Protein AF-A0A409X5E7-F1 (afdb_monomer_lite)

InterPro domains:
  IPR003107 HAT (Half-A-TPR) repeat [SM00386] (145-177)
  IPR003107 HAT (Half-A-TPR) repeat [SM00386] (206-238)
  IPR003107 HAT (Half-A-TPR) repeat [SM00386] (267-299)
  IPR010491 PRP1 splicing factor, N-terminal [PF06424] (2-53)
  IPR011990 Tetratricopeptide-like helical domain superfamily [G3DSA:1.25.40.10] (125-238)
  IPR011990 Tetratricopeptide-like helical domain superfamily [G3DSA:1.25.40.10] (239-424)
  IPR011990 Tetratricopeptide-like helical domain superfamily [SSF48452] (126-254)
  IPR045075 Pre-mRNA-splicing factor Syf1-like [PTHR11246] (18-423)

S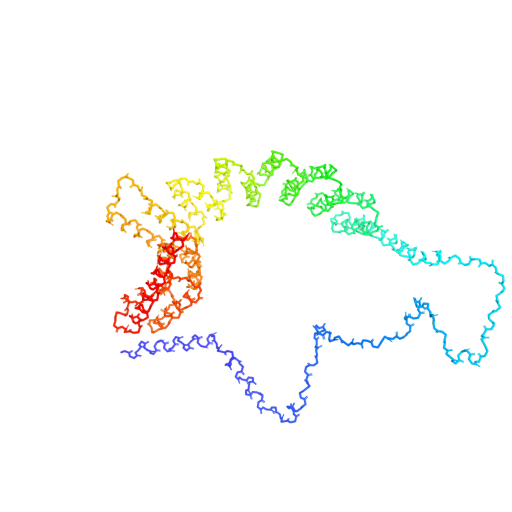econdary structure (DSSP, 8-state):
-HHHHHHHHHHHHHHHHHS--HHHHTHHHHHHGGGS-HHHHHT------SSS-----------GGGTTTS----S--HHHHHS--------S-----HHHHHTHHHHHHHHHHHHHHHHHHHHHHHTTT-HHHHHHHHHHHHHTT-HHHHHHHHHHHHHH-TT-HHHHHHHHHHS-HHHHHHHHHHHHHHHTT-HHHHHHHHHH-SSHHHHHHHHHHHHHH-TT-HHHHHHHHHT---HHHHHHHHHHHHHH-TT-HHHHHHHHHHS-HHHHHHHHHHHHHH-TT-SHHHHHHHHHHHHHHHS-PSS---HHHHHHHHHHHHHHHHHHHHHHHHTT----HHHHHHHHHHHHHTT-HHHHHHHHHHHTTTT--TTTHHHHHHHHHHHHHHTT-HHHHHHHHHHHHHH-TT-HHHHHHHHHHHHHHHHHHHHHHHHHHHHS--

Sequence (442 aa):
MDSRRRARRWVLAKHRAERPKIQQQFADLKHGLSAVTDEEWENILEVGNLTRKKRRREERTVLVGNRGKTEFENVLDPRQQQSGGFETPAESGGLTNFVEIGQAPDKILSLKLDQLSGTATSLSTTNDSHAPGWIAAACLEEHAGRMVAARKIVKMGCKHCPKSEDVWIEAARLHNTEDTKIVLANAVQHVGQSVKIWLAAAALEESLPATKRVLRKALEHIPNSVRLWKETVNLESSTADARILLARAVEVIPLSVELWLALARLENPEKAKKVLNCARKAVPTSHEIWIAAGRLLEQEAESPTCPPASPKQKAKELELVDKTSEGAVRDLRRHQVLLTRKQWLKEAEKCELEGSPRTCEAIVKATVAMDVEEEDRFDTWVDDAEAAEARGRVGVARTVLGYALRVFPGRRALWRKLMIWIQIFHLHLCLHVLSCVYTVGS

Radius of gyration: 36.93 Å; chains: 1; bounding box: 89×82×92 Å

pLDDT: mean 79.77, std 15.18, range [38.06, 95.19]

Organism: Psilocybe cyanescens (NCBI:txid93625)

Structure (mmCIF, N/CA/C/O backbone):
data_AF-A0A409X5E7-F1
#
_entry.id   AF-A0A409X5E7-F1
#
loop_
_atom_site.group_PDB
_atom_site.id
_atom_site.type_symbol
_atom_site.label_atom_id
_atom_site.label_alt_id
_atom_site.label_comp_id
_atom_site.label_asym_id
_atom_site.label_entity_id
_atom_site.label_seq_id
_atom_site.pdbx_PDB_ins_code
_atom_site.Cartn_x
_atom_site.Cartn_y
_atom_site.Cartn_z
_atom_site.occupancy
_atom_site.B_iso_or_equiv
_atom_site.auth_seq_id
_atom_site.auth_comp_id
_atom_site.auth_asym_id
_atom_site.auth_atom_id
_atom_site.pdbx_PDB_model_num
ATOM 1 N N . MET A 1 1 ? -48.886 -11.150 21.370 1.00 52.19 1 MET A N 1
ATOM 2 C CA . MET A 1 1 ? -47.535 -11.573 20.922 1.00 52.19 1 MET A CA 1
ATOM 3 C C . MET A 1 1 ? -47.537 -12.280 19.554 1.00 52.19 1 MET A C 1
ATOM 5 O O . MET A 1 1 ? -46.517 -12.235 18.873 1.00 52.19 1 MET A O 1
ATOM 9 N N . ASP A 1 2 ? -48.667 -12.815 19.068 1.00 61.31 2 ASP A N 1
ATOM 10 C CA . ASP A 1 2 ? -48.725 -13.559 17.792 1.00 61.31 2 ASP A CA 1
ATOM 11 C C . ASP A 1 2 ? -48.613 -12.742 16.500 1.00 61.31 2 ASP A C 1
ATOM 13 O O . ASP A 1 2 ? -48.098 -13.237 15.497 1.00 61.31 2 ASP A O 1
ATOM 17 N N . SER A 1 3 ? -49.060 -11.485 16.476 1.00 61.22 3 SER A N 1
ATOM 18 C CA . SER A 1 3 ? -49.048 -10.688 15.236 1.00 61.22 3 SER A CA 1
ATOM 19 C C . SER A 1 3 ? -47.627 -10.316 14.788 1.00 61.22 3 SER A C 1
ATOM 21 O O . SER A 1 3 ? -47.328 -10.326 13.597 1.00 61.22 3 SER A O 1
ATOM 23 N N . ARG A 1 4 ? -46.704 -10.098 15.739 1.00 66.00 4 ARG A N 1
ATOM 24 C CA . ARG A 1 4 ? -45.284 -9.825 15.447 1.00 66.00 4 ARG A CA 1
ATOM 25 C C . ARG A 1 4 ? -44.522 -11.083 15.005 1.00 66.00 4 ARG A C 1
ATOM 27 O O . ARG A 1 4 ? -43.677 -10.995 14.119 1.00 66.00 4 ARG A O 1
ATOM 34 N N . ARG A 1 5 ? -44.849 -12.262 15.556 1.00 68.00 5 ARG A N 1
ATOM 35 C CA . ARG A 1 5 ? -44.305 -13.558 15.092 1.00 68.00 5 ARG A CA 1
ATOM 36 C C . ARG A 1 5 ? -44.757 -13.889 13.671 1.00 68.00 5 ARG A C 1
ATOM 38 O O . ARG A 1 5 ? -43.947 -14.356 12.874 1.00 68.00 5 ARG A O 1
ATOM 45 N N . ARG A 1 6 ? -46.021 -13.602 13.339 1.00 67.69 6 ARG A N 1
ATOM 46 C CA . ARG A 1 6 ? -46.560 -13.758 11.978 1.00 67.69 6 ARG A CA 1
ATOM 47 C C . ARG A 1 6 ? -45.867 -12.835 10.979 1.00 67.69 6 ARG A C 1
ATOM 49 O O . ARG A 1 6 ? -45.433 -13.318 9.940 1.00 67.69 6 ARG A O 1
ATOM 56 N N . ALA A 1 7 ? -45.655 -11.566 11.333 1.00 71.62 7 ALA A N 1
ATOM 57 C CA . ALA A 1 7 ? -44.911 -10.626 10.493 1.00 71.62 7 ALA A CA 1
ATOM 58 C C . ALA A 1 7 ? -43.468 -11.096 10.222 1.00 71.62 7 ALA A C 1
ATOM 60 O O . ALA A 1 7 ? -43.030 -11.104 9.076 1.00 71.62 7 ALA A O 1
ATOM 61 N N . ARG A 1 8 ? -42.749 -11.580 11.246 1.00 68.12 8 ARG A N 1
ATOM 62 C CA . ARG A 1 8 ? -41.386 -12.128 11.085 1.00 68.12 8 ARG A CA 1
ATOM 63 C C . ARG A 1 8 ? -41.350 -13.389 10.218 1.00 68.12 8 ARG A C 1
ATOM 65 O O . ARG A 1 8 ? -40.482 -13.507 9.359 1.00 68.12 8 ARG A O 1
ATOM 72 N N . ARG A 1 9 ? -42.309 -14.306 10.393 1.00 67.94 9 ARG A N 1
ATOM 73 C CA . ARG A 1 9 ? -42.455 -15.487 9.520 1.00 67.94 9 ARG A CA 1
ATOM 74 C C . ARG A 1 9 ? -42.732 -15.094 8.072 1.00 67.94 9 ARG A C 1
ATOM 76 O O . ARG A 1 9 ? -42.167 -15.709 7.176 1.00 67.94 9 ARG A O 1
ATOM 83 N N . TRP A 1 10 ? -43.557 -14.074 7.852 1.00 65.75 10 TRP A N 1
ATOM 84 C CA . TRP A 1 10 ? -43.889 -13.584 6.516 1.00 65.75 10 TRP A CA 1
ATOM 85 C C . TRP A 1 10 ? -42.680 -12.941 5.822 1.00 65.75 10 TRP A C 1
ATOM 87 O O . TRP A 1 10 ? -42.397 -13.252 4.671 1.00 65.75 10 TRP A O 1
ATOM 97 N N . VAL A 1 11 ? -41.894 -12.140 6.550 1.00 72.38 11 VAL A N 1
ATOM 98 C CA . VAL A 1 11 ? -40.635 -11.561 6.046 1.00 72.38 11 VAL A CA 1
ATOM 99 C C . VAL A 1 11 ? -39.608 -12.651 5.719 1.00 72.38 11 VAL A C 1
ATOM 101 O O . VAL A 1 11 ? -39.011 -12.629 4.645 1.00 72.38 11 VAL A O 1
ATOM 104 N N . LEU A 1 12 ? -39.440 -13.645 6.596 1.00 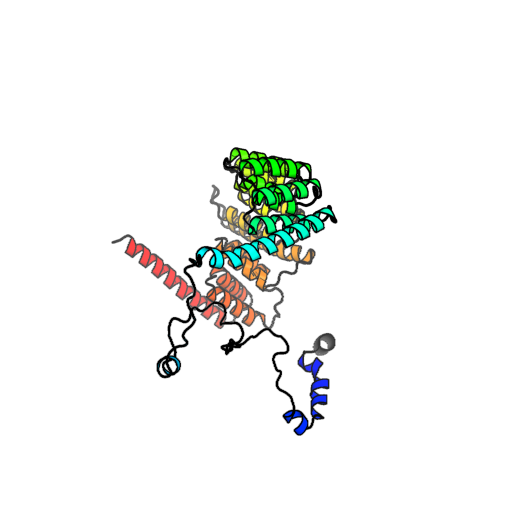69.62 12 LEU A N 1
ATOM 105 C CA . LEU A 1 12 ? -38.538 -14.775 6.352 1.00 69.62 12 LEU A CA 1
ATOM 106 C C . LEU A 1 12 ? -38.994 -15.633 5.160 1.00 69.62 12 LEU A C 1
ATOM 108 O O . LEU A 1 12 ? -38.161 -16.114 4.395 1.00 69.62 12 LEU A O 1
ATOM 112 N N . ALA A 1 13 ? -40.305 -15.818 4.984 1.00 73.75 13 ALA A N 1
ATOM 113 C CA . ALA A 1 13 ? -40.872 -16.510 3.829 1.00 73.75 13 ALA A CA 1
ATOM 114 C C . ALA A 1 13 ? -40.619 -15.736 2.528 1.00 73.75 13 ALA A C 1
ATOM 116 O O . ALA A 1 13 ? -40.216 -16.340 1.538 1.00 73.75 13 ALA A O 1
ATOM 117 N N . LYS A 1 14 ? -40.755 -14.404 2.552 1.00 80.00 14 LYS A N 1
ATOM 118 C CA . LYS A 1 14 ? -40.436 -13.538 1.412 1.00 80.00 14 LYS A CA 1
ATOM 119 C C . LYS A 1 14 ? -38.951 -13.610 1.039 1.00 80.00 14 LYS A C 1
ATOM 121 O O . LYS A 1 14 ? -38.627 -13.823 -0.121 1.00 80.00 14 LYS A O 1
ATOM 126 N N . HIS A 1 15 ? -38.055 -13.566 2.026 1.00 71.56 15 HIS A N 1
ATOM 127 C CA . HIS A 1 15 ? -36.613 -13.707 1.792 1.00 71.56 15 HIS A CA 1
ATOM 128 C C . HIS A 1 15 ? -36.234 -15.098 1.246 1.00 71.56 15 HIS A C 1
ATOM 130 O O . HIS A 1 15 ? -35.328 -15.222 0.425 1.00 71.56 15 HIS A O 1
ATOM 136 N N . ARG A 1 16 ? -36.940 -16.162 1.660 1.00 72.12 16 ARG A N 1
ATOM 137 C CA . ARG A 1 16 ? -36.770 -17.514 1.095 1.00 72.12 16 ARG A CA 1
ATOM 138 C C . ARG A 1 16 ? -37.309 -17.636 -0.334 1.00 72.12 16 ARG A C 1
ATOM 140 O O . ARG A 1 16 ? -36.771 -18.438 -1.085 1.00 72.12 16 ARG A O 1
ATOM 147 N N . ALA A 1 17 ? -38.327 -16.858 -0.704 1.00 73.50 17 ALA A N 1
ATOM 148 C CA . ALA A 1 17 ? -38.829 -16.790 -2.076 1.00 73.50 17 ALA A CA 1
ATOM 149 C C . ALA A 1 17 ? -37.894 -15.980 -2.994 1.00 73.50 17 ALA A C 1
ATOM 151 O O . ALA A 1 17 ? -37.675 -16.366 -4.135 1.00 73.50 17 ALA A O 1
ATOM 152 N N . GLU A 1 18 ? -37.302 -14.894 -2.487 1.00 79.31 18 GLU A N 1
ATOM 153 C CA . GLU A 1 18 ? -36.343 -14.060 -3.228 1.00 79.31 18 GLU A CA 1
ATOM 154 C C . GLU A 1 18 ? -34.972 -14.743 -3.393 1.00 79.31 18 GLU A C 1
ATOM 156 O O . GLU A 1 18 ? -34.284 -14.529 -4.390 1.00 79.31 18 GLU A O 1
ATOM 161 N N . ARG A 1 19 ? -34.561 -15.581 -2.430 1.00 77.94 19 ARG A N 1
ATOM 162 C CA . ARG A 1 19 ? -33.301 -16.345 -2.470 1.00 77.94 19 ARG A CA 1
ATOM 163 C C . ARG A 1 19 ? -33.545 -17.809 -2.079 1.00 77.94 19 ARG A C 1
ATOM 165 O O . ARG A 1 19 ? -33.202 -18.204 -0.958 1.00 77.94 19 ARG A O 1
ATOM 172 N N . PRO A 1 20 ? -34.148 -18.619 -2.968 1.00 80.81 20 PRO A N 1
ATOM 173 C CA . PRO A 1 20 ? -34.390 -20.028 -2.687 1.00 80.81 20 PRO A CA 1
ATOM 174 C C . PRO A 1 20 ? -33.069 -20.767 -2.474 1.00 80.81 20 PRO A C 1
ATOM 176 O O . PRO A 1 20 ? -32.034 -20.424 -3.051 1.00 80.81 20 PRO A O 1
ATOM 179 N N . LYS A 1 21 ? -33.093 -21.804 -1.631 1.00 81.38 21 LYS A N 1
ATOM 180 C CA . LYS A 1 21 ? -31.923 -22.674 -1.454 1.00 81.38 21 LYS A CA 1
ATOM 181 C C . LYS A 1 21 ? -31.610 -23.364 -2.782 1.00 81.38 21 LYS A C 1
ATOM 183 O O . LYS A 1 21 ? -32.527 -23.690 -3.526 1.00 81.38 21 LYS A O 1
ATOM 188 N N . ILE A 1 22 ? -30.341 -23.684 -3.024 1.00 82.81 22 ILE A N 1
ATOM 189 C CA . ILE A 1 22 ? -29.902 -24.406 -4.233 1.00 82.81 22 ILE A CA 1
ATOM 190 C C . ILE A 1 22 ? -30.751 -25.673 -4.451 1.00 82.81 22 ILE A C 1
ATOM 192 O O . ILE A 1 22 ? -31.282 -25.891 -5.529 1.00 82.81 22 ILE A O 1
ATOM 196 N N . GLN A 1 23 ? -31.020 -26.448 -3.397 1.00 83.44 23 GLN A N 1
ATOM 197 C CA . GLN A 1 23 ? -31.889 -27.634 -3.470 1.00 83.44 23 GLN A CA 1
ATOM 198 C C . GLN A 1 23 ? -33.327 -27.341 -3.943 1.00 83.44 23 GLN A C 1
ATOM 200 O O . GLN A 1 23 ? -33.938 -28.198 -4.568 1.00 83.44 23 GLN A O 1
ATOM 205 N N . GLN A 1 24 ? -33.869 -26.154 -3.645 1.00 82.50 24 GLN A N 1
ATOM 206 C CA . GLN A 1 24 ? -35.203 -25.727 -4.084 1.00 82.50 24 GLN A CA 1
ATOM 207 C C . GLN A 1 24 ? -35.192 -25.203 -5.523 1.00 82.50 24 GLN A C 1
ATOM 209 O O . GLN A 1 24 ? -36.163 -25.409 -6.235 1.00 82.50 24 GLN A O 1
ATOM 214 N N . GLN A 1 25 ? -34.090 -24.589 -5.970 1.00 83.75 25 GLN A N 1
ATOM 215 C CA . GLN A 1 25 ? -33.905 -24.172 -7.369 1.00 83.75 25 GLN A CA 1
ATOM 216 C C . GLN A 1 25 ? -33.878 -25.371 -8.329 1.00 83.75 25 GLN A C 1
ATOM 218 O O . GLN A 1 25 ? -34.316 -25.259 -9.467 1.00 83.75 25 GLN A O 1
ATOM 223 N N . PHE A 1 26 ? -33.388 -26.522 -7.857 1.00 86.88 26 PHE A N 1
ATOM 224 C CA . PHE A 1 26 ? -33.312 -27.767 -8.624 1.00 86.88 26 PHE A CA 1
ATOM 225 C C . PHE A 1 26 ? -34.422 -28.775 -8.276 1.00 86.88 26 PHE A C 1
ATOM 227 O O . PHE A 1 26 ? -34.363 -29.914 -8.735 1.00 86.88 26 PHE A O 1
ATOM 234 N N . ALA A 1 27 ? -35.424 -28.401 -7.470 1.00 88.06 27 ALA A N 1
ATOM 235 C CA . ALA A 1 27 ? -36.481 -29.325 -7.044 1.00 88.06 27 ALA A CA 1
ATOM 236 C C . ALA A 1 27 ? -37.325 -29.825 -8.228 1.00 88.06 27 ALA A C 1
ATOM 238 O O . ALA A 1 27 ? -37.588 -31.022 -8.330 1.00 88.06 27 ALA A O 1
ATOM 239 N N . ASP A 1 28 ? -37.661 -28.929 -9.157 1.00 87.25 28 ASP A N 1
ATOM 240 C CA . ASP A 1 28 ? -38.441 -29.261 -10.353 1.00 87.25 28 ASP A CA 1
ATOM 241 C C . ASP A 1 28 ? -37.647 -30.172 -11.297 1.00 87.25 28 ASP A C 1
ATOM 243 O O . ASP A 1 28 ? -38.162 -31.172 -11.791 1.00 87.25 28 ASP A O 1
ATOM 247 N N . LEU A 1 29 ? -36.349 -29.893 -11.469 1.00 89.75 29 LEU A N 1
ATOM 248 C CA . LEU A 1 29 ? -35.432 -30.726 -12.255 1.00 89.75 29 LEU A CA 1
ATOM 249 C C . LEU A 1 29 ? -35.248 -32.115 -11.629 1.00 89.75 29 LEU A C 1
ATOM 251 O O . LEU A 1 29 ? -35.214 -33.116 -12.339 1.00 89.75 29 LEU A O 1
ATOM 255 N N . LYS A 1 30 ? -35.191 -32.193 -10.295 1.00 89.50 30 LYS A N 1
ATOM 256 C CA . LYS A 1 30 ? -35.128 -33.460 -9.557 1.00 89.50 30 LYS A CA 1
ATOM 257 C C . LYS A 1 30 ? -36.410 -34.281 -9.709 1.00 89.50 30 LYS A C 1
ATOM 259 O O . LYS A 1 30 ? -36.325 -35.498 -9.817 1.00 89.50 30 LYS A O 1
ATOM 264 N N . HIS A 1 31 ? -37.578 -33.642 -9.732 1.00 86.56 31 HIS A N 1
ATOM 265 C CA . HIS A 1 31 ? -38.822 -34.334 -10.067 1.00 86.56 31 HIS A CA 1
ATOM 266 C C . HIS A 1 31 ? -38.851 -34.772 -11.538 1.00 86.56 31 HIS A C 1
ATOM 268 O O . HIS A 1 31 ? -39.278 -35.888 -11.815 1.00 86.56 31 HIS A O 1
ATOM 274 N N . GLY A 1 32 ? -38.321 -33.968 -12.464 1.00 85.38 32 GLY A N 1
ATOM 275 C CA . GLY A 1 32 ? -38.174 -34.346 -13.876 1.00 85.38 32 GLY A CA 1
ATOM 276 C C . GLY A 1 32 ? -37.292 -35.582 -14.096 1.00 85.38 32 GLY A C 1
ATOM 277 O O . GLY A 1 32 ? -37.607 -36.417 -14.936 1.00 85.38 32 GLY A O 1
ATOM 278 N N . LEU A 1 33 ? -36.251 -35.761 -13.276 1.00 86.12 33 LEU A N 1
ATOM 279 C CA . LEU A 1 33 ? -35.380 -36.946 -13.285 1.00 86.12 33 LEU A CA 1
ATOM 280 C C . LEU A 1 33 ? -36.092 -38.256 -12.900 1.00 86.12 33 LEU A C 1
ATOM 282 O O . LEU A 1 33 ? -35.542 -39.322 -13.146 1.00 86.12 33 LEU A O 1
ATOM 286 N N . SER A 1 34 ? -37.304 -38.204 -12.329 1.00 88.50 34 SER A N 1
ATOM 287 C CA . SER A 1 34 ? -38.092 -39.414 -12.034 1.00 88.50 34 SER A CA 1
ATOM 288 C C . SER A 1 34 ? -38.719 -40.067 -13.269 1.00 88.50 34 SER A C 1
ATOM 290 O O . SER A 1 34 ? -39.152 -41.211 -13.190 1.00 88.50 34 SER A O 1
ATOM 292 N N . ALA A 1 35 ? -38.768 -39.357 -14.400 1.00 87.81 35 ALA A N 1
ATOM 293 C CA . ALA A 1 35 ? -39.260 -39.892 -15.667 1.00 87.81 35 ALA A CA 1
ATOM 294 C C . ALA A 1 35 ? -38.186 -40.665 -16.457 1.00 87.81 35 ALA A C 1
ATOM 296 O O . ALA A 1 35 ? -38.518 -41.280 -17.465 1.00 87.81 35 ALA A O 1
ATOM 297 N N . VAL A 1 36 ? -36.922 -40.613 -16.020 1.00 88.75 36 VAL A N 1
ATOM 298 C CA . VAL A 1 36 ? -35.799 -41.315 -16.655 1.00 88.75 36 VAL A CA 1
ATOM 299 C C . VAL A 1 36 ? -35.848 -42.783 -16.249 1.00 88.75 36 VAL A C 1
ATOM 301 O O . VAL A 1 36 ? -35.895 -43.096 -15.058 1.00 88.75 36 VAL A O 1
ATOM 304 N N . THR A 1 37 ? -35.861 -43.665 -17.241 1.00 89.88 37 THR A N 1
ATOM 305 C CA . THR A 1 37 ? -35.950 -45.118 -17.043 1.00 89.88 37 THR A CA 1
ATOM 306 C C . THR A 1 37 ? -34.626 -45.701 -16.554 1.00 89.88 37 THR A C 1
ATOM 308 O O . THR A 1 37 ? -33.559 -45.146 -16.811 1.00 89.88 37 THR A O 1
ATOM 311 N N . ASP A 1 38 ? -34.672 -46.844 -15.868 1.00 87.00 38 ASP A N 1
ATOM 312 C CA . ASP A 1 38 ? -33.460 -47.495 -15.349 1.00 87.00 38 ASP A CA 1
ATOM 313 C C . ASP A 1 38 ? -32.475 -47.874 -16.478 1.00 87.00 38 ASP A C 1
ATOM 315 O O . ASP A 1 38 ? -31.265 -47.754 -16.307 1.00 87.00 38 ASP A O 1
ATOM 319 N N . GLU A 1 39 ? -32.970 -48.206 -17.675 1.00 86.81 39 GLU A N 1
ATOM 320 C CA . GLU A 1 39 ? -32.136 -48.464 -18.862 1.00 86.81 39 GLU A CA 1
ATOM 321 C C . GLU A 1 39 ? -31.391 -47.206 -19.350 1.00 86.81 39 GLU A C 1
ATOM 323 O O . GLU A 1 39 ? -30.248 -47.279 -19.806 1.00 86.81 39 GLU A O 1
ATOM 328 N N . GLU A 1 40 ? -32.006 -46.025 -19.247 1.00 85.06 40 GLU A N 1
ATOM 329 C CA . GLU A 1 40 ? -31.351 -44.748 -19.559 1.00 85.06 40 GLU A CA 1
ATOM 330 C C . GLU A 1 40 ? -30.318 -44.370 -18.491 1.00 85.06 40 GLU A C 1
ATOM 332 O O . GLU A 1 40 ? -29.287 -43.783 -18.824 1.00 85.06 40 GLU A O 1
ATOM 337 N N . TRP A 1 41 ? -30.557 -44.745 -17.229 1.00 85.38 41 TRP A N 1
ATOM 338 C CA . TRP A 1 41 ? -29.590 -44.591 -16.140 1.00 85.38 41 TRP A CA 1
ATOM 339 C C . TRP A 1 41 ? -28.347 -45.462 -16.335 1.00 85.38 41 TRP A C 1
ATOM 341 O O . TRP A 1 41 ? -27.236 -45.003 -16.063 1.00 85.38 41 TRP A O 1
ATOM 351 N N . GLU A 1 42 ? -28.508 -46.685 -16.842 1.00 85.25 42 GLU A N 1
ATOM 352 C CA . GLU A 1 42 ? -27.388 -47.595 -17.117 1.00 85.25 42 GLU A CA 1
ATOM 353 C C . GLU A 1 42 ? -26.547 -47.168 -18.329 1.00 85.25 42 GLU A C 1
ATOM 355 O O . GLU A 1 42 ? -25.349 -47.444 -18.385 1.00 85.25 42 GLU A O 1
ATOM 360 N N . ASN A 1 43 ? -27.141 -46.434 -19.273 1.00 84.19 43 ASN A N 1
ATOM 361 C CA . ASN A 1 43 ? -26.472 -45.960 -20.486 1.00 84.19 43 ASN A CA 1
ATOM 362 C C . ASN A 1 43 ? -25.844 -44.561 -20.355 1.00 84.19 43 ASN A C 1
ATOM 364 O O . ASN A 1 43 ? -25.420 -43.969 -21.355 1.00 84.19 43 ASN A O 1
ATOM 368 N N . ILE A 1 44 ? -25.747 -44.015 -19.138 1.00 83.69 44 ILE A N 1
ATOM 369 C CA . ILE A 1 44 ? -25.011 -42.770 -18.905 1.00 83.69 44 ILE A CA 1
ATOM 370 C C . ILE A 1 44 ? -23.524 -43.028 -19.164 1.00 83.69 44 ILE A C 1
ATOM 372 O O . ILE A 1 44 ? -22.825 -43.656 -18.372 1.00 83.69 44 ILE A O 1
ATOM 376 N N . LEU A 1 45 ? -23.027 -42.503 -20.285 1.00 76.94 45 LEU A N 1
ATOM 377 C CA . LEU A 1 45 ? -21.607 -42.537 -20.619 1.00 76.94 45 LEU A CA 1
ATOM 378 C C . LEU A 1 45 ? -20.798 -41.824 -19.526 1.00 76.94 45 LEU A C 1
ATOM 380 O O . LEU A 1 45 ? -21.060 -40.662 -19.201 1.00 76.94 45 LEU A O 1
ATOM 384 N N . GLU A 1 46 ? -19.774 -42.488 -18.989 1.00 75.44 46 GLU A N 1
ATOM 385 C CA . GLU A 1 46 ? -18.825 -41.831 -18.094 1.00 75.44 46 GLU A CA 1
ATOM 386 C C . GLU A 1 46 ? -18.136 -40.663 -18.815 1.00 75.44 46 GLU A C 1
ATOM 388 O O . GLU A 1 46 ? -17.731 -40.761 -19.978 1.00 75.44 46 GLU A O 1
ATOM 393 N N . VAL A 1 47 ? -17.985 -39.532 -18.119 1.00 64.69 47 VAL A N 1
ATOM 394 C CA . VAL A 1 47 ? -17.369 -38.326 -18.684 1.00 64.69 47 VAL A CA 1
ATOM 395 C C . VAL A 1 47 ? -15.884 -38.586 -18.957 1.00 64.69 47 VAL A C 1
ATOM 397 O O . VAL A 1 47 ? -15.024 -38.406 -18.093 1.00 64.69 47 VAL A O 1
ATOM 400 N N . GLY A 1 48 ? -15.558 -38.964 -20.192 1.00 66.00 48 GLY A N 1
ATOM 401 C CA . GLY A 1 48 ? -14.197 -38.879 -20.709 1.00 66.00 48 GLY A CA 1
ATOM 402 C C . GLY A 1 48 ? -13.721 -37.423 -20.680 1.00 66.00 48 GLY A C 1
ATOM 403 O O . GLY A 1 48 ? -14.489 -36.515 -20.982 1.00 66.00 48 GLY A O 1
ATOM 404 N N . ASN A 1 49 ? -12.461 -37.182 -20.294 1.00 56.59 49 ASN A N 1
ATOM 405 C CA . ASN A 1 49 ? -11.857 -35.845 -20.160 1.00 56.59 49 ASN A CA 1
ATOM 406 C C . ASN A 1 49 ? -12.084 -34.949 -21.405 1.00 56.59 49 ASN A C 1
ATOM 408 O O . ASN A 1 49 ? -11.262 -34.920 -22.320 1.00 56.59 49 ASN A O 1
ATOM 412 N N . LEU A 1 50 ? -13.160 -34.155 -21.412 1.00 64.88 50 LEU A N 1
ATOM 413 C CA . LEU A 1 50 ? -13.478 -33.189 -22.477 1.00 64.88 50 LEU A CA 1
ATOM 414 C C . LEU A 1 50 ? -12.574 -31.949 -22.439 1.00 64.88 50 LEU A C 1
ATOM 416 O O . LEU A 1 50 ? -12.449 -31.219 -23.420 1.00 64.88 50 LEU A O 1
ATOM 420 N N . THR A 1 51 ? -11.877 -31.727 -21.326 1.00 58.72 51 THR A N 1
ATOM 421 C CA . THR A 1 51 ? -10.736 -30.816 -21.272 1.00 58.72 51 THR A CA 1
ATOM 422 C C . THR A 1 51 ? -9.460 -31.647 -21.313 1.00 58.72 51 THR A C 1
ATOM 424 O O . THR A 1 51 ? -9.201 -32.467 -20.435 1.00 58.72 51 THR A O 1
ATOM 427 N N . ARG A 1 52 ? -8.617 -31.419 -22.327 1.00 55.12 52 ARG A N 1
ATOM 428 C CA . ARG A 1 52 ? -7.249 -31.966 -22.438 1.00 55.12 52 ARG A CA 1
ATOM 429 C C . ARG A 1 52 ? -6.318 -31.434 -21.325 1.00 55.12 52 ARG A C 1
ATOM 431 O O . ARG A 1 52 ? -5.253 -30.896 -21.609 1.00 55.12 52 ARG A O 1
ATOM 438 N N . LYS A 1 53 ? -6.701 -31.532 -20.050 1.00 58.53 53 LYS A N 1
ATOM 439 C CA . LYS A 1 53 ? -5.929 -31.026 -18.902 1.00 58.53 53 LYS A CA 1
ATOM 440 C C . LYS A 1 53 ? -5.539 -32.080 -17.874 1.00 58.53 53 LYS A C 1
ATOM 442 O O . LYS A 1 53 ? -5.022 -31.741 -16.815 1.00 58.53 53 LYS A O 1
ATOM 447 N N . LYS A 1 54 ? -5.635 -33.361 -18.226 1.00 49.56 54 LYS A N 1
ATOM 448 C CA . LYS A 1 54 ? -4.910 -34.413 -17.510 1.00 49.56 54 LYS A CA 1
ATOM 449 C C . LYS A 1 54 ? -4.347 -35.419 -18.500 1.00 49.56 54 LYS A C 1
ATOM 451 O O . LYS A 1 54 ? -4.895 -36.491 -18.720 1.00 49.56 54 LYS A O 1
ATOM 456 N N . ARG A 1 55 ? -3.227 -35.052 -19.126 1.00 49.09 55 ARG A N 1
ATOM 457 C CA . ARG A 1 55 ? -2.393 -36.023 -19.828 1.00 49.09 55 ARG A CA 1
ATOM 458 C C . ARG A 1 55 ? -1.772 -36.916 -18.754 1.00 49.09 55 ARG A C 1
ATOM 460 O O . ARG A 1 55 ? -0.754 -36.566 -18.163 1.00 49.09 55 ARG A O 1
ATOM 467 N N . ARG A 1 56 ? -2.432 -38.039 -18.453 1.00 49.44 56 ARG A N 1
ATOM 468 C CA . ARG A 1 56 ? -1.790 -39.176 -17.789 1.00 49.44 56 ARG A CA 1
ATOM 469 C C . ARG A 1 56 ? -0.523 -39.461 -18.596 1.00 49.44 56 ARG A C 1
ATOM 471 O O . ARG A 1 56 ? -0.566 -39.479 -19.826 1.00 49.44 56 ARG A O 1
ATOM 478 N N . ARG A 1 57 ? 0.618 -39.550 -17.914 1.00 49.38 57 ARG A N 1
ATOM 479 C CA . ARG A 1 57 ? 1.904 -39.898 -18.520 1.00 49.38 57 ARG A CA 1
ATOM 480 C C . ARG A 1 57 ? 1.806 -41.350 -18.987 1.00 49.38 57 ARG A C 1
ATOM 482 O O . ARG A 1 57 ? 2.186 -42.255 -18.263 1.00 49.38 57 ARG A O 1
ATOM 489 N N . GLU A 1 58 ? 1.211 -41.556 -20.154 1.00 38.06 58 GLU A N 1
ATOM 490 C CA . GLU A 1 58 ? 1.416 -42.765 -20.936 1.00 38.06 58 GLU A CA 1
ATOM 491 C C . GLU A 1 58 ? 2.873 -42.753 -21.375 1.00 38.06 58 GLU A C 1
ATOM 493 O O . GLU A 1 58 ? 3.348 -41.810 -22.024 1.00 38.06 58 GLU A O 1
ATOM 498 N N . GLU A 1 59 ? 3.589 -43.783 -20.949 1.00 43.78 59 GLU A N 1
ATOM 499 C CA . GLU A 1 59 ? 4.832 -44.211 -21.561 1.00 43.78 59 GLU A CA 1
ATOM 500 C C . GLU A 1 59 ? 4.538 -44.419 -23.043 1.00 43.78 59 GLU A C 1
ATOM 502 O O . GLU A 1 59 ? 3.901 -45.384 -23.455 1.00 43.78 59 GLU A O 1
ATOM 507 N N . ARG A 1 60 ? 4.911 -43.427 -23.852 1.00 46.22 60 ARG A N 1
ATOM 508 C CA . ARG A 1 60 ? 4.800 -43.531 -25.298 1.00 46.22 60 ARG A CA 1
ATOM 509 C C . ARG A 1 60 ? 5.710 -44.673 -25.731 1.00 46.22 60 ARG A C 1
ATOM 511 O O . ARG A 1 60 ? 6.929 -44.518 -25.699 1.00 46.22 60 ARG A O 1
ATOM 518 N N . THR A 1 61 ? 5.121 -45.758 -26.221 1.00 47.50 61 THR A N 1
ATOM 519 C CA . THR A 1 61 ? 5.719 -46.519 -27.314 1.00 47.50 61 THR A CA 1
ATOM 520 C C . THR A 1 61 ? 5.985 -45.521 -28.433 1.00 47.50 61 THR A C 1
ATOM 522 O O . THR A 1 61 ? 5.089 -44.962 -29.066 1.00 47.50 61 THR A O 1
ATOM 525 N N . VAL A 1 62 ? 7.259 -45.170 -28.558 1.00 42.75 62 VAL A N 1
ATOM 526 C CA . VAL A 1 62 ? 7.766 -44.277 -29.586 1.00 42.75 62 VAL A CA 1
ATOM 527 C C . VAL A 1 62 ? 7.423 -44.919 -30.924 1.00 42.75 62 VAL A C 1
ATOM 529 O O . VAL A 1 62 ? 7.850 -46.036 -31.194 1.00 42.75 62 VAL A O 1
ATOM 532 N N . LEU A 1 63 ? 6.648 -44.218 -31.755 1.00 42.22 63 LEU A N 1
ATOM 533 C CA . LEU A 1 63 ? 6.608 -44.471 -33.192 1.00 42.22 63 LEU A CA 1
ATOM 534 C C . LEU A 1 63 ? 8.060 -44.486 -33.685 1.00 42.22 63 LEU A C 1
ATOM 536 O O . LEU A 1 63 ? 8.708 -43.444 -33.786 1.00 42.22 63 LEU A O 1
ATOM 540 N N . VAL A 1 64 ? 8.553 -45.697 -33.937 1.00 47.56 64 VAL A N 1
ATOM 541 C CA . VAL A 1 64 ? 9.933 -46.060 -34.295 1.00 47.56 64 VAL A CA 1
ATOM 542 C C . VAL A 1 64 ? 10.427 -45.334 -35.560 1.00 47.56 64 VAL A C 1
ATOM 544 O O . VAL A 1 64 ? 11.624 -45.251 -35.800 1.00 47.56 64 VAL A O 1
ATOM 547 N N . GLY A 1 65 ? 9.535 -44.706 -36.331 1.00 48.16 65 GLY A N 1
ATOM 548 C CA . GLY A 1 65 ? 9.854 -44.123 -37.636 1.00 48.16 65 GLY A CA 1
ATOM 549 C C . GLY A 1 65 ? 10.827 -42.937 -37.652 1.00 48.16 65 GLY A C 1
ATOM 550 O O . GLY A 1 65 ? 11.458 -42.723 -38.679 1.00 48.16 65 GLY A O 1
ATOM 551 N N . ASN A 1 66 ? 10.992 -42.176 -36.562 1.00 46.53 66 ASN A N 1
ATOM 552 C CA . ASN A 1 66 ? 11.841 -40.967 -36.582 1.00 46.53 66 ASN A CA 1
ATOM 553 C C . ASN A 1 66 ? 12.977 -40.943 -35.549 1.00 46.53 66 ASN A C 1
ATOM 555 O O . ASN A 1 66 ? 13.718 -39.963 -35.500 1.00 46.53 66 ASN A O 1
ATOM 559 N N . ARG A 1 67 ? 13.144 -41.998 -34.741 1.00 45.62 67 ARG A N 1
ATOM 560 C CA . ARG A 1 67 ? 14.240 -42.076 -33.759 1.00 45.62 67 ARG A CA 1
ATOM 561 C C . ARG A 1 67 ? 15.546 -42.630 -34.350 1.00 45.62 67 ARG A C 1
ATOM 563 O O . ARG A 1 67 ? 16.609 -42.358 -33.812 1.00 45.62 67 ARG A O 1
ATOM 570 N N . GLY A 1 68 ? 15.491 -43.296 -35.505 1.00 45.47 68 GLY A N 1
ATOM 571 C CA . GLY A 1 68 ? 16.668 -43.881 -36.164 1.00 45.47 68 GLY A CA 1
ATOM 572 C C . GLY A 1 68 ? 17.619 -42.897 -36.863 1.00 45.47 68 GLY A C 1
ATOM 573 O O . GLY A 1 68 ? 18.545 -43.338 -37.526 1.00 45.47 68 GLY A O 1
ATOM 574 N N . LYS A 1 69 ? 17.410 -41.573 -36.778 1.00 54.88 69 LYS A N 1
ATOM 575 C CA . LYS A 1 69 ? 18.282 -40.592 -37.462 1.00 54.88 69 LYS A CA 1
ATOM 576 C C . LYS A 1 69 ? 19.459 -40.087 -36.624 1.00 54.88 69 LYS A C 1
ATOM 578 O O . LYS A 1 69 ? 20.331 -39.425 -37.173 1.00 54.88 69 LYS A O 1
ATOM 583 N N . THR A 1 70 ? 19.487 -40.365 -35.323 1.00 53.84 70 THR A N 1
ATOM 584 C CA . THR A 1 70 ? 20.501 -39.812 -34.400 1.00 53.84 70 THR A CA 1
ATOM 585 C C . THR A 1 70 ? 21.139 -40.842 -33.471 1.00 53.84 70 THR A C 1
ATOM 587 O O . THR A 1 70 ? 21.947 -40.465 -32.630 1.00 53.84 70 THR A O 1
ATOM 590 N N . GLU A 1 71 ? 20.817 -42.128 -33.608 1.00 45.12 71 GLU A N 1
ATOM 591 C CA . GLU A 1 71 ? 21.496 -43.190 -32.861 1.00 45.12 71 GLU A CA 1
ATOM 592 C C . GLU A 1 71 ? 22.525 -43.852 -33.793 1.00 45.12 71 GLU A C 1
ATOM 594 O O . GLU A 1 71 ? 22.167 -44.501 -34.771 1.00 45.12 71 GLU A O 1
ATOM 599 N N . PHE A 1 72 ? 23.817 -43.634 -33.520 1.00 53.47 72 PHE A N 1
ATOM 600 C CA . PHE A 1 72 ? 24.874 -44.518 -34.011 1.00 53.47 72 PHE A CA 1
ATOM 601 C C . PHE A 1 72 ? 24.676 -45.869 -33.312 1.00 53.47 72 PHE A C 1
ATOM 603 O O . PHE A 1 72 ? 24.859 -45.970 -32.096 1.00 53.47 72 PHE A O 1
ATOM 610 N N . GLU A 1 73 ? 24.252 -46.892 -34.053 1.00 45.41 73 GLU A N 1
ATOM 611 C CA . GLU A 1 73 ? 24.134 -48.249 -33.523 1.00 45.41 73 GLU A CA 1
ATOM 612 C C . GLU A 1 73 ? 25.535 -48.830 -33.272 1.00 45.41 73 GLU A C 1
ATOM 614 O O . GLU A 1 73 ? 26.271 -49.145 -34.200 1.00 45.41 73 GLU A O 1
ATOM 619 N N . ASN A 1 74 ? 25.914 -48.970 -31.998 1.00 53.06 74 ASN A N 1
ATOM 620 C CA . ASN A 1 74 ? 27.175 -49.596 -31.572 1.00 53.06 74 ASN A CA 1
ATOM 621 C C . ASN A 1 74 ? 27.028 -51.099 -31.258 1.00 53.06 74 ASN A C 1
ATOM 623 O O . ASN A 1 74 ? 27.919 -51.694 -30.653 1.00 53.06 74 ASN A O 1
ATOM 627 N N . VAL A 1 75 ? 25.908 -51.724 -31.631 1.00 55.28 75 VAL A N 1
ATOM 628 C CA . VAL A 1 75 ? 25.666 -53.157 -31.418 1.00 55.28 75 VAL A CA 1
ATOM 629 C C . VAL A 1 75 ? 25.160 -53.759 -32.720 1.00 55.28 75 VAL A C 1
ATOM 631 O O . VAL A 1 75 ? 24.041 -53.483 -33.138 1.00 55.28 75 VAL A O 1
ATOM 634 N N . LEU A 1 76 ? 26.000 -54.573 -33.357 1.00 51.50 76 LEU A N 1
ATOM 635 C CA . LEU A 1 76 ? 25.620 -55.351 -34.534 1.00 51.50 76 LEU A CA 1
ATOM 636 C C . LEU A 1 76 ? 24.706 -56.510 -34.115 1.00 51.50 76 LEU A C 1
ATOM 638 O O . LEU A 1 76 ? 24.987 -57.211 -33.141 1.00 51.50 76 LEU A O 1
ATOM 642 N N . ASP A 1 77 ? 23.625 -56.716 -34.864 1.00 55.38 77 ASP A N 1
ATOM 643 C CA . ASP A 1 77 ? 22.675 -57.812 -34.666 1.00 55.38 77 ASP A CA 1
ATOM 644 C C . ASP A 1 77 ? 23.377 -59.179 -34.875 1.00 55.38 77 ASP A C 1
ATOM 646 O O . ASP A 1 77 ? 23.976 -59.408 -35.933 1.00 55.38 77 ASP A O 1
ATOM 650 N N . PRO A 1 78 ? 23.305 -60.131 -33.922 1.00 55.41 78 PRO A N 1
ATOM 651 C CA . PRO A 1 78 ? 23.902 -61.463 -34.062 1.00 55.41 78 PRO A CA 1
ATOM 652 C C . PRO A 1 78 ? 23.446 -62.231 -35.315 1.00 55.41 78 PRO A C 1
ATOM 654 O O . PRO A 1 78 ? 24.184 -63.080 -35.820 1.00 55.41 78 PRO A O 1
ATOM 657 N N . ARG A 1 79 ? 22.257 -61.926 -35.864 1.00 54.66 79 ARG A N 1
ATOM 658 C CA . ARG A 1 79 ? 21.774 -62.527 -37.126 1.00 54.66 79 ARG A CA 1
ATOM 659 C C . ARG A 1 79 ? 22.440 -61.924 -38.369 1.00 54.66 79 ARG A C 1
ATOM 661 O O . ARG A 1 79 ? 22.605 -62.637 -39.359 1.00 54.66 79 ARG A O 1
ATOM 668 N N . GLN A 1 80 ? 22.867 -60.661 -38.302 1.00 54.44 80 GLN A N 1
ATOM 669 C CA . GLN A 1 80 ? 23.670 -60.004 -39.344 1.00 54.44 80 GLN A CA 1
ATOM 670 C C . GLN A 1 80 ? 25.139 -60.451 -39.309 1.00 54.44 80 GLN A C 1
ATOM 672 O O . GLN A 1 80 ? 25.802 -60.427 -40.338 1.00 54.44 80 GLN A O 1
ATOM 677 N N . GLN A 1 81 ? 25.647 -60.916 -38.161 1.00 55.72 81 GLN A N 1
ATOM 678 C CA . GLN A 1 81 ? 26.976 -61.539 -38.067 1.00 55.72 81 GLN A CA 1
ATOM 679 C C . GLN A 1 81 ? 27.011 -62.990 -38.572 1.00 55.72 81 GLN A C 1
ATOM 681 O O . GLN A 1 81 ? 28.030 -63.422 -39.105 1.00 55.72 81 GLN A O 1
ATOM 686 N N . GLN A 1 82 ? 25.923 -63.754 -38.415 1.00 53.50 82 GLN A N 1
ATOM 687 C CA . GLN A 1 82 ? 25.859 -65.158 -38.856 1.00 53.50 82 GLN A CA 1
ATOM 688 C C . GLN A 1 82 ? 25.687 -65.329 -40.370 1.00 53.50 82 GLN A C 1
ATOM 690 O O . GLN A 1 82 ? 26.055 -66.369 -40.914 1.00 53.50 82 GLN A O 1
ATOM 695 N N . SER A 1 83 ? 25.157 -64.316 -41.052 1.00 55.56 83 SER A N 1
ATOM 696 C CA . SER A 1 83 ? 25.029 -64.296 -42.509 1.00 55.56 83 SER A CA 1
ATOM 697 C C . SER A 1 83 ? 26.036 -63.276 -43.021 1.00 55.56 83 SER A C 1
ATOM 699 O O . SER A 1 83 ? 25.750 -62.088 -42.945 1.00 55.56 83 SER A O 1
ATOM 701 N N . GLY A 1 84 ? 27.218 -63.754 -43.429 1.00 47.31 84 GLY A N 1
ATOM 702 C CA . GLY A 1 84 ? 28.399 -62.978 -43.834 1.00 47.31 84 GLY A CA 1
ATOM 703 C C . GLY A 1 84 ? 28.125 -61.524 -44.219 1.00 47.31 84 GLY A C 1
ATOM 704 O O . GLY A 1 84 ? 27.346 -61.256 -45.133 1.00 47.31 84 GLY A O 1
ATOM 705 N N . GLY A 1 85 ? 28.773 -60.622 -43.477 1.00 45.31 85 GLY A N 1
ATOM 706 C CA . GLY A 1 85 ? 28.601 -59.178 -43.553 1.00 45.31 85 GLY A CA 1
ATOM 707 C C . GLY A 1 85 ? 28.543 -58.639 -44.978 1.00 45.31 85 GLY A C 1
ATOM 708 O O . GLY A 1 85 ? 29.236 -59.102 -45.880 1.00 45.31 85 GLY A O 1
ATOM 709 N N . PHE A 1 86 ? 27.697 -57.630 -45.154 1.00 39.41 86 PHE A N 1
ATOM 710 C CA . PHE A 1 86 ? 27.587 -56.876 -46.389 1.00 39.41 86 PHE A CA 1
ATOM 711 C C . PHE A 1 86 ? 28.950 -56.237 -46.693 1.00 39.41 86 PHE A C 1
ATOM 713 O O . PHE A 1 86 ? 29.377 -55.316 -45.995 1.00 39.41 86 PHE A O 1
ATOM 720 N N . GLU A 1 87 ? 29.643 -56.735 -47.717 1.00 41.53 87 GLU A N 1
ATOM 721 C CA . GLU A 1 87 ? 30.751 -56.024 -48.344 1.00 41.53 87 GLU A CA 1
ATOM 722 C C . GLU A 1 87 ? 30.185 -54.730 -48.938 1.00 41.53 87 GLU A C 1
ATOM 724 O O . GLU A 1 87 ? 29.703 -54.694 -50.067 1.00 41.53 87 GLU A O 1
ATOM 729 N N . THR A 1 88 ? 30.199 -53.640 -48.171 1.00 51.59 88 THR A N 1
ATOM 730 C CA . THR A 1 88 ? 30.218 -52.310 -48.777 1.00 51.59 88 THR A CA 1
ATOM 731 C C . THR A 1 88 ? 31.565 -52.167 -49.481 1.00 51.59 88 THR A C 1
ATOM 733 O O . THR A 1 88 ? 32.591 -52.241 -48.796 1.00 51.59 88 THR A O 1
ATOM 736 N N . PRO A 1 89 ? 31.605 -51.941 -50.805 1.00 43.16 89 PRO A N 1
ATOM 737 C CA . PRO A 1 89 ? 32.841 -51.609 -51.490 1.00 43.16 89 PRO A CA 1
ATOM 738 C C . PRO A 1 89 ? 33.337 -50.277 -50.928 1.00 43.16 89 PRO A C 1
ATOM 740 O O . PRO A 1 89 ? 32.776 -49.217 -51.202 1.00 43.16 89 PRO A O 1
ATOM 743 N N . ALA A 1 90 ? 34.370 -50.329 -50.091 1.00 42.38 90 ALA A N 1
ATOM 744 C CA . ALA A 1 90 ? 35.137 -49.155 -49.718 1.00 42.38 90 ALA A CA 1
ATOM 745 C C . ALA A 1 90 ? 36.021 -48.780 -50.912 1.00 42.38 90 ALA A C 1
ATOM 747 O O . ALA A 1 90 ? 37.215 -49.073 -50.941 1.00 42.38 90 ALA A O 1
ATOM 748 N N . GLU A 1 91 ? 35.425 -48.155 -51.926 1.00 42.44 91 GLU A N 1
ATOM 749 C CA . GLU A 1 91 ? 36.197 -47.477 -52.955 1.00 42.44 91 GLU A CA 1
ATOM 750 C C . GLU A 1 91 ? 36.602 -46.099 -52.413 1.00 42.44 91 GLU A C 1
ATOM 752 O O . GLU A 1 91 ? 35.803 -45.174 -52.306 1.00 42.44 91 GLU A O 1
ATOM 757 N N . SER A 1 92 ? 37.884 -45.999 -52.057 1.00 45.34 92 SER A N 1
ATOM 758 C CA . SER A 1 92 ? 38.647 -44.755 -51.942 1.00 45.34 92 SER A CA 1
ATOM 759 C C . SER A 1 92 ? 38.304 -43.799 -50.783 1.00 45.34 92 SER A C 1
ATOM 761 O O . SER A 1 92 ? 37.529 -42.860 -50.916 1.00 45.34 92 SER A O 1
ATOM 763 N N . GLY A 1 93 ? 39.029 -43.948 -49.667 1.00 49.91 93 GLY A N 1
ATOM 764 C CA . GLY A 1 93 ? 40.025 -42.951 -49.223 1.00 49.91 93 GLY A CA 1
ATOM 765 C C . GLY A 1 93 ? 39.635 -41.479 -48.997 1.00 49.91 93 GLY A C 1
ATOM 766 O O . GLY A 1 93 ? 40.534 -40.655 -48.849 1.00 49.91 93 GLY A O 1
ATOM 767 N N . GLY A 1 94 ? 38.358 -41.107 -48.961 1.00 54.75 94 GLY A N 1
ATOM 768 C CA . GLY A 1 94 ? 37.922 -39.762 -48.588 1.00 54.75 94 GLY A CA 1
ATOM 769 C C . GLY A 1 94 ? 37.678 -39.680 -47.085 1.00 54.75 94 GLY A C 1
ATOM 770 O O . GLY A 1 94 ? 36.719 -40.264 -46.594 1.00 54.75 94 GLY A O 1
ATOM 771 N N . LEU A 1 95 ? 38.524 -38.959 -46.347 1.00 52.41 95 LEU A N 1
ATOM 772 C CA . LEU A 1 95 ? 38.289 -38.607 -44.943 1.00 52.41 95 LEU A CA 1
ATOM 773 C C . LEU A 1 95 ? 36.925 -37.899 -44.814 1.00 52.41 95 LEU A C 1
ATOM 775 O O . LEU A 1 95 ? 36.824 -36.696 -45.042 1.00 52.41 95 LEU A O 1
ATOM 779 N N . THR A 1 96 ? 35.860 -38.625 -44.467 1.00 58.59 96 THR A N 1
ATOM 780 C CA . THR A 1 96 ? 34.558 -38.026 -44.152 1.00 58.59 96 THR A CA 1
ATOM 781 C C . THR A 1 96 ? 34.702 -37.263 -42.843 1.00 58.59 96 THR A C 1
ATOM 783 O O . THR A 1 96 ? 34.733 -37.850 -41.761 1.00 58.59 96 THR A O 1
ATOM 786 N N . ASN A 1 97 ? 34.854 -35.946 -42.942 1.00 60.25 97 ASN A N 1
ATOM 787 C CA . ASN A 1 97 ? 35.052 -35.060 -41.806 1.00 60.25 97 ASN A CA 1
ATOM 788 C C . ASN A 1 97 ? 33.763 -35.008 -40.961 1.00 60.25 97 ASN A C 1
ATOM 790 O O . ASN A 1 97 ? 32.871 -34.200 -41.209 1.00 60.25 97 ASN A O 1
ATOM 794 N N . PHE A 1 98 ? 33.634 -35.893 -39.965 1.00 61.88 98 PHE A N 1
ATOM 795 C CA . PHE A 1 98 ? 32.463 -35.985 -39.073 1.00 61.88 98 PHE A CA 1
ATOM 796 C C . PHE A 1 98 ? 32.139 -34.661 -38.359 1.00 61.88 98 PHE A C 1
ATOM 798 O O . PHE A 1 98 ? 30.992 -34.423 -37.980 1.00 61.88 98 PHE A O 1
ATOM 805 N N . VAL A 1 99 ? 33.127 -33.768 -38.242 1.00 66.94 99 VAL A N 1
ATOM 806 C CA . VAL A 1 99 ? 32.965 -32.402 -37.732 1.00 66.94 99 VAL A CA 1
ATOM 807 C C . VAL A 1 99 ? 32.059 -31.563 -38.643 1.00 66.94 99 VAL A C 1
ATOM 809 O O . VAL A 1 99 ? 31.209 -30.828 -38.151 1.00 66.94 99 VAL A O 1
ATOM 812 N N . GLU A 1 100 ? 32.168 -31.700 -39.966 1.00 66.75 100 GLU A N 1
ATOM 813 C CA . GLU A 1 100 ? 31.365 -30.923 -40.923 1.00 66.75 100 GLU A CA 1
ATOM 814 C C . GLU A 1 100 ? 29.906 -31.391 -40.982 1.00 66.75 100 GLU A C 1
ATOM 816 O O . GLU A 1 100 ? 28.998 -30.568 -41.126 1.00 66.75 100 GLU A O 1
ATOM 821 N N . ILE A 1 101 ? 29.675 -32.697 -40.811 1.00 68.06 101 ILE A N 1
ATOM 822 C CA . ILE A 1 101 ? 28.333 -33.293 -40.742 1.00 68.06 101 ILE A CA 1
ATOM 823 C C . ILE A 1 101 ? 27.661 -32.949 -39.402 1.00 68.06 101 ILE A C 1
ATOM 825 O O . ILE A 1 101 ? 26.475 -32.620 -39.382 1.00 68.06 101 ILE A O 1
ATOM 829 N N . GLY A 1 102 ? 28.415 -32.927 -38.296 1.00 67.31 102 GLY A N 1
ATOM 830 C CA . GLY A 1 102 ? 27.925 -32.484 -36.984 1.00 67.31 102 GLY A CA 1
ATOM 831 C C . GLY A 1 102 ? 27.524 -31.003 -36.935 1.00 67.31 102 GLY A C 1
ATOM 832 O O . GLY A 1 102 ? 26.623 -30.641 -36.187 1.00 67.31 102 GLY A O 1
ATOM 833 N N . GLN A 1 103 ? 28.123 -30.162 -37.786 1.00 74.69 103 GLN A N 1
ATOM 834 C CA . GLN A 1 103 ? 27.797 -28.734 -37.925 1.00 74.69 103 GLN A CA 1
ATOM 835 C C . GLN A 1 103 ? 26.621 -28.448 -38.881 1.00 74.69 103 GLN A C 1
ATOM 837 O O . GLN A 1 103 ? 26.148 -27.313 -38.961 1.00 74.69 103 GLN A O 1
ATOM 842 N N . ALA A 1 104 ? 26.140 -29.437 -39.641 1.00 71.88 104 ALA A N 1
ATOM 843 C CA . ALA A 1 104 ? 25.006 -29.276 -40.554 1.00 71.88 104 ALA A CA 1
ATOM 844 C C . ALA A 1 104 ? 23.684 -28.851 -39.870 1.00 71.88 104 ALA A C 1
ATOM 846 O O . ALA A 1 104 ? 23.034 -27.939 -40.390 1.00 71.88 104 ALA A O 1
ATOM 847 N N . PRO A 1 105 ? 23.258 -29.431 -38.725 1.00 76.00 105 PRO A N 1
ATOM 848 C CA . PRO A 1 105 ? 22.066 -28.957 -38.017 1.00 76.00 105 PRO A CA 1
ATOM 849 C C . PRO A 1 105 ? 22.208 -27.504 -37.552 1.00 76.00 105 PRO A C 1
ATOM 851 O O . PRO A 1 105 ? 21.260 -26.736 -37.710 1.00 76.00 105 PRO A O 1
ATOM 854 N N . ASP A 1 106 ? 23.390 -27.098 -37.086 1.00 76.06 106 ASP A N 1
ATOM 855 C CA . ASP A 1 106 ? 23.653 -25.724 -36.645 1.00 76.06 106 ASP A CA 1
ATOM 856 C C . ASP A 1 106 ? 23.559 -24.726 -37.805 1.00 76.06 106 ASP A C 1
ATOM 858 O O . ASP A 1 106 ? 22.949 -23.669 -37.660 1.00 76.06 106 ASP A O 1
ATOM 862 N N . LYS A 1 107 ? 24.059 -25.095 -38.993 1.00 80.19 107 LYS A N 1
ATOM 863 C CA . LYS A 1 107 ? 23.918 -24.294 -40.224 1.00 80.19 107 LYS A CA 1
ATOM 864 C C . LYS A 1 107 ? 22.460 -24.178 -40.682 1.00 80.19 107 LYS A C 1
ATOM 866 O O . LYS A 1 107 ? 22.030 -23.132 -41.157 1.00 80.19 107 LYS A O 1
ATOM 871 N N . ILE A 1 108 ? 21.663 -25.239 -40.547 1.00 82.75 108 ILE A N 1
ATOM 872 C CA . ILE A 1 108 ? 20.233 -25.196 -40.897 1.00 82.75 108 ILE A CA 1
ATOM 873 C C . ILE A 1 108 ? 19.461 -24.327 -39.898 1.00 82.75 108 ILE A C 1
ATOM 875 O O . ILE A 1 108 ? 18.568 -23.574 -40.292 1.00 82.75 108 ILE A O 1
ATOM 879 N N . LEU A 1 109 ? 19.792 -24.424 -38.610 1.00 80.75 109 LEU A N 1
ATOM 880 C CA . LEU A 1 109 ? 19.204 -23.589 -37.568 1.00 80.75 109 LEU A CA 1
ATOM 881 C C . LEU A 1 109 ? 19.580 -22.120 -37.761 1.00 80.75 109 LEU A C 1
ATOM 883 O O . LEU A 1 109 ? 18.691 -21.275 -37.685 1.00 80.75 109 LEU A O 1
ATOM 887 N N . SER A 1 110 ? 20.836 -21.817 -38.100 1.00 80.06 110 SER A N 1
ATOM 888 C CA . SER A 1 110 ? 21.267 -20.450 -38.399 1.00 80.06 110 SER A CA 1
ATOM 889 C C . SER A 1 110 ? 20.548 -19.884 -39.626 1.00 80.06 110 SER A C 1
ATOM 891 O O . SER A 1 110 ? 20.042 -18.771 -39.569 1.00 80.06 110 SER A O 1
ATOM 893 N N . LEU A 1 111 ? 20.389 -20.668 -40.700 1.00 83.56 111 LEU A N 1
ATOM 894 C CA . LEU A 1 111 ? 19.643 -20.245 -41.892 1.00 83.56 111 LEU A CA 1
ATOM 895 C C . LEU A 1 111 ? 18.160 -19.987 -41.597 1.00 83.56 111 LEU A C 1
ATOM 897 O O . LEU A 1 111 ? 17.598 -18.998 -42.066 1.00 83.56 111 LEU A O 1
ATOM 901 N N . LYS A 1 112 ? 17.511 -20.847 -40.801 1.00 83.25 112 LYS A N 1
ATOM 902 C CA . LYS A 1 112 ? 16.125 -20.616 -40.357 1.00 83.25 112 LYS A CA 1
ATOM 903 C C . LYS A 1 112 ? 16.018 -19.373 -39.484 1.00 83.25 112 LYS A C 1
ATOM 905 O O . LYS A 1 112 ? 15.052 -18.628 -39.604 1.00 83.25 112 LYS A O 1
ATOM 910 N N . LEU A 1 113 ? 16.998 -19.141 -38.621 1.00 82.62 113 LEU A N 1
ATOM 911 C CA . LEU A 1 113 ? 17.036 -17.975 -37.752 1.00 82.62 113 LEU A CA 1
ATOM 912 C C . LEU A 1 113 ? 17.250 -16.681 -38.540 1.00 82.62 113 LEU A C 1
ATOM 914 O O . LEU A 1 113 ? 16.627 -15.677 -38.219 1.00 82.62 113 LEU A O 1
ATOM 918 N N . ASP A 1 114 ? 18.049 -16.716 -39.604 1.00 83.44 114 ASP A N 1
ATOM 919 C CA . ASP A 1 114 ? 18.230 -15.587 -40.521 1.00 83.44 114 ASP A CA 1
ATOM 920 C C . ASP A 1 114 ? 16.962 -15.318 -41.347 1.00 83.44 114 ASP A C 1
ATOM 922 O O . ASP A 1 114 ? 16.574 -14.162 -41.525 1.00 83.44 114 ASP A O 1
ATOM 926 N N . GLN A 1 115 ? 16.244 -16.365 -41.774 1.00 85.06 115 GLN A N 1
ATOM 927 C CA . GLN A 1 115 ? 14.921 -16.214 -42.394 1.00 85.06 115 GLN A CA 1
ATOM 928 C C . GLN A 1 115 ? 13.917 -15.573 -41.426 1.00 85.06 115 GLN A C 1
ATOM 930 O O . GLN A 1 115 ? 13.236 -14.611 -41.783 1.00 85.06 115 GLN A O 1
ATOM 935 N N . LEU A 1 116 ? 13.851 -16.062 -40.183 1.00 81.88 116 LEU A N 1
ATOM 936 C CA . LEU A 1 116 ? 12.974 -15.507 -39.151 1.00 81.88 116 LEU A CA 1
ATOM 937 C C . LEU A 1 116 ? 13.353 -14.060 -38.808 1.00 81.88 116 LEU A C 1
ATOM 939 O O . LEU A 1 116 ? 12.471 -13.210 -38.721 1.00 81.88 116 LEU A O 1
ATOM 943 N N . SER A 1 117 ? 14.646 -13.759 -38.699 1.00 81.56 117 SER A N 1
ATOM 944 C CA . SER A 1 117 ? 15.179 -12.410 -38.480 1.00 81.56 117 SER A CA 1
ATOM 945 C C . SER A 1 117 ? 14.755 -11.430 -39.577 1.00 81.56 117 SER A C 1
ATOM 947 O O . SER A 1 117 ? 14.234 -10.347 -39.286 1.00 81.56 117 SER A O 1
ATOM 949 N N . GLY A 1 118 ? 14.892 -11.833 -40.845 1.00 79.31 118 GLY A N 1
ATOM 950 C CA . GLY A 1 118 ? 14.459 -11.038 -41.993 1.00 79.31 118 GLY A CA 1
ATOM 951 C C . GLY A 1 118 ? 12.958 -10.750 -41.963 1.00 79.31 118 GLY A C 1
ATOM 952 O O . GLY A 1 118 ? 12.545 -9.602 -42.136 1.00 79.31 118 GLY A O 1
ATOM 953 N N . THR A 1 119 ? 12.138 -11.763 -41.655 1.00 80.75 119 THR A N 1
ATOM 954 C CA . THR A 1 119 ? 10.684 -11.573 -41.523 1.00 80.75 119 THR A CA 1
ATOM 955 C C . THR A 1 119 ? 10.327 -10.658 -40.353 1.00 80.75 119 THR A C 1
ATOM 957 O O . THR A 1 119 ? 9.584 -9.701 -40.553 1.00 80.75 119 THR A O 1
ATOM 960 N N . ALA A 1 120 ? 10.901 -10.862 -39.164 1.00 76.81 120 ALA A N 1
ATOM 961 C CA . ALA A 1 120 ? 10.621 -10.053 -37.979 1.00 76.81 120 ALA A CA 1
ATOM 962 C C . ALA A 1 120 ? 10.995 -8.578 -38.188 1.00 76.81 120 ALA A C 1
ATOM 964 O O . ALA A 1 120 ? 10.206 -7.695 -37.862 1.00 76.81 120 ALA A O 1
ATOM 965 N N . THR A 1 121 ? 12.146 -8.318 -38.813 1.00 75.50 121 THR A N 1
ATOM 966 C CA . THR A 1 121 ? 12.588 -6.956 -39.140 1.00 75.50 121 THR A CA 1
ATOM 967 C C . THR A 1 121 ? 11.667 -6.301 -40.173 1.00 75.50 121 THR A C 1
ATOM 969 O O . THR A 1 121 ? 11.302 -5.139 -40.026 1.00 75.50 121 THR A O 1
ATOM 972 N N . SER A 1 122 ? 11.234 -7.039 -41.201 1.00 79.25 122 SER A N 1
ATOM 973 C CA . SER A 1 122 ? 10.289 -6.515 -42.201 1.00 79.25 122 SER A CA 1
ATOM 974 C C . SER A 1 122 ? 8.895 -6.235 -41.618 1.00 79.25 122 SER A C 1
ATOM 976 O O . SER A 1 122 ? 8.224 -5.279 -42.003 1.00 79.25 122 SER A O 1
ATOM 978 N N . LEU A 1 123 ? 8.458 -7.035 -40.644 1.00 78.12 123 LEU A N 1
ATOM 979 C CA . LEU A 1 123 ? 7.196 -6.828 -39.935 1.00 78.12 123 LEU A CA 1
ATOM 980 C C . LEU A 1 123 ? 7.273 -5.606 -39.016 1.00 78.12 123 LEU A C 1
ATOM 982 O O . LEU A 1 123 ? 6.314 -4.841 -38.929 1.00 78.12 123 LEU A O 1
ATOM 986 N N . SER A 1 124 ? 8.418 -5.383 -38.364 1.00 78.25 124 SER A N 1
ATOM 987 C CA . SER A 1 124 ? 8.612 -4.193 -37.537 1.00 78.25 124 SER A CA 1
ATOM 988 C C . SER A 1 124 ? 8.710 -2.909 -38.364 1.00 78.25 124 SER A C 1
ATOM 990 O O . SER A 1 124 ? 8.196 -1.893 -37.915 1.00 78.25 124 SER A O 1
ATOM 992 N N . THR A 1 125 ? 9.292 -2.945 -39.572 1.00 76.12 125 THR A N 1
ATOM 993 C CA . THR A 1 125 ? 9.361 -1.763 -40.459 1.00 76.12 125 THR A CA 1
ATOM 994 C C . THR A 1 125 ? 8.069 -1.473 -41.226 1.00 76.12 125 THR A C 1
ATOM 996 O O . THR A 1 125 ? 7.830 -0.355 -41.668 1.00 76.12 125 THR A O 1
ATOM 999 N N . THR A 1 126 ? 7.221 -2.479 -41.443 1.00 80.31 126 THR A N 1
ATOM 1000 C CA . THR A 1 126 ? 5.895 -2.264 -42.051 1.00 80.31 126 THR A CA 1
ATOM 1001 C C . THR A 1 126 ? 4.892 -1.731 -41.034 1.00 80.31 126 THR A C 1
ATOM 1003 O O . THR A 1 126 ? 3.976 -0.996 -41.399 1.00 80.31 126 THR A O 1
ATOM 1006 N N . ASN A 1 127 ? 5.085 -2.052 -39.753 1.00 81.00 127 ASN A N 1
ATOM 1007 C CA . ASN A 1 127 ? 4.300 -1.525 -38.648 1.00 81.00 127 ASN A CA 1
ATOM 1008 C C . ASN A 1 127 ? 5.187 -0.776 -37.644 1.00 81.00 127 ASN A C 1
ATOM 1010 O O . ASN A 1 127 ? 5.321 -1.170 -36.484 1.00 81.00 127 ASN A O 1
ATOM 1014 N N . ASP A 1 128 ? 5.748 0.346 -38.100 1.00 79.88 128 ASP A N 1
ATOM 1015 C CA . ASP A 1 128 ? 6.683 1.183 -37.337 1.00 79.88 128 ASP A CA 1
ATOM 1016 C C . ASP A 1 128 ? 6.155 1.609 -35.959 1.00 79.88 128 ASP A C 1
ATOM 1018 O O . ASP A 1 128 ? 6.934 1.785 -35.024 1.00 79.88 128 ASP A O 1
ATOM 1022 N N . SER A 1 129 ? 4.834 1.748 -35.813 1.00 82.31 129 SER A N 1
ATOM 1023 C CA . SER A 1 129 ? 4.177 2.170 -34.568 1.00 82.31 129 SER A CA 1
ATOM 1024 C C . SER A 1 129 ? 3.974 1.051 -33.537 1.00 82.31 129 SER A C 1
ATOM 1026 O O . SER A 1 129 ? 3.517 1.308 -32.419 1.00 82.31 129 SER A O 1
ATOM 1028 N N . HIS A 1 130 ? 4.284 -0.198 -33.891 1.00 87.62 130 HIS A N 1
ATOM 1029 C CA . HIS A 1 130 ? 4.008 -1.355 -33.052 1.00 87.62 130 HIS A CA 1
ATOM 1030 C C . HIS A 1 130 ? 5.207 -1.746 -32.186 1.00 87.62 130 HIS A C 1
ATOM 1032 O O . HIS A 1 130 ? 6.070 -2.534 -32.573 1.00 87.62 130 HIS A O 1
ATOM 1038 N N . ALA A 1 131 ? 5.211 -1.233 -30.957 1.00 87.62 131 ALA A N 1
ATOM 1039 C CA . ALA A 1 131 ? 6.238 -1.491 -29.951 1.00 87.62 131 ALA A CA 1
ATOM 1040 C C . ALA A 1 131 ? 6.562 -2.986 -29.709 1.00 87.62 131 ALA A C 1
ATOM 1042 O O . ALA A 1 131 ? 7.747 -3.331 -29.733 1.00 87.62 131 ALA A O 1
ATOM 1043 N N . PRO A 1 132 ? 5.582 -3.903 -29.543 1.00 90.31 132 PRO A N 1
ATOM 1044 C CA . PRO A 1 132 ? 5.883 -5.323 -29.341 1.00 90.31 132 PRO A CA 1
ATOM 1045 C C . PRO A 1 132 ? 6.609 -5.981 -30.520 1.00 90.31 132 PRO A C 1
ATOM 1047 O O . PRO A 1 132 ? 7.374 -6.918 -30.311 1.00 90.31 132 PRO A O 1
ATOM 1050 N N . GLY A 1 133 ? 6.415 -5.484 -31.747 1.00 89.88 133 GLY A N 1
ATOM 1051 C CA . GLY A 1 133 ? 7.092 -6.004 -32.938 1.00 89.88 133 GLY A CA 1
ATOM 1052 C C . GLY A 1 133 ? 8.595 -5.740 -32.898 1.00 89.88 133 GLY A C 1
ATOM 1053 O O . GLY A 1 133 ? 9.392 -6.647 -33.125 1.00 89.88 133 GLY A O 1
ATOM 1054 N N . TRP A 1 134 ? 8.983 -4.522 -32.513 1.00 90.81 134 TRP A N 1
ATOM 1055 C CA . TRP A 1 134 ? 10.386 -4.153 -32.311 1.00 90.81 134 TRP A CA 1
ATOM 1056 C C . TRP A 1 134 ? 11.040 -4.934 -31.166 1.00 90.81 134 TRP A C 1
ATOM 1058 O O . TRP A 1 134 ? 12.193 -5.347 -31.290 1.00 90.81 134 TRP A O 1
ATOM 1068 N N . ILE A 1 135 ? 10.301 -5.173 -30.077 1.00 91.31 135 ILE A N 1
ATOM 1069 C CA . ILE A 1 135 ? 10.772 -5.985 -28.946 1.00 91.31 135 ILE A CA 1
ATOM 1070 C C . ILE A 1 135 ? 10.994 -7.432 -29.389 1.00 91.31 135 ILE A C 1
ATOM 1072 O O . ILE A 1 135 ? 12.072 -7.976 -29.175 1.00 91.31 135 ILE A O 1
ATOM 1076 N N . ALA A 1 136 ? 10.018 -8.042 -30.065 1.00 90.50 136 ALA A N 1
ATOM 1077 C CA . ALA A 1 136 ? 10.123 -9.418 -30.540 1.00 90.50 136 ALA A CA 1
ATOM 1078 C C . ALA A 1 136 ? 11.293 -9.604 -31.520 1.00 90.50 136 ALA A C 1
ATOM 1080 O O . ALA A 1 136 ? 12.031 -10.582 -31.408 1.00 90.50 136 ALA A O 1
ATOM 1081 N N . ALA A 1 137 ? 11.505 -8.649 -32.433 1.00 89.50 137 ALA A N 1
ATOM 1082 C CA . ALA A 1 137 ? 12.641 -8.665 -33.350 1.00 89.50 137 ALA A CA 1
ATOM 1083 C C . ALA A 1 137 ? 13.985 -8.562 -32.603 1.00 89.50 137 ALA A C 1
ATOM 1085 O O . ALA A 1 137 ? 14.907 -9.324 -32.888 1.00 89.50 137 ALA A O 1
ATOM 1086 N N . ALA A 1 138 ? 14.095 -7.678 -31.606 1.00 91.44 138 ALA A N 1
ATOM 1087 C CA . ALA A 1 138 ? 15.303 -7.557 -30.791 1.00 91.44 138 ALA A CA 1
ATOM 1088 C C . ALA A 1 138 ? 15.568 -8.814 -29.940 1.00 91.44 138 ALA A C 1
ATOM 1090 O O . ALA A 1 138 ? 16.703 -9.288 -29.885 1.00 91.44 138 ALA A O 1
ATOM 1091 N N . CYS A 1 139 ? 14.532 -9.394 -29.328 1.00 89.88 139 CYS A N 1
ATOM 1092 C CA . CYS A 1 139 ? 14.640 -10.641 -28.572 1.00 89.88 139 CYS A CA 1
ATOM 1093 C C . CYS A 1 139 ? 15.049 -11.816 -29.468 1.00 89.88 139 CYS A C 1
ATOM 1095 O O . CYS A 1 139 ? 15.840 -12.652 -29.041 1.00 89.88 139 CYS A O 1
ATOM 1097 N N . LEU A 1 140 ? 14.552 -11.897 -30.705 1.00 90.06 140 LEU A N 1
ATOM 1098 C CA . LEU A 1 140 ? 14.950 -12.947 -31.647 1.00 90.06 140 LEU A CA 1
ATOM 1099 C C . LEU A 1 140 ? 16.456 -12.884 -31.953 1.00 90.06 140 LEU A C 1
ATOM 1101 O O . LEU A 1 140 ? 17.132 -13.911 -31.942 1.00 90.06 140 LEU A O 1
ATOM 1105 N N . GLU A 1 141 ? 16.988 -11.679 -32.157 1.00 88.69 141 GLU A N 1
ATOM 1106 C CA . GLU A 1 141 ? 18.422 -11.451 -32.370 1.00 88.69 141 GLU A CA 1
ATOM 1107 C C . GLU A 1 141 ? 19.275 -11.733 -31.127 1.00 88.69 141 GLU A C 1
ATOM 1109 O O . GLU A 1 141 ? 20.400 -12.220 -31.241 1.00 88.69 141 GLU A O 1
ATOM 1114 N N . GLU A 1 142 ? 18.746 -11.463 -29.933 1.00 90.94 142 GLU A N 1
ATOM 1115 C CA . GLU A 1 142 ? 19.388 -11.833 -28.670 1.00 90.94 142 GLU A CA 1
ATOM 1116 C C . GLU A 1 142 ? 19.502 -13.357 -28.530 1.00 90.94 142 GLU A C 1
ATOM 1118 O O . GLU A 1 142 ? 20.589 -13.864 -28.254 1.00 90.94 142 GLU A O 1
ATOM 1123 N N . HIS A 1 143 ? 18.420 -14.101 -28.793 1.00 88.62 143 HIS A N 1
ATOM 1124 C CA . HIS A 1 143 ? 18.436 -15.570 -28.761 1.00 88.62 143 HIS A CA 1
ATOM 1125 C C . HIS A 1 143 ? 19.355 -16.163 -29.840 1.00 88.62 143 HIS A C 1
ATOM 1127 O O . HIS A 1 143 ? 19.883 -17.259 -29.665 1.00 88.62 143 HIS A O 1
ATOM 1133 N N . ALA A 1 144 ? 19.585 -15.427 -30.930 1.00 86.12 144 ALA A N 1
ATOM 1134 C CA . ALA A 1 144 ? 20.569 -15.758 -31.957 1.00 86.12 144 ALA A CA 1
ATOM 1135 C C . ALA A 1 144 ? 22.028 -15.498 -31.545 1.00 86.12 144 ALA A C 1
ATOM 1137 O O . ALA A 1 144 ? 22.940 -15.789 -32.317 1.00 86.12 144 ALA A O 1
ATOM 1138 N N . GLY A 1 145 ? 22.270 -14.895 -30.376 1.00 87.19 145 GLY A N 1
ATOM 1139 C CA . GLY A 1 145 ? 23.596 -14.458 -29.932 1.00 87.19 145 GLY A CA 1
ATOM 1140 C C . GLY A 1 145 ? 24.107 -13.194 -30.636 1.00 87.19 145 GLY A C 1
ATOM 1141 O O . GLY A 1 145 ? 25.221 -12.738 -30.368 1.00 87.19 145 GLY A O 1
ATOM 1142 N N . ARG A 1 146 ? 23.308 -12.569 -31.512 1.00 89.62 146 ARG A N 1
ATOM 1143 C CA . ARG A 1 146 ? 23.679 -11.369 -32.279 1.00 89.62 146 ARG A CA 1
ATOM 1144 C C . ARG A 1 146 ? 23.331 -10.097 -31.509 1.00 89.62 146 ARG A C 1
ATOM 1146 O O . ARG A 1 146 ? 22.556 -9.250 -31.952 1.00 89.62 146 ARG A O 1
ATOM 1153 N N . MET A 1 147 ? 23.986 -9.910 -30.365 1.00 89.94 147 MET A N 1
ATOM 1154 C CA . MET A 1 147 ? 23.716 -8.797 -29.443 1.00 89.94 147 MET A CA 1
ATOM 1155 C C . MET A 1 147 ? 23.858 -7.403 -30.080 1.00 89.94 147 MET A C 1
ATOM 1157 O O . MET A 1 147 ? 23.119 -6.481 -29.739 1.00 89.94 147 MET A O 1
ATOM 1161 N N . VAL A 1 148 ? 24.792 -7.223 -31.022 1.00 90.81 148 VAL A N 1
ATOM 1162 C CA . VAL A 1 148 ? 24.977 -5.939 -31.728 1.00 90.81 148 VAL A CA 1
ATOM 1163 C C . VAL A 1 148 ? 23.783 -5.629 -32.638 1.00 90.81 148 VAL A C 1
ATOM 1165 O O . VAL A 1 148 ? 23.327 -4.485 -32.681 1.00 90.81 148 VAL A O 1
ATOM 1168 N N . ALA A 1 149 ? 23.252 -6.643 -33.330 1.00 89.50 149 ALA A N 1
ATOM 1169 C CA . ALA A 1 149 ? 22.063 -6.504 -34.165 1.00 89.50 149 ALA A CA 1
ATOM 1170 C C . ALA A 1 149 ? 20.827 -6.221 -33.300 1.00 89.50 149 ALA A C 1
ATOM 1172 O O . ALA A 1 149 ? 20.120 -5.249 -33.566 1.00 89.50 149 ALA A O 1
ATOM 1173 N N . ALA A 1 150 ? 20.648 -6.966 -32.202 1.00 90.69 150 ALA A N 1
ATOM 1174 C CA . ALA A 1 150 ? 19.577 -6.744 -31.229 1.00 90.69 150 ALA A CA 1
ATOM 1175 C C . ALA A 1 150 ? 19.559 -5.296 -30.700 1.00 90.69 150 ALA A C 1
ATOM 1177 O O . ALA A 1 150 ? 18.528 -4.622 -30.748 1.00 90.69 150 ALA A O 1
ATOM 1178 N N . ARG A 1 151 ? 20.723 -4.765 -30.288 1.00 91.81 151 ARG A N 1
ATOM 1179 C CA . ARG A 1 151 ? 20.861 -3.368 -29.833 1.00 91.81 151 ARG A CA 1
ATOM 1180 C C . ARG A 1 151 ? 20.541 -2.344 -30.923 1.00 91.81 151 ARG A C 1
ATOM 1182 O O . ARG A 1 151 ? 19.945 -1.304 -30.644 1.00 91.81 151 ARG A O 1
ATOM 1189 N N . LYS A 1 152 ? 20.906 -2.619 -32.178 1.00 91.50 152 LYS A N 1
ATOM 1190 C CA . LYS A 1 152 ? 20.579 -1.735 -33.306 1.00 91.50 152 LYS A CA 1
ATOM 1191 C C . LYS A 1 152 ? 19.073 -1.716 -33.580 1.00 91.50 152 LYS A C 1
ATOM 1193 O O . LYS A 1 152 ? 18.520 -0.632 -33.759 1.00 91.50 152 LYS A O 1
ATOM 1198 N N . ILE A 1 153 ? 18.420 -2.880 -33.572 1.00 91.38 153 ILE A N 1
ATOM 1199 C CA . ILE A 1 153 ? 16.971 -3.011 -33.789 1.00 91.38 153 ILE A CA 1
ATOM 1200 C C . ILE A 1 153 ? 16.199 -2.304 -32.679 1.00 91.38 153 ILE A C 1
ATOM 1202 O O . ILE A 1 153 ? 15.347 -1.471 -32.977 1.00 91.38 153 ILE A O 1
ATOM 1206 N N . VAL A 1 154 ? 16.533 -2.548 -31.408 1.00 90.88 154 VAL A N 1
ATOM 1207 C CA . VAL A 1 154 ? 15.817 -1.905 -30.296 1.00 90.88 154 VAL A CA 1
ATOM 1208 C C . VAL A 1 154 ? 16.013 -0.382 -30.300 1.00 90.88 154 VAL A C 1
ATOM 1210 O O . VAL A 1 154 ? 15.067 0.358 -30.051 1.00 90.88 154 VAL A O 1
ATOM 1213 N N . LYS A 1 155 ? 17.196 0.116 -30.697 1.00 91.06 155 LYS A N 1
ATOM 1214 C CA . LYS A 1 155 ? 17.454 1.558 -30.862 1.00 91.06 155 LYS A CA 1
ATOM 1215 C C . LYS A 1 155 ? 16.632 2.179 -31.994 1.00 91.06 155 LYS A C 1
ATOM 1217 O O . LYS A 1 155 ? 16.232 3.337 -31.878 1.00 91.06 155 LYS A O 1
ATOM 1222 N N . MET A 1 156 ? 16.382 1.443 -33.078 1.00 89.25 156 MET A N 1
ATOM 1223 C CA . MET A 1 156 ? 15.424 1.864 -34.107 1.00 89.25 156 MET A CA 1
ATOM 1224 C C . MET A 1 156 ? 14.004 1.864 -33.535 1.00 89.25 156 MET A C 1
ATOM 1226 O O . MET A 1 156 ? 13.316 2.876 -33.642 1.00 89.25 156 MET A O 1
ATOM 1230 N N . GLY A 1 157 ? 13.620 0.811 -32.810 1.00 89.94 157 GLY A N 1
ATOM 1231 C CA . GLY A 1 157 ? 12.345 0.732 -32.096 1.00 89.94 157 GLY A CA 1
ATOM 1232 C C . GLY A 1 157 ? 12.085 1.936 -31.187 1.00 89.94 157 GLY A C 1
ATOM 1233 O O . GLY A 1 157 ? 11.009 2.519 -31.249 1.00 89.94 157 GLY A O 1
ATOM 1234 N N . CYS A 1 158 ? 13.078 2.394 -30.420 1.00 90.31 158 CYS A N 1
ATOM 1235 C CA . CYS A 1 158 ? 12.979 3.602 -29.591 1.00 90.31 158 CYS A CA 1
ATOM 1236 C C . CYS A 1 158 ? 12.663 4.879 -30.394 1.00 90.31 158 CYS A C 1
ATOM 1238 O O . CYS A 1 158 ? 11.946 5.751 -29.907 1.00 90.31 158 CYS A O 1
ATOM 1240 N N . LYS A 1 159 ? 13.190 5.005 -31.621 1.00 90.25 159 LYS A N 1
ATOM 1241 C CA . LYS A 1 159 ? 12.945 6.168 -32.494 1.00 90.25 159 LYS A CA 1
ATOM 1242 C C . LYS A 1 159 ? 11.555 6.139 -33.119 1.00 90.25 159 LYS A C 1
ATOM 1244 O O . LYS A 1 159 ? 10.916 7.182 -33.205 1.00 90.25 159 LYS A O 1
ATOM 1249 N N . HIS A 1 160 ? 11.105 4.964 -33.557 1.00 89.50 160 HIS A N 1
ATOM 1250 C CA . HIS A 1 160 ? 9.795 4.800 -34.192 1.00 89.50 160 HIS A CA 1
ATOM 1251 C C . HIS A 1 160 ? 8.654 4.767 -33.159 1.00 89.50 160 HIS A C 1
ATOM 1253 O O . HIS A 1 160 ? 7.570 5.291 -33.411 1.00 89.50 160 HIS A O 1
ATOM 1259 N N . CYS A 1 161 ? 8.910 4.233 -31.960 1.00 88.44 161 CYS A N 1
ATOM 1260 C CA . CYS A 1 161 ? 7.948 4.100 -30.863 1.00 88.44 161 CYS A CA 1
ATOM 1261 C C . CYS A 1 161 ? 8.380 4.864 -29.590 1.00 88.44 161 CYS A C 1
ATOM 1263 O O . CYS A 1 161 ? 8.502 4.257 -28.522 1.00 88.44 161 CYS A O 1
ATOM 1265 N N . PRO A 1 162 ? 8.549 6.201 -29.628 1.00 88.69 162 PRO A N 1
ATOM 1266 C CA . PRO A 1 162 ? 9.073 6.952 -28.486 1.00 88.69 162 PRO A CA 1
ATOM 1267 C C . PRO A 1 162 ? 8.114 6.990 -27.291 1.00 88.69 162 PRO A C 1
ATOM 1269 O O . PRO A 1 162 ? 8.564 7.161 -26.167 1.00 88.69 162 PRO A O 1
ATOM 1272 N N . LYS A 1 163 ? 6.802 6.817 -27.509 1.00 88.25 163 LYS A N 1
ATOM 1273 C CA . LYS A 1 163 ? 5.767 6.867 -26.458 1.00 88.25 163 LYS A CA 1
ATOM 1274 C C . LYS A 1 163 ? 5.661 5.583 -25.627 1.00 88.25 163 LYS A C 1
ATOM 1276 O O . LYS A 1 163 ? 5.011 5.595 -24.587 1.00 88.25 163 LYS A O 1
ATOM 1281 N N . SER A 1 164 ? 6.229 4.475 -26.102 1.00 90.19 164 SER A N 1
ATOM 1282 C CA . SER A 1 164 ? 6.051 3.165 -25.475 1.00 90.19 164 SER A CA 1
ATOM 1283 C C . SER A 1 164 ? 7.115 2.920 -24.415 1.00 90.19 164 SER A C 1
ATOM 1285 O O . SER A 1 164 ? 8.290 2.806 -24.747 1.00 90.19 164 SER A O 1
ATOM 1287 N N . GLU A 1 165 ? 6.713 2.768 -23.154 1.00 91.44 165 GLU A N 1
ATOM 1288 C CA . GLU A 1 165 ? 7.643 2.497 -22.049 1.00 91.44 165 GLU A CA 1
ATOM 1289 C C . GLU A 1 165 ? 8.388 1.160 -22.194 1.00 91.44 165 GLU A C 1
ATOM 1291 O O . GLU A 1 165 ? 9.580 1.092 -21.901 1.00 91.44 165 GLU A O 1
ATOM 1296 N N . ASP A 1 166 ? 7.724 0.120 -22.704 1.00 90.94 166 ASP A N 1
ATOM 1297 C CA . ASP A 1 166 ? 8.289 -1.234 -22.745 1.00 90.94 166 ASP A CA 1
ATOM 1298 C C . ASP A 1 166 ? 9.496 -1.344 -23.691 1.00 90.94 166 ASP A C 1
ATOM 1300 O O . ASP A 1 166 ? 10.457 -2.047 -23.392 1.00 90.94 166 ASP A O 1
ATOM 1304 N N . VAL A 1 167 ? 9.507 -0.584 -24.794 1.00 92.69 167 VAL A N 1
ATOM 1305 C CA . VAL A 1 167 ? 10.635 -0.565 -25.746 1.00 92.69 167 VAL A CA 1
ATOM 1306 C C . VAL A 1 167 ? 11.874 0.043 -25.095 1.00 92.69 167 VAL A C 1
ATOM 1308 O O . VAL A 1 167 ? 12.982 -0.450 -25.289 1.00 92.69 167 VAL A O 1
ATOM 1311 N N . TRP A 1 168 ? 11.694 1.092 -24.290 1.00 93.25 168 TRP A N 1
ATOM 1312 C CA . TRP A 1 168 ? 12.788 1.729 -23.559 1.00 93.25 168 TRP A CA 1
ATOM 1313 C C . TRP A 1 168 ? 13.347 0.834 -22.451 1.00 93.25 168 TRP A C 1
ATOM 1315 O O . TRP A 1 168 ? 14.557 0.823 -22.234 1.00 93.25 168 TRP A O 1
ATOM 1325 N N . ILE A 1 169 ? 12.492 0.062 -21.776 1.00 92.69 169 ILE A N 1
ATOM 1326 C CA . ILE A 1 169 ? 12.913 -0.894 -20.742 1.00 92.69 169 ILE A CA 1
ATOM 1327 C C . ILE A 1 169 ? 13.682 -2.063 -21.369 1.00 92.69 169 ILE A C 1
ATOM 1329 O O . ILE A 1 169 ? 14.750 -2.426 -20.879 1.00 92.69 169 ILE A O 1
ATOM 1333 N N . GLU A 1 170 ? 13.198 -2.611 -22.483 1.00 90.31 170 GLU A N 1
ATOM 1334 C CA . GLU A 1 170 ? 13.923 -3.657 -23.213 1.00 90.31 170 GLU A CA 1
ATOM 1335 C C . GLU A 1 170 ? 15.244 -3.137 -23.788 1.00 90.31 170 GLU A C 1
ATOM 1337 O O . GLU A 1 170 ? 16.269 -3.816 -23.717 1.00 90.31 170 GLU A O 1
ATOM 1342 N N . ALA A 1 171 ? 15.276 -1.891 -24.272 1.00 91.38 171 ALA A N 1
ATOM 1343 C CA . ALA A 1 171 ? 16.525 -1.255 -24.671 1.00 91.38 171 ALA A CA 1
ATOM 1344 C C . ALA A 1 171 ? 17.505 -1.160 -23.492 1.00 91.38 171 ALA A C 1
ATOM 1346 O O . ALA A 1 171 ? 18.678 -1.484 -23.661 1.00 91.38 171 ALA A O 1
ATOM 1347 N N . ALA A 1 172 ? 17.035 -0.777 -22.303 1.00 91.25 172 ALA A N 1
ATOM 1348 C CA . ALA A 1 172 ? 17.860 -0.708 -21.100 1.00 91.25 172 ALA A CA 1
ATOM 1349 C C . ALA A 1 172 ? 18.417 -2.076 -20.666 1.00 91.25 172 ALA A C 1
ATOM 1351 O O . ALA A 1 172 ? 19.534 -2.143 -20.155 1.00 91.25 172 ALA A O 1
ATOM 1352 N N . ARG A 1 173 ? 17.674 -3.164 -20.906 1.00 92.31 173 ARG A N 1
ATOM 1353 C CA . ARG A 1 173 ? 18.095 -4.540 -20.603 1.00 92.31 173 ARG A CA 1
ATOM 1354 C C . ARG A 1 173 ? 19.192 -5.056 -21.542 1.00 92.31 173 ARG A C 1
ATOM 1356 O O . ARG A 1 173 ? 20.056 -5.810 -21.111 1.00 92.31 173 ARG A O 1
ATOM 1363 N N . LEU A 1 174 ? 19.147 -4.673 -22.821 1.00 88.88 174 LEU A N 1
ATOM 1364 C CA . LEU A 1 174 ? 20.060 -5.170 -23.864 1.00 88.88 174 LEU A CA 1
ATOM 1365 C C . LEU A 1 174 ? 21.406 -4.424 -23.944 1.00 88.88 174 LEU A C 1
ATOM 1367 O O . LEU A 1 174 ? 22.341 -4.902 -24.601 1.00 88.88 174 LEU A O 1
ATOM 1371 N N . HIS A 1 175 ? 21.492 -3.231 -23.355 1.00 87.88 175 HIS A N 1
ATOM 1372 C CA . HIS A 1 175 ? 22.682 -2.380 -23.380 1.00 87.88 175 HIS A CA 1
ATOM 1373 C C . HIS A 1 175 ? 23.550 -2.554 -22.124 1.00 87.88 175 HIS A C 1
ATOM 1375 O O . HIS A 1 175 ? 23.115 -3.084 -21.104 1.00 87.88 175 HIS A O 1
ATOM 1381 N N . ASN A 1 176 ? 24.808 -2.116 -22.223 1.00 88.56 176 ASN A N 1
ATOM 1382 C CA . ASN A 1 176 ? 25.730 -2.059 -21.087 1.00 88.56 176 ASN A CA 1
ATOM 1383 C C . ASN A 1 176 ? 25.313 -0.947 -20.116 1.00 88.56 176 ASN A C 1
ATOM 1385 O O . ASN A 1 176 ? 24.633 -0.008 -20.516 1.00 88.56 176 ASN A O 1
ATOM 1389 N N . THR A 1 177 ? 25.800 -0.984 -18.875 1.00 85.62 177 THR A N 1
ATOM 1390 C CA . THR A 1 177 ? 25.446 -0.012 -17.823 1.00 85.62 177 THR A CA 1
ATOM 1391 C C . THR A 1 177 ? 25.603 1.453 -18.250 1.00 85.62 177 THR A C 1
ATOM 1393 O O . THR A 1 177 ? 24.688 2.247 -18.042 1.00 85.62 177 THR A O 1
ATOM 1396 N N . GLU A 1 178 ? 26.710 1.819 -18.900 1.00 86.50 178 GLU A N 1
ATOM 1397 C CA . GLU A 1 178 ? 26.944 3.199 -19.360 1.00 86.50 178 GLU A CA 1
ATOM 1398 C C . GLU A 1 178 ? 26.010 3.620 -20.505 1.00 86.50 178 GLU A C 1
ATOM 1400 O O . GLU A 1 178 ? 25.417 4.699 -20.468 1.00 86.50 178 GLU A O 1
ATOM 1405 N N . ASP A 1 179 ? 25.802 2.745 -21.490 1.00 87.38 179 ASP A N 1
ATOM 1406 C CA . ASP A 1 179 ? 24.880 3.007 -22.599 1.00 87.38 179 ASP A CA 1
ATOM 1407 C C . ASP A 1 179 ? 23.427 3.079 -22.108 1.00 87.38 179 ASP A C 1
ATOM 1409 O O . ASP A 1 179 ? 22.638 3.898 -22.586 1.00 87.38 179 ASP A O 1
ATOM 1413 N N . THR A 1 180 ? 23.072 2.264 -21.114 1.00 89.12 180 THR A N 1
ATOM 1414 C CA . THR A 1 180 ? 21.740 2.239 -20.514 1.00 89.12 180 THR A CA 1
ATOM 1415 C C . THR A 1 180 ? 21.402 3.565 -19.834 1.00 89.12 180 THR A C 1
ATOM 1417 O O . THR A 1 180 ? 20.269 4.027 -19.972 1.00 89.12 180 THR A O 1
ATOM 1420 N N . LYS A 1 181 ? 22.366 4.250 -19.198 1.00 90.31 181 LYS A N 1
ATOM 1421 C CA . LYS A 1 181 ? 22.152 5.608 -18.657 1.00 90.31 181 LYS A CA 1
ATOM 1422 C C . LYS A 1 181 ? 21.737 6.589 -19.757 1.00 90.31 181 LYS A C 1
ATOM 1424 O O . LYS A 1 181 ? 20.803 7.367 -19.569 1.00 90.31 181 LYS A O 1
ATOM 1429 N N . ILE A 1 182 ? 22.377 6.520 -20.927 1.00 91.19 182 ILE A N 1
ATOM 1430 C CA . ILE A 1 182 ? 22.059 7.375 -22.084 1.00 91.19 182 ILE A CA 1
ATOM 1431 C C . ILE A 1 182 ? 20.674 7.030 -22.645 1.00 91.19 182 ILE A C 1
ATOM 1433 O O . ILE A 1 182 ? 19.876 7.922 -22.940 1.00 91.19 182 ILE A O 1
ATOM 1437 N N . VAL A 1 183 ? 20.366 5.737 -22.779 1.00 91.38 183 VAL A N 1
ATOM 1438 C CA . VAL A 1 183 ? 19.059 5.259 -23.255 1.00 91.38 183 VAL A CA 1
ATOM 1439 C C . VAL A 1 183 ? 17.941 5.717 -22.321 1.00 91.38 183 VAL A C 1
ATOM 1441 O O . VAL A 1 183 ? 16.946 6.256 -22.798 1.00 91.38 183 VAL A O 1
ATOM 1444 N N . LEU A 1 184 ? 18.113 5.572 -21.005 1.00 90.88 184 LEU A N 1
ATOM 1445 C CA . LEU A 1 184 ? 17.129 6.000 -20.010 1.00 90.88 184 LEU A CA 1
ATOM 1446 C C . LEU A 1 184 ? 16.998 7.527 -19.945 1.00 90.88 184 LEU A C 1
ATOM 1448 O O . LEU A 1 184 ? 15.883 8.030 -19.827 1.00 90.88 184 LEU A O 1
ATOM 1452 N N . ALA A 1 185 ? 18.092 8.278 -20.099 1.00 90.19 185 ALA A N 1
ATOM 1453 C CA . ALA A 1 185 ? 18.039 9.737 -20.189 1.00 90.19 185 ALA A CA 1
ATOM 1454 C C . ALA A 1 185 ? 17.214 10.210 -21.400 1.00 90.19 185 ALA A C 1
ATOM 1456 O O . ALA A 1 185 ? 16.402 11.127 -21.271 1.00 90.19 185 ALA A O 1
ATOM 1457 N N . ASN A 1 186 ? 17.361 9.550 -22.553 1.00 91.44 186 ASN A N 1
ATOM 1458 C CA . ASN A 1 186 ? 16.521 9.806 -23.727 1.00 91.44 186 ASN A CA 1
ATOM 1459 C C . ASN A 1 186 ? 15.068 9.367 -23.488 1.00 91.44 186 ASN A C 1
ATOM 1461 O O . ASN A 1 186 ? 14.134 10.081 -23.852 1.00 91.44 186 ASN A O 1
ATOM 1465 N N . ALA A 1 187 ? 14.867 8.224 -22.831 1.00 92.31 187 ALA A N 1
ATOM 1466 C CA . ALA A 1 187 ? 13.543 7.708 -22.508 1.00 92.31 187 ALA A CA 1
ATOM 1467 C C . ALA A 1 187 ? 12.746 8.683 -21.630 1.00 92.31 187 ALA A C 1
ATOM 1469 O O . ALA A 1 187 ? 11.565 8.898 -21.881 1.00 92.31 187 ALA A O 1
ATOM 1470 N N . VAL A 1 188 ? 13.387 9.332 -20.652 1.00 91.31 188 VAL A N 1
ATOM 1471 C CA . VAL A 1 188 ? 12.751 10.333 -19.777 1.00 91.31 188 VAL A CA 1
ATOM 1472 C C . VAL A 1 188 ? 12.244 11.553 -20.557 1.00 91.31 188 VAL A C 1
ATOM 1474 O O . VAL A 1 188 ? 11.206 12.110 -20.202 1.00 91.31 188 VAL A O 1
ATOM 1477 N N . GLN A 1 189 ? 12.912 11.958 -21.641 1.00 90.75 189 GLN A N 1
ATOM 1478 C CA . GLN A 1 189 ? 12.452 13.084 -22.466 1.00 90.75 189 GLN A CA 1
ATOM 1479 C C . GLN A 1 189 ? 11.145 12.764 -23.205 1.00 90.75 189 GLN A C 1
ATOM 1481 O O . GLN A 1 189 ? 10.304 13.644 -23.382 1.00 90.75 189 GLN A O 1
ATOM 1486 N N . HIS A 1 190 ? 10.954 11.507 -23.614 1.00 89.88 190 HIS A N 1
ATOM 1487 C CA . HIS A 1 190 ? 9.766 11.073 -24.354 1.00 89.88 190 HIS A CA 1
ATOM 1488 C C . HIS A 1 190 ? 8.652 10.522 -23.452 1.00 89.88 190 HIS A C 1
ATOM 1490 O O . HIS A 1 190 ? 7.473 10.774 -23.698 1.00 89.88 190 HIS A O 1
ATOM 1496 N N . VAL A 1 191 ? 9.018 9.784 -22.403 1.00 89.62 191 VAL A N 1
ATOM 1497 C CA . VAL A 1 191 ? 8.124 9.053 -21.491 1.00 89.62 191 VAL A CA 1
ATOM 1498 C C . VAL A 1 191 ? 8.450 9.396 -20.032 1.00 89.62 191 VAL A C 1
ATOM 1500 O O . VAL A 1 191 ? 8.512 8.538 -19.152 1.00 89.62 191 VAL A O 1
ATOM 1503 N N . GLY A 1 192 ? 8.620 10.687 -19.741 1.00 86.94 192 GLY A N 1
ATOM 1504 C CA . GLY A 1 192 ? 8.917 11.176 -18.388 1.00 86.94 192 GLY A CA 1
ATOM 1505 C C . GLY A 1 192 ? 7.819 10.905 -17.352 1.00 86.94 192 GLY A C 1
ATOM 1506 O O . GLY A 1 192 ? 8.069 11.041 -16.159 1.00 86.94 192 GLY A O 1
ATOM 1507 N N . GLN A 1 193 ? 6.623 10.493 -17.790 1.00 90.19 193 GLN A N 1
ATOM 1508 C CA . GLN A 1 193 ? 5.498 10.106 -16.930 1.00 90.19 193 GLN A CA 1
ATOM 1509 C C . GLN A 1 193 ? 5.507 8.621 -16.512 1.00 90.19 193 GLN A C 1
ATOM 1511 O O . GLN A 1 193 ? 4.666 8.209 -15.712 1.00 90.19 193 GLN A O 1
ATOM 1516 N N . SER A 1 194 ? 6.441 7.798 -17.010 1.00 92.88 194 SER A N 1
ATOM 1517 C CA . SER A 1 194 ? 6.515 6.382 -16.620 1.00 92.88 194 SER A CA 1
ATOM 1518 C C . SER A 1 194 ? 7.341 6.174 -15.354 1.00 92.88 194 SER A C 1
ATOM 1520 O O . SER A 1 194 ? 8.551 6.394 -15.319 1.00 92.88 194 SER A O 1
ATOM 1522 N N . VAL A 1 195 ? 6.694 5.640 -14.318 1.00 93.38 195 VAL A N 1
ATOM 1523 C CA . VAL A 1 195 ? 7.337 5.266 -13.048 1.00 93.38 195 VAL A CA 1
ATOM 1524 C C . VAL A 1 195 ? 8.375 4.154 -13.240 1.00 93.38 195 VAL A C 1
ATOM 1526 O O . VAL A 1 195 ? 9.392 4.147 -12.551 1.00 93.38 195 VAL A O 1
ATOM 1529 N N . LYS A 1 196 ? 8.147 3.218 -14.172 1.00 91.94 196 LYS A N 1
ATOM 1530 C CA . LYS A 1 196 ? 9.048 2.077 -14.401 1.00 91.94 196 LYS A CA 1
ATOM 1531 C C . LYS A 1 196 ? 10.422 2.536 -14.890 1.00 91.94 196 LYS A C 1
ATOM 1533 O O . LYS A 1 196 ? 11.429 2.033 -14.407 1.00 91.94 196 LYS A O 1
ATOM 1538 N N . ILE A 1 197 ? 10.453 3.516 -15.796 1.00 93.25 197 ILE A N 1
ATOM 1539 C CA . ILE A 1 197 ? 11.692 4.076 -16.358 1.00 93.25 197 ILE A CA 1
ATOM 1540 C C . ILE A 1 197 ? 12.507 4.764 -15.261 1.00 93.25 197 ILE A C 1
ATOM 1542 O O . ILE A 1 197 ? 13.704 4.522 -15.141 1.00 93.25 197 ILE A O 1
ATOM 1546 N N . TRP A 1 198 ? 11.856 5.564 -14.413 1.00 94.44 198 TRP A N 1
ATOM 1547 C CA . TRP A 1 198 ? 12.524 6.230 -13.293 1.00 94.44 198 TRP A CA 1
ATOM 1548 C C . TRP A 1 198 ? 13.078 5.255 -12.255 1.00 94.44 198 TRP A C 1
ATOM 1550 O O . TRP A 1 198 ? 14.180 5.467 -11.756 1.00 94.44 198 TRP A O 1
ATOM 1560 N N . LEU A 1 199 ? 12.351 4.176 -11.947 1.00 92.69 199 LEU A N 1
ATOM 1561 C CA . LEU A 1 199 ? 12.841 3.132 -11.043 1.00 92.69 199 LEU A CA 1
ATOM 1562 C C . LEU A 1 199 ? 14.006 2.346 -11.656 1.00 92.69 199 LEU A C 1
ATOM 1564 O O . LEU A 1 199 ? 14.977 2.069 -10.959 1.00 92.69 199 LEU A O 1
ATOM 1568 N N . ALA A 1 200 ? 13.946 2.036 -12.955 1.00 90.62 200 ALA A N 1
ATOM 1569 C CA . ALA A 1 200 ? 15.054 1.403 -13.668 1.00 90.62 200 ALA A CA 1
ATOM 1570 C C . ALA A 1 200 ? 16.305 2.300 -13.684 1.00 90.62 200 ALA A C 1
ATOM 1572 O O . ALA A 1 200 ? 17.410 1.814 -13.462 1.00 90.62 200 ALA A O 1
ATOM 1573 N N . ALA A 1 201 ? 16.129 3.613 -13.871 1.00 91.69 201 ALA A N 1
ATOM 1574 C CA . ALA A 1 201 ? 17.217 4.584 -13.783 1.00 91.69 201 ALA A CA 1
ATOM 1575 C C . ALA A 1 201 ? 17.801 4.664 -12.368 1.00 91.69 201 ALA A C 1
ATOM 1577 O O . ALA A 1 201 ? 19.015 4.646 -12.211 1.00 91.69 201 ALA A O 1
ATOM 1578 N N . ALA A 1 202 ? 16.955 4.693 -11.336 1.00 91.88 202 ALA A N 1
ATOM 1579 C CA . ALA A 1 202 ? 17.399 4.717 -9.945 1.00 91.88 202 ALA A CA 1
ATOM 1580 C C . ALA A 1 202 ? 18.191 3.455 -9.553 1.00 91.88 202 ALA A C 1
ATOM 1582 O O . ALA A 1 202 ? 19.185 3.566 -8.840 1.00 91.88 202 ALA A O 1
ATOM 1583 N N . ALA A 1 203 ? 17.787 2.278 -10.041 1.00 90.56 203 ALA A N 1
ATOM 1584 C CA . ALA A 1 203 ? 18.454 1.005 -9.757 1.00 90.56 203 ALA A CA 1
ATOM 1585 C C . ALA A 1 203 ? 19.829 0.855 -10.433 1.00 90.56 203 ALA A C 1
ATOM 1587 O O . ALA A 1 203 ? 20.641 0.049 -9.990 1.00 90.56 203 ALA A O 1
ATOM 1588 N N . LEU A 1 204 ? 20.083 1.611 -11.505 1.00 89.81 204 LEU A N 1
ATOM 1589 C CA . LEU A 1 204 ? 21.357 1.601 -12.227 1.00 89.81 204 LEU A CA 1
ATOM 1590 C C . LEU A 1 204 ? 22.429 2.476 -11.560 1.00 89.81 204 LEU A C 1
ATOM 1592 O O . LEU A 1 204 ? 23.617 2.324 -11.839 1.00 89.81 204 LEU A O 1
ATOM 1596 N N . GLU A 1 205 ? 22.021 3.416 -10.709 1.00 89.38 205 GLU A N 1
ATOM 1597 C CA . GLU A 1 205 ? 22.943 4.306 -10.012 1.00 89.38 205 GLU A CA 1
ATOM 1598 C C . GLU A 1 205 ? 23.648 3.574 -8.865 1.00 89.38 205 GLU A C 1
ATOM 1600 O O . GLU A 1 205 ? 23.015 3.064 -7.945 1.00 89.38 205 GLU A O 1
ATOM 1605 N N . GLU A 1 206 ? 24.980 3.582 -8.883 1.00 86.50 206 GLU A N 1
ATOM 1606 C CA . GLU A 1 206 ? 25.802 2.928 -7.854 1.00 86.50 206 GLU A CA 1
ATOM 1607 C C . GLU A 1 206 ? 25.890 3.750 -6.559 1.00 86.50 206 GLU A C 1
ATOM 1609 O O . GLU A 1 206 ? 26.149 3.218 -5.480 1.00 86.50 206 GLU A O 1
ATOM 1614 N N . SER A 1 207 ? 25.685 5.069 -6.651 1.00 90.94 207 SER A N 1
ATOM 1615 C CA . SER A 1 207 ? 25.854 5.982 -5.520 1.00 90.94 207 SER A CA 1
ATOM 1616 C C . SER A 1 207 ? 24.515 6.472 -4.969 1.00 90.94 207 SER A C 1
ATOM 1618 O O . SER A 1 207 ? 23.701 7.046 -5.695 1.00 90.94 207 SER A O 1
ATOM 1620 N N . LEU A 1 208 ? 24.328 6.355 -3.648 1.00 87.88 208 LEU A N 1
ATOM 1621 C CA . LEU A 1 208 ? 23.120 6.831 -2.957 1.00 87.88 208 LEU A CA 1
ATOM 1622 C C . LEU A 1 208 ? 22.780 8.306 -3.264 1.00 87.88 208 LEU A C 1
ATOM 1624 O O . LEU A 1 208 ? 21.605 8.611 -3.487 1.00 87.88 208 LEU A O 1
ATOM 1628 N N . PRO A 1 209 ? 23.748 9.250 -3.331 1.00 91.06 209 PRO A N 1
ATOM 1629 C CA . PRO A 1 209 ? 23.446 10.628 -3.711 1.00 91.06 209 PRO A CA 1
ATOM 1630 C C . PRO A 1 209 ? 22.944 10.764 -5.155 1.00 91.06 209 PRO A C 1
ATOM 1632 O O . PRO A 1 209 ? 22.098 11.619 -5.423 1.00 91.06 209 PRO A O 1
ATOM 1635 N N . ALA A 1 210 ? 23.431 9.946 -6.097 1.00 91.00 210 ALA A N 1
ATOM 1636 C CA . ALA A 1 210 ? 22.932 9.957 -7.471 1.00 91.00 210 ALA A CA 1
ATOM 1637 C C . ALA A 1 210 ? 21.513 9.391 -7.550 1.00 91.00 210 ALA A C 1
ATOM 1639 O O . ALA A 1 210 ? 20.642 10.070 -8.095 1.00 91.00 210 ALA A O 1
ATOM 1640 N N . THR A 1 211 ? 21.245 8.255 -6.900 1.00 91.56 211 THR A N 1
ATOM 1641 C CA . THR A 1 211 ? 19.901 7.666 -6.808 1.00 91.56 211 THR A CA 1
ATOM 1642 C C . THR A 1 211 ? 18.894 8.666 -6.233 1.00 91.56 211 THR A C 1
ATOM 1644 O O . THR A 1 211 ? 17.830 8.886 -6.814 1.00 91.56 211 THR A O 1
ATOM 1647 N N . LYS A 1 212 ? 19.254 9.376 -5.150 1.00 91.56 212 LYS A N 1
ATOM 1648 C CA . LYS A 1 212 ? 18.418 10.442 -4.566 1.00 91.56 212 LYS A CA 1
ATOM 1649 C C . LYS A 1 212 ? 18.143 11.579 -5.554 1.00 91.56 212 LYS A C 1
ATOM 1651 O O . LYS A 1 212 ? 17.017 12.068 -5.617 1.00 91.56 212 LYS A O 1
ATOM 1656 N N . ARG A 1 213 ? 19.138 12.014 -6.338 1.00 91.94 213 ARG A N 1
ATOM 1657 C CA . ARG A 1 213 ? 18.948 13.062 -7.361 1.00 91.94 213 ARG A CA 1
ATOM 1658 C C . ARG A 1 213 ? 18.009 12.606 -8.476 1.00 91.94 213 ARG A C 1
ATOM 1660 O O . ARG A 1 213 ? 17.137 13.379 -8.864 1.00 91.94 213 ARG A O 1
ATOM 1667 N N . VAL A 1 214 ? 18.167 11.376 -8.968 1.00 92.56 214 VAL A N 1
ATOM 1668 C CA . VAL A 1 214 ? 17.296 10.799 -10.007 1.00 92.56 214 VAL A CA 1
ATOM 1669 C C . VAL A 1 214 ? 15.858 10.718 -9.509 1.00 92.56 214 VAL A C 1
ATOM 1671 O O . VAL A 1 214 ? 14.949 11.187 -10.185 1.00 92.56 214 VAL A O 1
ATOM 1674 N N . LEU A 1 215 ? 15.646 10.210 -8.296 1.00 92.81 215 LEU A N 1
ATOM 1675 C CA . LEU A 1 215 ? 14.309 10.080 -7.729 1.00 92.81 215 LEU A CA 1
ATOM 1676 C C . LEU A 1 215 ? 13.650 11.428 -7.401 1.00 92.81 215 LEU A C 1
ATOM 1678 O O . LEU A 1 215 ? 12.447 11.574 -7.593 1.00 92.81 215 LEU A O 1
ATOM 1682 N N . ARG A 1 216 ? 14.410 12.441 -6.963 1.00 91.56 216 ARG A N 1
ATOM 1683 C CA . ARG A 1 216 ? 13.870 13.801 -6.780 1.00 91.56 216 ARG A CA 1
ATOM 1684 C C . ARG A 1 216 ? 13.419 14.410 -8.109 1.00 91.56 216 ARG A C 1
ATOM 1686 O O . ARG A 1 216 ? 12.310 14.926 -8.172 1.00 91.56 216 ARG A O 1
ATOM 1693 N N . LYS A 1 217 ? 14.205 14.250 -9.183 1.00 92.06 217 LYS A N 1
ATOM 1694 C CA . LYS A 1 217 ? 13.769 14.615 -10.543 1.00 92.06 217 LYS A CA 1
ATOM 1695 C C . LYS A 1 217 ? 12.528 13.826 -10.966 1.00 92.06 217 LYS A C 1
ATOM 1697 O O . LYS A 1 217 ? 11.598 14.398 -11.521 1.00 92.06 217 LYS A O 1
ATOM 1702 N N . ALA A 1 218 ? 12.462 12.533 -10.648 1.00 94.12 218 ALA A N 1
ATOM 1703 C CA . ALA A 1 218 ? 11.287 11.716 -10.938 1.00 94.12 218 ALA A CA 1
ATOM 1704 C C . ALA A 1 218 ? 10.014 12.271 -10.278 1.00 94.12 218 ALA A C 1
ATOM 1706 O O . ALA A 1 218 ? 8.960 12.281 -10.907 1.00 94.12 218 ALA A O 1
ATOM 1707 N N . LEU A 1 219 ? 10.110 12.768 -9.040 1.00 92.62 219 LEU A N 1
ATOM 1708 C CA . LEU A 1 219 ? 8.987 13.385 -8.325 1.00 92.62 219 LEU A CA 1
ATOM 1709 C C . LEU A 1 219 ? 8.569 14.747 -8.899 1.00 92.62 219 LEU A C 1
ATOM 1711 O O . LEU A 1 219 ? 7.392 15.089 -8.815 1.00 92.62 219 LEU A O 1
ATOM 1715 N N . GLU A 1 220 ? 9.490 15.507 -9.501 1.00 91.69 220 GLU A N 1
ATOM 1716 C CA . GLU A 1 220 ? 9.151 16.737 -10.237 1.00 91.69 220 GLU A CA 1
ATOM 1717 C C . GLU A 1 220 ? 8.280 16.425 -11.462 1.00 91.69 220 GLU A C 1
ATOM 1719 O O . GLU A 1 220 ? 7.329 17.151 -11.750 1.00 91.69 220 GLU A O 1
ATOM 1724 N N . HIS A 1 221 ? 8.564 15.317 -12.154 1.00 91.25 221 HIS A N 1
ATOM 1725 C CA . HIS A 1 221 ? 7.776 14.870 -13.303 1.00 91.25 221 HIS A CA 1
ATOM 1726 C C . HIS A 1 221 ? 6.483 14.140 -12.905 1.00 91.25 221 HIS A C 1
ATOM 1728 O O . HIS A 1 221 ? 5.449 14.345 -13.542 1.00 91.25 221 HIS A O 1
ATOM 1734 N N . ILE A 1 222 ? 6.536 13.280 -11.881 1.00 92.56 222 ILE A N 1
ATOM 1735 C CA . ILE A 1 222 ? 5.436 12.403 -11.452 1.00 92.56 222 ILE A CA 1
ATOM 1736 C C . ILE A 1 222 ? 5.206 12.551 -9.941 1.00 92.56 222 ILE A C 1
ATOM 1738 O O . ILE A 1 222 ? 5.582 11.680 -9.147 1.00 92.56 222 ILE A O 1
ATOM 1742 N N . PRO A 1 223 ? 4.516 13.617 -9.517 1.00 91.12 223 PRO A N 1
ATOM 1743 C CA . PRO A 1 223 ? 4.237 13.840 -8.104 1.00 91.12 223 PRO A CA 1
ATOM 1744 C C . PRO A 1 223 ? 3.198 12.844 -7.550 1.00 91.12 223 PRO A C 1
ATOM 1746 O O . PRO A 1 223 ? 3.206 12.538 -6.363 1.00 91.12 223 PRO A O 1
ATOM 1749 N N . ASN A 1 224 ? 2.342 12.258 -8.394 1.00 90.44 224 ASN A N 1
ATOM 1750 C CA . ASN A 1 224 ? 1.200 11.441 -7.952 1.00 90.44 224 ASN A CA 1
ATOM 1751 C C . ASN A 1 224 ? 1.528 9.955 -7.693 1.00 90.44 224 ASN A C 1
ATOM 1753 O O . ASN A 1 224 ? 0.636 9.169 -7.371 1.00 90.44 224 ASN A O 1
ATOM 1757 N N . SER A 1 225 ? 2.786 9.531 -7.846 1.00 93.00 225 SER A N 1
ATOM 1758 C CA . SER A 1 225 ? 3.167 8.120 -7.707 1.00 93.00 225 SER A CA 1
ATOM 1759 C C . SER A 1 225 ? 3.584 7.766 -6.282 1.00 93.00 225 SER A C 1
ATOM 1761 O O . SER A 1 225 ? 4.697 8.066 -5.854 1.00 93.00 225 SER A O 1
ATOM 1763 N N . VAL A 1 226 ? 2.734 7.017 -5.571 1.00 92.62 226 VAL A N 1
ATOM 1764 C CA . VAL A 1 226 ? 3.048 6.492 -4.225 1.00 92.62 226 VAL A CA 1
ATOM 1765 C C . VAL A 1 226 ? 4.321 5.640 -4.229 1.00 92.62 226 VAL A C 1
ATOM 1767 O O . VAL A 1 226 ? 5.084 5.661 -3.268 1.00 92.62 226 VAL A O 1
ATOM 1770 N N . ARG A 1 227 ? 4.569 4.894 -5.313 1.00 93.00 227 ARG A N 1
ATOM 1771 C CA . ARG A 1 227 ? 5.748 4.028 -5.441 1.00 93.00 227 ARG A CA 1
ATOM 1772 C C . ARG A 1 227 ? 7.052 4.825 -5.418 1.00 93.00 227 ARG A C 1
ATOM 1774 O O . ARG A 1 227 ? 7.969 4.429 -4.710 1.00 93.00 227 ARG A O 1
ATOM 1781 N N . LEU A 1 228 ? 7.111 5.943 -6.148 1.00 93.88 228 LEU A N 1
ATOM 1782 C CA . LEU A 1 228 ? 8.295 6.807 -6.165 1.00 93.88 228 LEU A CA 1
ATOM 1783 C C . LEU A 1 228 ? 8.524 7.439 -4.795 1.00 93.88 228 LEU A C 1
ATOM 1785 O O . LEU A 1 228 ? 9.638 7.384 -4.287 1.00 93.88 228 LEU A O 1
ATOM 1789 N N . TRP A 1 229 ? 7.466 7.951 -4.159 1.00 94.19 229 TRP A N 1
ATOM 1790 C CA . TRP A 1 229 ? 7.566 8.503 -2.808 1.00 94.19 229 TRP A CA 1
ATOM 1791 C C . TRP A 1 229 ? 8.098 7.484 -1.798 1.00 94.19 229 TRP A C 1
ATOM 1793 O O . TRP A 1 229 ? 9.016 7.807 -1.049 1.00 94.19 229 TRP A O 1
ATOM 1803 N N . LYS A 1 230 ? 7.595 6.244 -1.806 1.00 92.19 230 LYS A N 1
ATOM 1804 C CA . LYS A 1 230 ? 8.097 5.177 -0.922 1.00 92.19 230 LYS A CA 1
ATOM 1805 C C . LYS A 1 230 ? 9.593 4.936 -1.113 1.00 92.19 230 LYS A C 1
ATOM 1807 O O . LYS A 1 230 ? 10.331 4.939 -0.134 1.00 92.19 230 LYS A O 1
ATOM 1812 N N . GLU A 1 231 ? 10.038 4.794 -2.358 1.00 91.62 231 GLU A N 1
ATOM 1813 C CA . GLU A 1 231 ? 11.456 4.578 -2.658 1.00 91.62 231 GLU A CA 1
ATOM 1814 C C . GLU A 1 231 ? 12.314 5.768 -2.204 1.00 91.62 231 GLU A C 1
ATOM 1816 O O . GLU A 1 231 ? 13.345 5.592 -1.561 1.00 91.62 231 GLU A O 1
ATOM 1821 N N . THR A 1 232 ? 11.849 7.000 -2.448 1.00 92.38 232 THR A N 1
ATOM 1822 C CA . THR A 1 232 ? 12.574 8.214 -2.035 1.00 92.38 232 THR A CA 1
ATOM 1823 C C . THR A 1 232 ? 12.733 8.322 -0.523 1.00 92.38 232 THR A C 1
ATOM 1825 O O . THR A 1 232 ? 13.781 8.752 -0.050 1.00 92.38 232 THR A O 1
ATOM 1828 N N . VAL A 1 233 ? 11.705 7.922 0.231 1.00 92.00 233 VAL A N 1
ATOM 1829 C CA . VAL A 1 233 ? 11.694 7.986 1.694 1.00 92.00 233 VAL A CA 1
ATOM 1830 C C . VAL A 1 233 ? 12.572 6.884 2.281 1.00 92.00 233 VAL A C 1
ATOM 1832 O O . VAL A 1 233 ? 13.317 7.151 3.216 1.00 92.00 233 VAL A O 1
ATOM 1835 N N . ASN A 1 234 ? 12.545 5.678 1.706 1.00 91.19 234 ASN A N 1
ATOM 1836 C CA . ASN A 1 234 ? 13.360 4.548 2.161 1.00 91.19 234 ASN A CA 1
ATOM 1837 C C . ASN A 1 234 ? 14.867 4.794 2.010 1.00 91.19 234 ASN A C 1
ATOM 1839 O O . ASN A 1 234 ? 15.656 4.279 2.799 1.00 91.19 234 ASN A O 1
ATOM 1843 N N . LEU A 1 235 ? 15.273 5.577 1.008 1.00 90.19 235 LEU A N 1
ATOM 1844 C CA . LEU A 1 235 ? 16.677 5.935 0.796 1.00 90.19 235 LEU A CA 1
ATOM 1845 C C . LEU A 1 235 ? 17.156 7.068 1.708 1.00 90.19 235 LEU A C 1
ATOM 1847 O O . LEU A 1 235 ? 18.356 7.364 1.743 1.00 90.19 235 LEU A O 1
ATOM 1851 N N . GLU A 1 236 ? 16.250 7.756 2.404 1.00 88.12 236 GLU A N 1
ATOM 1852 C CA . GLU A 1 236 ? 16.627 8.881 3.242 1.00 88.12 236 GLU A CA 1
ATOM 1853 C C . GLU A 1 236 ? 17.231 8.405 4.566 1.00 88.12 236 GLU A C 1
ATOM 1855 O O . GLU A 1 236 ? 16.681 7.558 5.263 1.00 88.12 236 GLU A O 1
ATOM 1860 N N . SER A 1 237 ? 18.405 8.942 4.904 1.00 85.44 237 SER A N 1
ATOM 1861 C CA . SER A 1 237 ? 19.177 8.481 6.067 1.00 85.44 237 SER A CA 1
ATOM 1862 C C . SER A 1 237 ? 18.765 9.219 7.339 1.00 85.44 237 SER A C 1
ATOM 1864 O O . SER A 1 237 ? 18.878 8.692 8.442 1.00 85.44 237 SER A O 1
ATOM 1866 N N . SER A 1 238 ? 18.289 10.455 7.179 1.00 91.25 238 SER A N 1
ATOM 1867 C CA . SER A 1 238 ? 17.836 11.313 8.267 1.00 91.25 238 SER A CA 1
ATOM 1868 C C . SER A 1 238 ? 16.332 11.164 8.478 1.00 91.25 238 SER A C 1
ATOM 1870 O O . SER A 1 238 ? 15.535 11.358 7.558 1.00 91.25 238 SER A O 1
ATOM 1872 N N . THR A 1 239 ? 15.925 10.905 9.723 1.00 87.88 239 THR A N 1
ATOM 1873 C CA . THR A 1 239 ? 14.506 10.868 10.116 1.00 87.88 239 THR A CA 1
ATOM 1874 C C . THR A 1 239 ? 13.820 12.221 9.913 1.00 87.88 239 THR A C 1
ATOM 1876 O O . THR A 1 239 ? 12.626 12.279 9.614 1.00 87.88 239 THR A O 1
ATOM 1879 N N . ALA A 1 240 ? 14.570 13.324 10.025 1.00 90.31 240 ALA A N 1
ATOM 1880 C CA . ALA A 1 240 ? 14.050 14.668 9.813 1.00 90.31 240 ALA A CA 1
ATOM 1881 C C . ALA A 1 240 ? 13.714 14.932 8.338 1.00 90.31 240 ALA A C 1
ATOM 1883 O O . ALA A 1 240 ? 12.652 15.490 8.057 1.00 90.31 240 ALA A O 1
ATOM 1884 N N . ASP A 1 241 ? 14.574 14.495 7.418 1.00 90.12 241 ASP A N 1
ATOM 1885 C CA . ASP A 1 241 ? 14.377 14.680 5.976 1.00 90.12 241 ASP A CA 1
ATOM 1886 C C . ASP A 1 241 ? 13.273 13.757 5.454 1.00 90.12 241 ASP A C 1
ATOM 1888 O O . ASP A 1 241 ? 12.393 14.204 4.716 1.00 90.12 241 ASP A O 1
ATOM 1892 N N . ALA A 1 242 ? 13.239 12.504 5.927 1.00 91.62 242 ALA A N 1
ATOM 1893 C CA . ALA A 1 242 ? 12.161 11.560 5.635 1.00 91.62 242 ALA A CA 1
ATOM 1894 C C . ALA A 1 242 ? 10.788 12.124 6.038 1.00 91.62 242 ALA A C 1
ATOM 1896 O O . ALA A 1 242 ? 9.823 12.033 5.278 1.00 91.62 242 ALA A O 1
ATOM 1897 N N . ARG A 1 243 ? 10.702 12.782 7.202 1.00 92.25 243 ARG A N 1
ATOM 1898 C CA . ARG A 1 243 ? 9.481 13.457 7.664 1.00 92.25 243 ARG A CA 1
ATOM 1899 C C . ARG A 1 243 ? 9.078 14.620 6.754 1.00 92.25 243 ARG A C 1
ATOM 1901 O O . ARG A 1 243 ? 7.896 14.765 6.459 1.00 92.25 243 ARG A O 1
ATOM 1908 N N . ILE A 1 244 ? 10.026 15.450 6.312 1.00 92.00 244 ILE A N 1
ATOM 1909 C CA . ILE A 1 244 ? 9.740 16.574 5.400 1.00 92.00 244 ILE A CA 1
ATOM 1910 C C . ILE A 1 244 ? 9.236 16.051 4.047 1.00 92.00 244 ILE A C 1
ATOM 1912 O O . ILE A 1 244 ? 8.245 16.559 3.521 1.00 92.00 244 ILE A O 1
ATOM 1916 N N . LEU A 1 245 ? 9.873 15.006 3.510 1.00 92.12 245 LEU A N 1
ATOM 1917 C CA . LEU A 1 245 ? 9.455 14.365 2.263 1.00 92.12 245 LEU A CA 1
ATOM 1918 C C . LEU A 1 245 ? 8.067 13.738 2.385 1.00 92.12 245 LEU A C 1
ATOM 1920 O O . LEU A 1 245 ? 7.229 13.960 1.516 1.00 92.12 245 LEU A O 1
ATOM 1924 N N . LEU A 1 246 ? 7.787 13.015 3.472 1.00 93.00 246 LEU A N 1
ATOM 1925 C CA . LEU A 1 246 ? 6.461 12.448 3.710 1.00 93.00 246 LEU A CA 1
ATOM 1926 C C . LEU A 1 246 ? 5.395 13.535 3.864 1.00 93.00 246 LEU A C 1
ATOM 1928 O O . LEU A 1 246 ? 4.298 13.360 3.342 1.00 93.00 246 LEU A O 1
ATOM 1932 N N . ALA A 1 247 ? 5.699 14.656 4.531 1.00 92.75 247 ALA A N 1
ATOM 1933 C CA . ALA A 1 247 ? 4.768 15.780 4.662 1.00 92.75 247 ALA A CA 1
ATOM 1934 C C . ALA A 1 247 ? 4.377 16.341 3.292 1.00 92.75 247 ALA A C 1
ATOM 1936 O O . ALA A 1 247 ? 3.195 16.525 3.009 1.00 92.75 247 ALA A O 1
ATOM 1937 N N . ARG A 1 248 ? 5.354 16.499 2.394 1.00 93.06 248 ARG A N 1
ATOM 1938 C CA . ARG A 1 248 ? 5.082 16.862 1.002 1.00 93.06 248 ARG A CA 1
ATOM 1939 C C . ARG A 1 248 ? 4.293 15.772 0.268 1.00 93.06 248 ARG A C 1
ATOM 1941 O O . ARG A 1 248 ? 3.384 16.085 -0.495 1.00 93.06 248 ARG A O 1
ATOM 1948 N N . ALA A 1 249 ? 4.611 14.500 0.505 1.00 94.31 249 ALA A N 1
ATOM 1949 C CA . ALA A 1 249 ? 3.960 13.371 -0.151 1.00 94.31 249 ALA A CA 1
ATOM 1950 C C . ALA A 1 249 ? 2.463 13.281 0.181 1.00 94.31 249 ALA A C 1
ATOM 1952 O O . ALA A 1 249 ? 1.660 13.022 -0.712 1.00 94.31 249 ALA A O 1
ATOM 1953 N N . VAL A 1 250 ? 2.073 13.514 1.439 1.00 93.75 250 VAL A N 1
ATOM 1954 C CA . VAL A 1 250 ? 0.663 13.456 1.863 1.00 93.75 250 VAL A CA 1
ATOM 1955 C C . VAL A 1 250 ? -0.160 14.656 1.382 1.00 93.75 250 VAL A C 1
ATOM 1957 O O . VAL A 1 250 ? -1.363 14.517 1.175 1.00 93.75 250 VAL A O 1
ATOM 1960 N N . GLU A 1 251 ? 0.472 15.813 1.154 1.00 92.38 251 GLU A N 1
ATOM 1961 C CA . GLU A 1 251 ? -0.175 16.970 0.515 1.00 92.38 251 GLU A CA 1
ATOM 1962 C C . GLU A 1 251 ? -0.500 16.688 -0.954 1.00 92.38 251 GLU A C 1
ATOM 1964 O O . GLU A 1 251 ? -1.575 17.036 -1.440 1.00 92.38 251 GLU A O 1
ATOM 1969 N N . VAL A 1 252 ? 0.429 16.038 -1.657 1.00 93.12 252 VAL A N 1
ATOM 1970 C CA . VAL A 1 252 ? 0.289 15.702 -3.077 1.00 93.12 252 VAL A CA 1
ATOM 1971 C C . VAL A 1 252 ? -0.633 14.496 -3.281 1.00 93.12 252 VAL 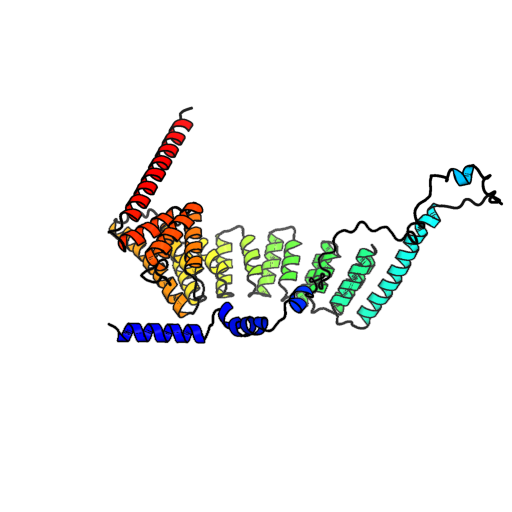A C 1
ATOM 1973 O O . VAL A 1 252 ? -1.449 14.489 -4.201 1.00 93.12 252 VAL A O 1
ATOM 1976 N N . ILE A 1 253 ? -0.526 13.474 -2.424 1.00 92.62 253 ILE A N 1
ATOM 1977 C CA . ILE A 1 253 ? -1.292 12.224 -2.511 1.00 92.62 253 ILE A CA 1
ATOM 1978 C C . ILE A 1 253 ? -2.093 12.008 -1.218 1.00 92.62 253 ILE A C 1
ATOM 1980 O O . ILE A 1 253 ? -1.765 11.132 -0.408 1.00 92.62 253 ILE A O 1
ATOM 1984 N N . PRO A 1 254 ? -3.201 12.744 -1.029 1.00 92.69 254 PRO A N 1
ATOM 1985 C CA . PRO A 1 254 ? -3.989 12.666 0.198 1.00 92.69 254 PRO A CA 1
ATOM 1986 C C . PRO A 1 254 ? -4.732 11.332 0.356 1.00 92.69 254 PRO A C 1
ATOM 1988 O O . PRO A 1 254 ? -5.120 10.982 1.466 1.00 92.69 254 PRO A O 1
ATOM 1991 N N . LEU A 1 255 ? -4.921 10.567 -0.725 1.00 92.38 255 LEU A N 1
ATOM 1992 C CA . LEU A 1 255 ? -5.668 9.302 -0.713 1.00 92.38 255 LEU A CA 1
ATOM 1993 C C . LEU A 1 255 ? -4.850 8.093 -0.226 1.00 92.38 255 LEU A C 1
ATOM 1995 O O . LEU A 1 255 ? -5.411 7.024 0.012 1.00 92.38 255 LEU A O 1
ATOM 1999 N N . SER A 1 256 ? -3.528 8.230 -0.095 1.00 93.62 256 SER A N 1
ATOM 2000 C CA . SER A 1 256 ? -2.646 7.112 0.249 1.00 93.62 256 SER A CA 1
ATOM 2001 C C . SER A 1 256 ? -2.541 6.922 1.760 1.00 93.62 256 SER A C 1
ATOM 2003 O O . SER A 1 256 ? -1.837 7.663 2.443 1.00 93.62 256 SER A O 1
ATOM 2005 N N . VAL A 1 257 ? -3.206 5.889 2.282 1.00 93.62 257 VAL A N 1
ATOM 2006 C CA . VAL A 1 257 ? -3.200 5.547 3.717 1.00 93.62 257 VAL A CA 1
ATOM 2007 C C . VAL A 1 257 ? -1.785 5.271 4.227 1.00 93.62 257 VAL A C 1
ATOM 2009 O O . VAL A 1 257 ? -1.393 5.770 5.277 1.00 93.62 257 VAL A O 1
ATOM 2012 N N . GLU A 1 258 ? -0.984 4.529 3.464 1.00 92.62 258 GLU A N 1
ATOM 2013 C CA . GLU A 1 258 ? 0.353 4.114 3.894 1.00 92.62 258 GLU A CA 1
ATOM 2014 C C . GLU A 1 258 ? 1.299 5.295 4.153 1.00 92.62 258 GLU A C 1
ATOM 2016 O O . GLU A 1 258 ? 2.078 5.256 5.104 1.00 92.62 258 GLU A O 1
ATOM 2021 N N . LEU A 1 259 ? 1.213 6.358 3.342 1.00 93.75 259 LEU A N 1
ATOM 2022 C CA . LEU A 1 259 ? 2.037 7.559 3.521 1.00 93.75 259 LEU A CA 1
ATOM 2023 C C . LEU A 1 259 ? 1.639 8.315 4.794 1.00 93.75 259 LEU A C 1
ATOM 2025 O O . LEU A 1 259 ? 2.512 8.733 5.553 1.00 93.75 259 LEU A O 1
ATOM 2029 N N . TRP A 1 260 ? 0.336 8.424 5.070 1.00 95.19 260 TRP A N 1
ATOM 2030 C CA . TRP A 1 260 ? -0.166 9.016 6.311 1.00 95.19 260 TRP A CA 1
ATOM 2031 C C . TRP A 1 260 ? 0.289 8.239 7.548 1.00 95.19 260 TRP A C 1
ATOM 2033 O O . TRP A 1 260 ? 0.720 8.842 8.531 1.00 95.19 260 TRP A O 1
ATOM 2043 N N . LEU A 1 261 ? 0.224 6.905 7.498 1.00 93.44 261 LEU A N 1
ATOM 2044 C CA . LEU A 1 261 ? 0.664 6.044 8.595 1.00 93.44 261 LEU A CA 1
ATOM 2045 C C . LEU A 1 261 ? 2.180 6.119 8.814 1.00 93.44 261 LEU A C 1
ATOM 2047 O O . LEU A 1 261 ? 2.626 6.172 9.959 1.00 93.44 261 LEU A O 1
ATOM 2051 N N . ALA A 1 262 ? 2.973 6.150 7.739 1.00 92.88 262 ALA A N 1
ATOM 2052 C CA . ALA A 1 262 ? 4.421 6.329 7.825 1.00 92.88 262 ALA A CA 1
ATOM 2053 C C . ALA A 1 262 ? 4.782 7.689 8.440 1.00 92.88 262 ALA A C 1
ATOM 2055 O O . ALA A 1 262 ? 5.638 7.757 9.320 1.00 92.88 262 ALA A O 1
ATOM 2056 N N . LEU A 1 263 ? 4.082 8.755 8.039 1.00 93.50 263 LEU A N 1
ATOM 2057 C CA . LEU A 1 263 ? 4.296 10.092 8.583 1.00 93.50 263 LEU A CA 1
ATOM 2058 C C . LEU A 1 263 ? 3.968 10.150 10.077 1.00 93.50 263 LEU A C 1
ATOM 2060 O O . LEU A 1 263 ? 4.778 10.633 10.863 1.00 93.50 263 LEU A O 1
ATOM 2064 N N . ALA A 1 264 ? 2.822 9.597 10.482 1.00 93.44 264 ALA A N 1
ATOM 2065 C CA . ALA A 1 264 ? 2.407 9.571 11.882 1.00 93.44 264 ALA A CA 1
ATOM 2066 C C . ALA A 1 264 ? 3.399 8.820 12.790 1.00 93.44 264 ALA A C 1
ATOM 2068 O O . ALA A 1 264 ? 3.550 9.192 13.948 1.00 93.44 264 ALA A O 1
ATOM 2069 N N . ARG A 1 265 ? 4.096 7.796 12.274 1.00 90.38 265 ARG A N 1
ATOM 2070 C CA . ARG A 1 265 ? 5.123 7.046 13.022 1.00 90.38 265 ARG A CA 1
ATOM 2071 C C . ARG A 1 265 ? 6.429 7.817 13.221 1.00 90.38 265 ARG A C 1
ATOM 2073 O O . ARG A 1 265 ? 7.132 7.548 14.188 1.00 90.38 265 ARG A O 1
ATOM 2080 N N . LEU A 1 266 ? 6.778 8.722 12.305 1.00 89.69 266 LEU A N 1
ATOM 2081 C CA . LEU A 1 266 ? 8.011 9.517 12.387 1.00 89.69 266 LEU A CA 1
ATOM 2082 C C . LEU A 1 266 ? 7.826 10.846 13.129 1.00 89.69 266 LEU A C 1
ATOM 2084 O O . LEU A 1 266 ? 8.811 11.498 13.478 1.00 89.69 266 LEU A O 1
ATOM 2088 N N . GLU A 1 267 ? 6.586 11.292 13.324 1.00 88.25 267 GLU A N 1
ATOM 2089 C CA . GLU A 1 267 ? 6.287 12.543 14.010 1.00 88.25 267 GLU A CA 1
ATOM 2090 C C . GLU A 1 267 ? 6.161 12.405 15.530 1.00 88.25 267 GLU A C 1
ATOM 2092 O O . GLU A 1 267 ? 5.880 11.347 16.081 1.00 88.25 267 GLU A O 1
ATOM 2097 N N . ASN A 1 268 ? 6.307 13.542 16.214 1.00 89.88 268 ASN A N 1
ATOM 2098 C CA . ASN A 1 268 ? 6.005 13.665 17.637 1.00 89.88 268 ASN A CA 1
ATOM 2099 C C . ASN A 1 268 ? 4.512 13.389 17.901 1.00 89.88 268 ASN A C 1
ATOM 2101 O O . ASN A 1 268 ? 3.681 13.788 17.079 1.00 89.88 268 ASN A O 1
ATOM 2105 N N . PRO A 1 269 ? 4.143 12.848 19.076 1.00 84.75 269 PRO A N 1
ATOM 2106 C CA . PRO A 1 269 ? 2.772 12.420 19.378 1.00 84.75 269 PRO A CA 1
ATOM 2107 C C . PRO A 1 269 ? 1.713 13.518 19.161 1.00 84.75 269 PRO A C 1
ATOM 2109 O O . PRO A 1 269 ? 0.670 13.289 18.546 1.00 84.75 269 PRO A O 1
ATOM 2112 N N . GLU A 1 270 ? 2.006 14.764 19.544 1.00 87.38 270 GLU A N 1
ATOM 2113 C CA . GLU A 1 270 ? 1.085 15.892 19.346 1.00 87.38 270 GLU A CA 1
ATOM 2114 C C . GLU A 1 270 ? 0.842 16.248 17.871 1.00 87.38 270 GLU A C 1
ATOM 2116 O O . GLU A 1 270 ? -0.272 16.624 17.489 1.00 87.38 270 GLU A O 1
ATOM 2121 N N . LYS A 1 271 ? 1.882 16.164 17.033 1.00 89.50 271 LYS A N 1
ATOM 2122 C CA . LYS A 1 271 ? 1.774 16.448 15.595 1.00 89.50 271 LYS A CA 1
ATOM 2123 C C . LYS A 1 271 ? 1.161 15.257 14.860 1.00 89.50 271 LYS A C 1
ATOM 2125 O O . LYS A 1 271 ? 0.231 15.458 14.079 1.00 89.50 271 LYS A O 1
ATOM 2130 N N . ALA A 1 272 ? 1.530 14.038 15.249 1.00 91.38 272 ALA A N 1
ATOM 2131 C CA . ALA A 1 272 ? 0.952 12.798 14.750 1.00 91.38 272 ALA A CA 1
ATOM 2132 C C . ALA A 1 272 ? -0.577 12.766 14.928 1.00 91.38 272 ALA A C 1
ATOM 2134 O O . ALA A 1 272 ? -1.297 12.412 13.996 1.00 91.38 272 ALA A O 1
ATOM 2135 N N . LYS A 1 273 ? -1.117 13.251 16.058 1.00 90.38 273 LYS A N 1
ATOM 2136 C CA . LYS A 1 273 ? -2.572 13.441 16.232 1.00 90.38 273 LYS A CA 1
ATOM 2137 C C . LYS A 1 273 ? -3.193 14.355 15.176 1.00 90.38 273 LYS A C 1
ATOM 2139 O O . LYS A 1 273 ? -4.267 14.057 14.651 1.00 90.38 273 LYS A O 1
ATOM 2144 N N . LYS A 1 274 ? -2.554 15.490 14.874 1.00 92.19 274 LYS A N 1
ATOM 2145 C CA . LYS A 1 274 ? -3.041 16.439 13.856 1.00 92.19 274 LYS A CA 1
ATOM 2146 C C . LYS A 1 274 ? -3.012 15.797 12.473 1.00 92.19 274 LYS A C 1
ATOM 2148 O O . LYS A 1 274 ? -4.005 15.874 11.758 1.00 92.19 274 LYS A O 1
ATOM 2153 N N . VAL A 1 275 ? -1.925 15.104 12.150 1.00 94.00 275 VAL A N 1
ATOM 2154 C CA . VAL A 1 275 ? -1.749 14.358 10.901 1.00 94.00 275 VAL A CA 1
ATOM 2155 C C . VAL A 1 275 ? -2.817 13.289 10.740 1.00 94.00 275 VAL A C 1
ATOM 2157 O O . VAL A 1 275 ? -3.483 13.267 9.714 1.00 94.00 275 VAL A O 1
ATOM 2160 N N . LEU A 1 276 ? -3.047 12.449 11.750 1.00 92.81 276 LEU A N 1
ATOM 2161 C CA . LEU A 1 276 ? -4.066 11.400 11.690 1.00 92.81 276 LEU A CA 1
ATOM 2162 C C . LEU A 1 276 ? -5.478 11.985 11.567 1.00 92.81 276 LEU A C 1
ATOM 2164 O O . LEU A 1 276 ? -6.313 11.436 10.853 1.00 92.81 276 LEU A O 1
ATOM 2168 N N . ASN A 1 277 ? -5.752 13.135 12.188 1.00 92.19 277 ASN A N 1
ATOM 2169 C CA . ASN A 1 277 ? -7.020 13.842 11.997 1.00 92.19 277 ASN A CA 1
ATOM 2170 C C . ASN A 1 277 ? -7.173 14.413 10.577 1.00 92.19 277 ASN A C 1
ATOM 2172 O O . ASN A 1 277 ? -8.274 14.370 10.027 1.00 92.19 277 ASN A O 1
ATOM 2176 N N . CYS A 1 278 ? -6.098 14.917 9.964 1.00 92.81 278 CYS A N 1
ATOM 2177 C CA . CYS A 1 278 ? -6.094 15.300 8.550 1.00 92.81 278 CYS A CA 1
ATOM 2178 C C . CYS A 1 278 ? -6.294 14.076 7.645 1.00 92.81 278 CYS A C 1
ATOM 2180 O O . CYS A 1 278 ? -7.145 14.104 6.757 1.00 92.81 278 CYS A O 1
ATOM 2182 N N . ALA A 1 279 ? -5.601 12.976 7.936 1.00 94.19 279 ALA A N 1
ATOM 2183 C CA . ALA A 1 279 ? -5.693 11.718 7.209 1.00 94.19 279 ALA A CA 1
ATOM 2184 C C . ALA A 1 279 ? -7.116 11.136 7.256 1.00 94.19 279 ALA A C 1
ATOM 2186 O O . ALA A 1 279 ? -7.638 10.704 6.235 1.00 94.19 279 ALA A O 1
ATOM 2187 N N . ARG A 1 280 ? -7.801 11.213 8.406 1.00 92.19 280 ARG A N 1
ATOM 2188 C CA . ARG A 1 280 ? -9.213 10.808 8.549 1.00 92.19 280 ARG A CA 1
ATOM 2189 C C . ARG A 1 280 ? -10.165 11.617 7.672 1.00 92.19 280 ARG A C 1
ATOM 2191 O O . ARG A 1 280 ? -11.143 11.065 7.178 1.00 92.19 280 ARG A O 1
ATOM 2198 N N . LYS A 1 281 ? -9.907 12.918 7.499 1.00 91.25 281 LYS A N 1
ATOM 2199 C CA . LYS A 1 281 ? -10.709 13.779 6.614 1.00 91.25 281 LYS A CA 1
ATOM 2200 C C . LYS A 1 281 ? -10.438 13.473 5.142 1.00 91.25 281 LYS A C 1
ATOM 2202 O O . LYS A 1 281 ? -11.367 13.509 4.346 1.00 91.25 281 LYS A O 1
ATOM 2207 N N . ALA A 1 282 ? -9.186 13.174 4.799 1.00 91.75 282 ALA A N 1
ATOM 2208 C CA . ALA A 1 282 ? -8.776 12.839 3.440 1.00 91.75 282 ALA A CA 1
ATOM 2209 C C . ALA A 1 282 ? -9.240 11.436 3.004 1.00 91.75 282 ALA A C 1
ATOM 2211 O O . ALA A 1 282 ? -9.693 11.265 1.875 1.00 91.75 282 ALA A O 1
ATOM 2212 N N . VAL A 1 283 ? -9.159 10.442 3.898 1.00 90.69 283 VAL A N 1
ATOM 2213 C CA . VAL A 1 283 ? -9.497 9.034 3.627 1.00 90.69 283 VAL A CA 1
ATOM 2214 C C . VAL A 1 283 ? -10.454 8.483 4.692 1.00 90.69 283 VAL A C 1
ATOM 2216 O O . VAL A 1 283 ? -10.058 7.690 5.555 1.00 90.69 283 VAL A O 1
ATOM 2219 N N . PRO A 1 284 ? -11.744 8.853 4.630 1.00 89.31 284 PRO A N 1
ATOM 2220 C CA . PRO A 1 284 ? -12.729 8.428 5.624 1.00 89.31 284 PRO A CA 1
ATOM 2221 C C . PRO A 1 284 ? -13.124 6.945 5.519 1.00 89.31 284 PRO A C 1
ATOM 2223 O O . PRO A 1 284 ? -13.737 6.397 6.432 1.00 89.31 284 PRO A O 1
ATOM 2226 N N . THR A 1 285 ? -12.774 6.284 4.414 1.00 89.56 285 THR A N 1
ATOM 2227 C CA . THR A 1 285 ? -13.080 4.873 4.130 1.00 89.56 285 THR A CA 1
ATOM 2228 C C . THR A 1 285 ? -12.089 3.891 4.760 1.00 89.56 285 THR A C 1
ATOM 2230 O O . THR A 1 285 ? -12.323 2.683 4.740 1.00 89.56 285 THR A O 1
ATOM 2233 N N . SER A 1 286 ? -10.974 4.379 5.309 1.00 88.75 286 SER A N 1
ATOM 2234 C CA . SER A 1 286 ? -9.897 3.528 5.818 1.00 88.75 286 SER A CA 1
ATOM 2235 C C . SER A 1 286 ? -10.029 3.267 7.321 1.00 88.75 286 SER A C 1
ATOM 2237 O O . SER A 1 286 ? -10.139 4.188 8.127 1.00 88.75 286 SER A O 1
ATOM 2239 N N . HIS A 1 287 ? -10.005 1.992 7.713 1.00 90.56 287 HIS A N 1
ATOM 2240 C CA . HIS A 1 287 ? -10.033 1.570 9.118 1.00 90.56 287 HIS A CA 1
ATOM 2241 C C . HIS A 1 287 ? -8.640 1.616 9.768 1.00 90.56 287 HIS A C 1
ATOM 2243 O O . HIS A 1 287 ? -8.526 1.845 10.969 1.00 90.56 287 HIS A O 1
ATOM 2249 N N . GLU A 1 288 ? -7.574 1.478 8.975 1.00 91.75 288 GLU A N 1
ATOM 2250 C CA . GLU A 1 288 ? -6.188 1.480 9.458 1.00 91.75 288 GLU A CA 1
ATOM 2251 C C . GLU A 1 288 ? -5.796 2.801 10.139 1.00 91.75 288 GLU A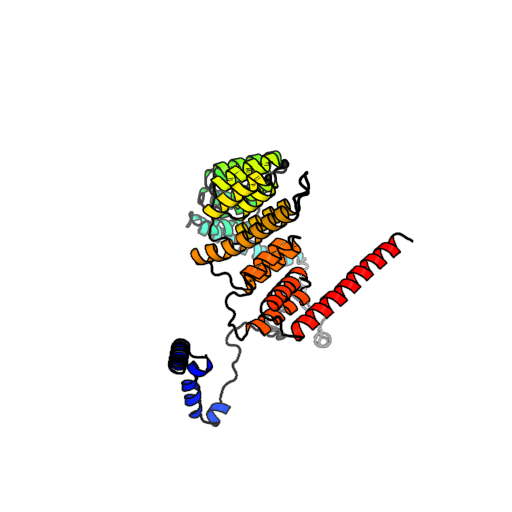 C 1
ATOM 2253 O O . GLU A 1 288 ? -5.111 2.784 11.159 1.00 91.75 288 GLU A O 1
ATOM 2258 N N . ILE A 1 289 ? -6.278 3.946 9.635 1.00 93.38 289 ILE A N 1
ATOM 2259 C CA . ILE A 1 289 ? -6.014 5.266 10.238 1.00 93.38 289 ILE A CA 1
ATOM 2260 C C . ILE A 1 289 ? -6.623 5.352 11.641 1.00 93.38 289 ILE A C 1
ATOM 2262 O O . ILE A 1 289 ? -6.017 5.909 12.556 1.00 93.38 289 ILE A O 1
ATOM 2266 N N . TRP A 1 290 ? -7.810 4.777 11.833 1.00 92.31 290 TRP A N 1
ATOM 2267 C CA . TRP A 1 290 ? -8.467 4.740 13.138 1.00 92.31 290 TRP A CA 1
ATOM 2268 C C . TRP A 1 290 ? -7.736 3.847 14.130 1.00 92.31 290 TRP A C 1
ATOM 2270 O O . TRP A 1 290 ? -7.567 4.232 15.286 1.00 92.31 290 TRP A O 1
ATOM 2280 N N . ILE A 1 291 ? -7.273 2.686 13.671 1.00 92.44 291 ILE A N 1
ATOM 2281 C CA . ILE A 1 291 ? -6.470 1.776 14.486 1.00 92.44 291 ILE A CA 1
ATOM 2282 C C . ILE A 1 291 ? -5.162 2.461 14.890 1.00 92.44 291 ILE A C 1
ATOM 2284 O O . ILE A 1 291 ? -4.808 2.454 16.065 1.00 92.44 291 ILE A O 1
ATOM 2288 N N . ALA A 1 292 ? -4.477 3.118 13.951 1.00 91.75 292 ALA A N 1
ATOM 2289 C CA . ALA A 1 292 ? -3.256 3.863 14.237 1.00 91.75 292 ALA A CA 1
ATOM 2290 C C . ALA A 1 292 ? -3.484 5.015 15.229 1.00 91.75 292 ALA A C 1
ATOM 2292 O O . ALA A 1 292 ? -2.666 5.217 16.123 1.00 91.75 292 ALA A O 1
ATOM 2293 N N . ALA A 1 293 ? -4.613 5.725 15.127 1.00 90.81 293 ALA A N 1
ATOM 2294 C CA . ALA A 1 293 ? -4.999 6.739 16.106 1.00 90.81 293 ALA A CA 1
ATOM 2295 C C . ALA A 1 293 ? -5.251 6.140 17.497 1.00 90.81 293 ALA A C 1
ATOM 2297 O O . ALA A 1 293 ? -4.798 6.708 18.487 1.00 90.81 293 ALA A O 1
ATOM 2298 N N . GLY A 1 294 ? -5.918 4.983 17.579 1.00 90.12 294 GLY A N 1
ATOM 2299 C CA . GLY A 1 294 ? -6.103 4.250 18.835 1.00 90.12 294 GLY A CA 1
ATOM 2300 C C . GLY A 1 294 ? -4.772 3.851 19.477 1.00 90.12 294 GLY A C 1
ATOM 2301 O O . GLY A 1 294 ? -4.560 4.125 20.656 1.00 90.12 294 GLY A O 1
ATOM 2302 N N . ARG A 1 295 ? -3.842 3.312 18.680 1.00 90.06 295 ARG A N 1
ATOM 2303 C CA . ARG A 1 295 ? -2.506 2.915 19.151 1.00 90.06 295 ARG A CA 1
ATOM 2304 C C . ARG A 1 295 ? -1.675 4.100 19.632 1.00 90.06 295 ARG A C 1
ATOM 2306 O O . ARG A 1 295 ? -1.015 3.993 20.657 1.00 90.06 295 ARG A O 1
ATOM 2313 N N . LEU A 1 296 ? -1.728 5.234 18.929 1.00 88.94 296 LEU A N 1
ATOM 2314 C CA . LEU A 1 296 ? -1.032 6.451 19.355 1.00 88.94 296 LEU A CA 1
ATOM 2315 C C . LEU A 1 296 ? -1.547 6.935 20.721 1.00 88.94 296 LEU A C 1
ATOM 2317 O O . LEU A 1 296 ? -0.753 7.279 21.590 1.00 88.94 296 LEU A O 1
ATOM 2321 N N . LEU A 1 297 ? -2.868 6.917 20.926 1.00 86.75 297 LEU A N 1
ATOM 2322 C CA . LEU A 1 297 ? -3.481 7.287 22.206 1.00 86.75 297 LEU A CA 1
ATOM 2323 C C . LEU A 1 297 ? -3.115 6.312 23.333 1.00 86.75 297 LEU A C 1
ATOM 2325 O O . LEU A 1 297 ? -2.896 6.740 24.462 1.00 86.75 297 LEU A O 1
ATOM 2329 N N . GLU A 1 298 ? -3.036 5.014 23.039 1.00 87.12 298 GLU A N 1
ATOM 2330 C CA . GLU A 1 298 ? -2.573 4.007 23.998 1.00 87.12 298 GLU A CA 1
ATOM 2331 C C . GLU A 1 298 ? -1.113 4.242 24.407 1.00 87.12 298 GLU A C 1
ATOM 2333 O O . GLU A 1 298 ? -0.806 4.222 25.595 1.00 87.12 298 GLU A O 1
ATOM 2338 N N . GLN A 1 299 ? -0.230 4.527 23.447 1.00 86.44 299 GLN A N 1
ATOM 2339 C CA . GLN A 1 299 ? 1.178 4.827 23.721 1.00 86.44 299 GLN A CA 1
ATOM 2340 C C . GLN A 1 299 ? 1.348 6.078 24.585 1.00 86.44 299 GLN A C 1
ATOM 2342 O O . GLN A 1 299 ? 2.188 6.097 25.479 1.00 86.44 299 GLN A O 1
ATOM 2347 N N . GLU A 1 300 ? 0.546 7.116 24.354 1.00 83.31 300 GLU A N 1
ATOM 2348 C CA . GLU A 1 300 ? 0.555 8.314 25.193 1.00 83.31 300 GLU A CA 1
ATOM 2349 C C . GLU A 1 300 ? 0.036 8.044 26.609 1.00 83.31 300 GLU A C 1
ATOM 2351 O O . GLU A 1 300 ? 0.628 8.540 27.565 1.00 83.31 300 GLU A O 1
ATOM 2356 N N . ALA A 1 301 ? -1.026 7.245 26.750 1.00 80.00 301 ALA A N 1
ATOM 2357 C CA . ALA A 1 301 ? -1.590 6.883 28.052 1.00 80.00 301 ALA A CA 1
ATOM 2358 C C . ALA A 1 301 ? -0.635 6.002 28.881 1.00 80.00 301 ALA A C 1
ATOM 2360 O O . ALA A 1 301 ? -0.601 6.092 30.112 1.00 80.00 301 ALA A O 1
ATOM 2361 N N . GLU A 1 302 ? 0.142 5.147 28.209 1.00 76.00 302 GLU A N 1
ATOM 2362 C CA . GLU A 1 302 ? 1.179 4.324 28.837 1.00 76.00 302 GLU A CA 1
ATOM 2363 C C . GLU A 1 302 ? 2.457 5.127 29.115 1.00 76.00 302 GLU A C 1
ATOM 2365 O O . GLU A 1 302 ? 3.189 4.815 30.056 1.00 76.00 302 GLU A O 1
ATOM 2370 N N . SER A 1 303 ? 2.721 6.184 28.333 1.00 69.94 303 SER A N 1
ATOM 2371 C CA . SER A 1 303 ? 3.916 7.002 28.510 1.00 69.94 303 SER A CA 1
ATOM 2372 C C . SER A 1 303 ? 3.962 7.579 29.935 1.00 69.94 303 SER A C 1
ATOM 2374 O O . SER A 1 303 ? 3.007 8.222 30.390 1.00 69.94 303 SER A O 1
ATOM 2376 N N . PRO A 1 304 ? 5.058 7.354 30.684 1.00 61.12 304 PRO A N 1
ATOM 2377 C CA . PRO A 1 304 ? 5.212 7.891 32.025 1.00 61.12 304 PRO A CA 1
ATOM 2378 C C . PRO A 1 304 ? 5.514 9.385 31.914 1.00 61.12 304 PRO A C 1
ATOM 2380 O O . PRO A 1 304 ? 6.662 9.820 31.965 1.00 61.12 304 PRO A O 1
ATOM 2383 N N . THR A 1 305 ? 4.480 10.195 31.721 1.00 57.28 305 THR A N 1
ATOM 2384 C CA . THR A 1 305 ? 4.604 11.641 31.878 1.00 57.28 305 THR A CA 1
ATOM 2385 C C . THR A 1 305 ? 4.841 11.953 33.359 1.00 57.28 305 THR A C 1
ATOM 2387 O O . THR A 1 305 ? 4.187 11.407 34.249 1.00 57.28 305 THR A O 1
ATOM 2390 N N . CYS A 1 306 ? 5.826 12.806 33.643 1.00 38.84 306 CYS A N 1
ATOM 2391 C CA . CYS A 1 306 ? 5.977 13.449 34.947 1.00 38.84 306 CYS A CA 1
ATOM 2392 C C . CYS A 1 306 ? 5.036 14.662 34.960 1.00 38.84 306 CYS A C 1
ATOM 2394 O O . CYS A 1 306 ? 5.221 15.535 34.109 1.00 38.84 306 CYS A O 1
ATOM 2396 N N . PRO A 1 307 ? 4.048 14.778 35.868 1.00 53.19 307 PRO A N 1
ATOM 2397 C CA . PRO A 1 307 ? 3.792 14.003 37.086 1.00 53.19 307 PRO A CA 1
ATOM 2398 C C . PRO A 1 307 ? 2.895 12.774 36.848 1.00 53.19 307 PRO A C 1
ATOM 2400 O O . PRO A 1 307 ? 2.148 12.757 35.872 1.00 53.19 307 PRO A O 1
ATOM 2403 N N . PRO A 1 308 ? 2.911 11.769 37.753 1.00 49.41 308 PRO A N 1
ATOM 2404 C CA . PRO A 1 308 ? 2.120 10.552 37.603 1.00 49.41 308 PRO A CA 1
ATOM 2405 C C . PRO A 1 308 ? 0.651 10.909 37.385 1.00 49.41 308 PRO A C 1
ATOM 2407 O O . PRO A 1 308 ? -0.013 11.425 38.288 1.00 49.41 308 PRO A O 1
ATOM 2410 N N . ALA A 1 309 ? 0.155 10.639 36.175 1.00 58.41 309 ALA A N 1
ATOM 2411 C CA . ALA A 1 309 ? -1.247 10.818 35.850 1.00 58.41 309 ALA A CA 1
ATOM 2412 C C . ALA A 1 309 ? -2.076 10.091 36.911 1.00 58.41 309 ALA A C 1
ATOM 2414 O O . ALA A 1 309 ? -1.898 8.892 37.159 1.00 58.41 309 ALA A O 1
ATOM 2415 N N . SER A 1 310 ? -2.961 10.836 37.573 1.00 63.47 310 SER A N 1
ATOM 2416 C CA . SER A 1 310 ? -3.868 10.269 38.563 1.00 63.47 310 SER A CA 1
ATOM 2417 C C . SER A 1 310 ? -4.605 9.069 37.944 1.00 63.47 310 SER A C 1
ATOM 2419 O O . SER A 1 310 ? -4.909 9.094 36.747 1.00 63.47 310 SER A O 1
ATOM 2421 N N . PRO A 1 311 ? -4.960 8.025 38.717 1.00 68.50 311 PRO A N 1
ATOM 2422 C CA . PRO A 1 311 ? -5.670 6.856 38.182 1.00 68.50 311 PRO A CA 1
ATOM 2423 C C . PRO A 1 311 ? -6.929 7.228 37.379 1.00 68.50 311 PRO A C 1
ATOM 2425 O O . PRO A 1 311 ? -7.290 6.558 36.415 1.00 68.50 311 PRO A O 1
ATOM 2428 N N . LYS A 1 312 ? -7.566 8.352 37.739 1.00 74.38 312 LYS A N 1
ATOM 2429 C CA . LYS A 1 312 ? -8.710 8.936 37.030 1.00 74.38 312 LYS A CA 1
ATOM 2430 C C . LYS A 1 312 ? -8.348 9.512 35.655 1.00 74.38 312 LYS A C 1
ATOM 2432 O O . LYS A 1 312 ? -9.138 9.368 34.729 1.00 74.38 312 LYS A O 1
ATOM 2437 N N . GLN A 1 313 ? -7.189 10.158 35.509 1.00 73.25 313 GLN A N 1
ATOM 2438 C CA . GLN A 1 313 ? -6.707 10.680 34.221 1.00 73.25 313 GLN A CA 1
ATOM 2439 C C . GLN A 1 313 ? -6.367 9.537 33.263 1.00 73.25 313 GLN A C 1
ATOM 2441 O O . GLN A 1 313 ? -6.885 9.528 32.151 1.00 73.25 313 GLN A O 1
ATOM 2446 N N . LYS A 1 314 ? -5.648 8.511 33.738 1.00 72.38 314 LYS A N 1
ATOM 2447 C CA . LYS A 1 314 ? -5.364 7.307 32.940 1.00 72.38 314 LYS A CA 1
ATOM 2448 C C . LYS A 1 314 ? -6.643 6.600 32.486 1.00 72.38 314 LYS A C 1
ATOM 2450 O O . LYS A 1 314 ? -6.782 6.244 31.322 1.00 72.38 314 LYS A O 1
ATOM 2455 N N . ALA A 1 315 ? -7.627 6.446 33.377 1.00 78.44 315 ALA A N 1
ATOM 2456 C CA . ALA A 1 315 ? -8.919 5.862 33.011 1.00 78.44 315 ALA A CA 1
ATOM 2457 C C . ALA A 1 315 ? -9.651 6.681 31.930 1.00 78.44 315 ALA A C 1
ATOM 2459 O O . ALA A 1 315 ? -10.240 6.103 31.019 1.00 78.44 315 ALA A O 1
ATOM 2460 N N . LYS A 1 316 ? -9.578 8.016 32.000 1.00 80.56 316 LYS A N 1
ATOM 2461 C CA . LYS A 1 316 ? -10.187 8.924 31.019 1.00 80.56 316 LYS A CA 1
ATOM 2462 C C . LYS A 1 316 ? -9.489 8.870 29.654 1.00 80.56 316 LYS A C 1
ATOM 2464 O O . LYS A 1 316 ? -10.156 8.962 28.626 1.00 80.56 316 LYS A O 1
ATOM 2469 N N . GLU A 1 317 ? -8.170 8.709 29.631 1.00 76.56 317 GLU A N 1
ATOM 2470 C CA . GLU A 1 317 ? -7.389 8.526 28.399 1.00 76.56 317 GLU A CA 1
ATOM 2471 C C . GLU A 1 317 ? -7.688 7.172 27.745 1.00 76.56 317 GLU A C 1
ATOM 2473 O O . GLU A 1 317 ? -7.930 7.103 26.542 1.00 76.56 317 GLU A O 1
ATOM 2478 N N . LEU A 1 318 ? -7.805 6.105 28.539 1.00 79.31 318 LEU A N 1
ATOM 2479 C CA . LEU A 1 318 ? -8.222 4.789 28.046 1.00 79.31 318 LEU A CA 1
ATOM 2480 C C . LEU A 1 318 ? -9.666 4.789 27.518 1.00 79.31 318 LEU A C 1
ATOM 2482 O O . LEU A 1 318 ? -9.965 4.116 26.532 1.00 79.31 318 LEU A O 1
ATOM 2486 N N . GLU A 1 319 ? -10.561 5.572 28.124 1.00 84.62 319 GLU A N 1
ATOM 2487 C CA . GLU A 1 319 ? -11.923 5.774 27.614 1.00 84.62 319 GLU A CA 1
ATOM 2488 C C . GLU A 1 319 ? -11.920 6.478 26.244 1.00 84.62 319 GLU A C 1
ATOM 2490 O O . GLU A 1 319 ? -12.798 6.240 25.413 1.00 84.62 319 GLU A O 1
ATOM 2495 N N . LEU A 1 320 ? -10.924 7.327 25.965 1.00 85.88 320 LEU A N 1
ATOM 2496 C CA . LEU A 1 320 ? -10.778 7.968 24.658 1.00 85.88 320 LEU A CA 1
ATOM 2497 C C . LEU A 1 320 ? -10.420 6.951 23.562 1.00 85.88 320 LEU A C 1
ATOM 2499 O O . LEU A 1 320 ? -10.893 7.097 22.432 1.00 85.88 320 LEU A O 1
ATOM 2503 N N . VAL A 1 321 ? -9.653 5.903 23.884 1.00 86.69 321 VAL A N 1
ATOM 2504 C CA . VAL A 1 321 ? -9.347 4.792 22.959 1.00 86.69 321 VAL A CA 1
ATOM 2505 C C . VAL A 1 321 ? -10.615 3.998 22.622 1.00 86.69 321 VAL A C 1
ATOM 2507 O O . VAL A 1 321 ? -10.887 3.738 21.444 1.00 86.69 321 VAL A O 1
ATOM 2510 N N . ASP A 1 322 ? -11.437 3.693 23.633 1.00 88.19 322 ASP A N 1
ATOM 2511 C CA . ASP A 1 322 ? -12.747 3.047 23.454 1.00 88.19 322 ASP A CA 1
ATOM 2512 C C . ASP A 1 322 ? -13.657 3.922 22.551 1.00 88.19 322 ASP A C 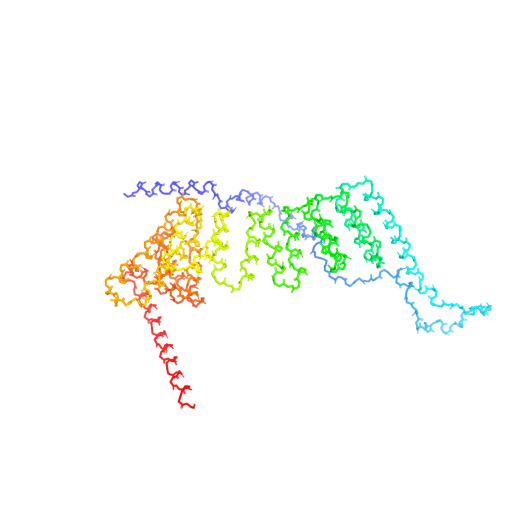1
ATOM 2514 O O . ASP A 1 322 ? -14.158 3.454 21.524 1.00 88.19 322 ASP A O 1
ATOM 2518 N N . LYS A 1 323 ? -13.768 5.232 22.830 1.00 90.06 323 LYS A N 1
ATOM 2519 C CA . LYS A 1 323 ? -14.538 6.193 22.005 1.00 90.06 323 LYS A CA 1
ATOM 2520 C C . LYS A 1 323 ? -14.028 6.316 20.570 1.00 90.06 323 LYS A C 1
ATOM 2522 O O . LYS A 1 323 ? -14.825 6.493 19.647 1.00 90.06 323 LYS A O 1
ATOM 2527 N N . THR A 1 324 ? -12.714 6.247 20.370 1.00 89.62 324 THR A N 1
ATOM 2528 C CA . THR A 1 324 ? -12.094 6.318 19.038 1.00 89.62 324 THR A CA 1
ATOM 2529 C C . THR A 1 324 ? -12.461 5.088 18.213 1.00 89.62 324 THR A C 1
ATOM 2531 O O . THR A 1 324 ? -12.838 5.228 17.051 1.00 89.62 324 THR A O 1
ATOM 2534 N N . SER A 1 325 ? -12.451 3.903 18.827 1.00 89.56 325 SER A N 1
ATOM 2535 C CA . SER A 1 325 ? -12.823 2.641 18.173 1.00 89.56 325 SER A CA 1
ATOM 2536 C C . SER A 1 325 ? -14.317 2.586 17.827 1.00 89.56 325 SER A C 1
ATOM 2538 O O . SER A 1 325 ? -14.687 2.212 16.715 1.00 89.56 325 SER A O 1
ATOM 2540 N N . GLU A 1 326 ? -15.195 3.052 18.721 1.00 89.19 326 GLU A N 1
ATOM 2541 C CA . GLU A 1 326 ? -16.628 3.204 18.420 1.00 89.19 326 GLU A CA 1
ATOM 2542 C C . GLU A 1 326 ? -16.889 4.236 17.311 1.00 89.19 326 GLU A C 1
ATOM 2544 O O . GLU A 1 326 ? -17.746 4.041 16.444 1.00 89.19 326 GLU A O 1
ATOM 2549 N N . GLY A 1 327 ? -16.147 5.348 17.334 1.00 88.81 327 GLY A N 1
ATOM 2550 C CA . GLY A 1 327 ? -16.156 6.364 16.285 1.00 88.81 327 GLY A CA 1
ATOM 2551 C C . GLY A 1 327 ? -15.774 5.788 14.925 1.00 88.81 327 GLY A C 1
ATOM 2552 O O . GLY A 1 327 ? -16.468 6.059 13.947 1.00 88.81 327 GLY A O 1
ATOM 2553 N N . ALA A 1 328 ? -14.748 4.935 14.891 1.00 89.38 328 ALA A N 1
ATOM 2554 C CA . ALA A 1 328 ? -14.285 4.255 13.688 1.00 89.38 328 ALA A CA 1
ATOM 2555 C C . ALA A 1 328 ? -15.390 3.411 13.049 1.00 89.38 328 ALA A C 1
ATOM 2557 O O . ALA A 1 328 ? -15.721 3.605 11.881 1.00 89.38 328 ALA A O 1
ATOM 2558 N N . VAL A 1 329 ? -16.020 2.523 13.826 1.00 88.88 329 VAL A N 1
ATOM 2559 C CA . VAL A 1 329 ? -17.108 1.659 13.335 1.00 88.88 329 VAL A CA 1
ATOM 2560 C C . VAL A 1 329 ? -18.289 2.497 12.831 1.00 88.88 329 VAL A C 1
ATOM 2562 O O . VAL A 1 329 ? -18.868 2.200 11.783 1.00 88.88 329 VAL A O 1
ATOM 2565 N N . ARG A 1 330 ? -18.635 3.576 13.545 1.00 88.69 330 ARG A N 1
ATOM 2566 C CA . ARG A 1 330 ? -19.737 4.472 13.169 1.00 88.69 330 ARG A CA 1
ATOM 2567 C C . ARG A 1 330 ? -19.458 5.219 11.864 1.00 88.69 330 ARG A C 1
ATOM 2569 O O . ARG A 1 330 ? -20.331 5.258 10.998 1.00 88.69 330 ARG A O 1
ATOM 2576 N N . ASP A 1 331 ? -18.273 5.806 11.717 1.00 88.75 331 ASP A N 1
ATOM 2577 C CA . ASP A 1 331 ? -17.912 6.586 10.529 1.00 88.75 331 ASP A CA 1
ATOM 2578 C C . ASP A 1 331 ? -17.680 5.696 9.303 1.00 88.75 331 ASP A C 1
ATOM 2580 O O . ASP A 1 331 ? -18.122 6.055 8.211 1.00 88.75 331 ASP A O 1
ATOM 2584 N N . LEU A 1 332 ? -17.096 4.506 9.460 1.00 88.44 332 LEU A N 1
ATOM 2585 C CA . LEU A 1 332 ? -16.952 3.550 8.354 1.00 88.44 332 LEU A CA 1
ATOM 2586 C C . LEU A 1 332 ? -18.315 3.065 7.848 1.00 88.44 332 LEU A C 1
ATOM 2588 O O . LEU A 1 332 ? -18.539 2.992 6.639 1.00 88.44 332 LEU A O 1
ATOM 2592 N N . ARG A 1 333 ? -19.271 2.840 8.760 1.00 87.44 333 ARG A N 1
ATOM 2593 C CA . ARG A 1 333 ? -20.653 2.499 8.399 1.00 87.44 333 ARG A CA 1
ATOM 2594 C C . ARG A 1 333 ? -21.356 3.638 7.655 1.00 87.44 333 ARG A C 1
ATOM 2596 O O . ARG A 1 333 ? -22.121 3.363 6.735 1.00 87.44 333 ARG A O 1
ATOM 2603 N N . ARG A 1 334 ? -21.084 4.903 8.006 1.00 88.69 334 ARG A N 1
ATOM 2604 C CA . ARG A 1 334 ? -21.605 6.078 7.275 1.00 88.69 334 ARG A CA 1
ATOM 2605 C C . ARG A 1 334 ? -21.075 6.148 5.844 1.00 88.69 334 ARG A C 1
ATOM 2607 O O . ARG A 1 334 ? -21.847 6.438 4.939 1.00 88.69 334 ARG A O 1
ATOM 2614 N N . HIS A 1 335 ? -19.800 5.826 5.638 1.00 86.12 335 HIS A N 1
ATOM 2615 C CA . HIS A 1 335 ? -19.172 5.784 4.312 1.00 86.12 335 HIS A CA 1
ATOM 2616 C C . HIS A 1 335 ? -19.419 4.461 3.561 1.00 86.12 335 HIS A C 1
ATOM 2618 O O . HIS A 1 335 ? -18.762 4.195 2.561 1.00 86.12 335 HIS A O 1
ATOM 2624 N N . GLN A 1 336 ? -20.365 3.636 4.033 1.00 78.38 336 GLN A N 1
ATOM 2625 C CA . GLN A 1 336 ? -20.762 2.349 3.446 1.00 78.38 336 GLN A CA 1
ATOM 2626 C C . GLN A 1 336 ? -19.647 1.291 3.350 1.00 78.38 336 GLN A C 1
ATOM 2628 O O . GLN A 1 336 ? -19.803 0.284 2.659 1.00 78.38 336 GLN A O 1
ATOM 2633 N N . VAL A 1 337 ? -18.551 1.448 4.097 1.00 79.44 337 VAL A N 1
ATOM 2634 C CA . VAL A 1 337 ? -17.510 0.420 4.199 1.00 79.44 337 VAL A CA 1
ATOM 2635 C C . VAL A 1 337 ? -17.896 -0.547 5.318 1.00 79.44 337 VAL A C 1
ATOM 2637 O O . VAL A 1 337 ? -17.614 -0.328 6.496 1.00 79.44 337 VAL A O 1
ATOM 2640 N N . LEU A 1 338 ? -18.595 -1.621 4.951 1.00 74.12 338 LEU A N 1
ATOM 2641 C CA . LEU A 1 338 ? -19.033 -2.658 5.886 1.00 74.12 338 LEU A CA 1
ATOM 2642 C C . LEU A 1 338 ? -17.922 -3.696 6.087 1.00 74.12 338 LEU A C 1
ATOM 2644 O O . LEU A 1 338 ? -17.888 -4.725 5.413 1.00 74.12 338 LEU A O 1
ATOM 2648 N N . LEU A 1 339 ? -17.010 -3.432 7.026 1.00 81.38 339 LEU A N 1
ATOM 2649 C CA . LEU A 1 339 ? -16.106 -4.473 7.518 1.00 81.38 339 LEU A CA 1
ATOM 2650 C C . LEU A 1 339 ? -16.912 -5.524 8.283 1.00 81.38 339 LEU A C 1
ATOM 2652 O O . LEU A 1 339 ? -17.698 -5.202 9.175 1.00 81.38 339 LEU A O 1
ATOM 2656 N N . THR A 1 340 ? -16.677 -6.789 7.952 1.00 86.75 340 THR A N 1
ATOM 2657 C CA . THR A 1 340 ? -17.279 -7.917 8.672 1.00 86.75 340 THR A CA 1
ATOM 2658 C C . THR A 1 340 ? -16.694 -8.037 10.080 1.00 86.75 340 THR A C 1
ATOM 2660 O O . THR A 1 340 ? -15.521 -7.729 10.305 1.00 86.75 340 THR A O 1
ATOM 2663 N N . ARG A 1 341 ? -17.469 -8.588 11.024 1.00 86.94 341 ARG A N 1
ATOM 2664 C CA . ARG A 1 341 ? -17.001 -8.909 12.388 1.00 86.94 341 ARG A CA 1
ATOM 2665 C C . ARG A 1 341 ? -15.666 -9.668 12.393 1.00 86.94 341 ARG A C 1
ATOM 2667 O O . ARG A 1 341 ? -14.759 -9.340 13.148 1.00 86.94 341 ARG A O 1
ATOM 2674 N N . LYS A 1 342 ? -15.516 -10.650 11.498 1.00 87.69 342 LYS A N 1
ATOM 2675 C CA . LYS A 1 342 ? -14.288 -11.453 11.373 1.00 87.69 342 LYS A CA 1
ATOM 2676 C C . LYS A 1 342 ? -13.077 -10.630 10.922 1.00 87.69 342 LYS A C 1
ATOM 2678 O O . LYS A 1 342 ? -11.970 -10.920 11.359 1.00 87.69 342 LYS A O 1
ATOM 2683 N N . GLN A 1 343 ? -13.260 -9.630 10.057 1.00 90.62 343 GLN A N 1
ATOM 2684 C CA . GLN A 1 343 ? -12.171 -8.732 9.650 1.00 90.62 343 GLN A CA 1
ATOM 2685 C C . GLN A 1 343 ? -11.730 -7.843 10.815 1.00 90.62 343 GLN A C 1
ATOM 2687 O O . GLN A 1 343 ? -10.536 -7.737 11.065 1.00 90.62 343 GLN A O 1
ATOM 2692 N N . TRP A 1 344 ? -12.675 -7.297 11.584 1.00 91.62 344 TRP A N 1
ATOM 2693 C CA . TRP A 1 344 ? -12.352 -6.523 12.786 1.00 91.62 344 TRP A CA 1
ATOM 2694 C C . TRP A 1 344 ? -11.601 -7.332 13.843 1.00 91.62 344 TRP A C 1
ATOM 2696 O O . TRP A 1 344 ? -10.628 -6.838 14.406 1.00 91.62 344 TRP A O 1
ATOM 2706 N N . LEU A 1 345 ? -12.006 -8.584 14.081 1.00 90.06 345 LEU A N 1
ATOM 2707 C CA . LEU A 1 345 ? -11.285 -9.464 15.001 1.00 90.06 345 LEU A CA 1
ATOM 2708 C C . LEU A 1 345 ? -9.865 -9.769 14.510 1.00 90.06 345 LEU A C 1
ATOM 2710 O O . LEU A 1 345 ? -8.942 -9.744 15.313 1.00 90.06 345 LEU A O 1
ATOM 2714 N N . LYS A 1 346 ? -9.658 -9.976 13.203 1.00 91.62 346 LYS A N 1
ATOM 2715 C CA . LYS A 1 346 ? -8.306 -10.140 12.639 1.00 91.62 346 LYS A CA 1
ATOM 2716 C C . LYS A 1 346 ? -7.433 -8.899 12.833 1.00 91.62 346 LYS A C 1
ATOM 2718 O O . LYS A 1 346 ? -6.259 -9.031 13.164 1.00 91.62 346 LYS A O 1
ATOM 2723 N N . GLU A 1 347 ? -7.992 -7.703 12.662 1.00 91.25 347 GLU A N 1
ATOM 2724 C CA . GLU A 1 347 ? -7.257 -6.463 12.940 1.00 91.25 347 GLU A CA 1
ATOM 2725 C C . GLU A 1 347 ? -6.949 -6.300 14.437 1.00 91.25 347 GLU A C 1
ATOM 2727 O O . GLU A 1 347 ? -5.862 -5.851 14.796 1.00 91.25 347 GLU A O 1
ATOM 2732 N N . ALA A 1 348 ? -7.844 -6.737 15.330 1.00 91.06 348 ALA A N 1
ATOM 2733 C CA . ALA A 1 348 ? -7.571 -6.778 16.767 1.00 91.06 348 ALA A CA 1
ATOM 2734 C C . ALA A 1 348 ? -6.434 -7.762 17.110 1.00 91.06 348 ALA A C 1
ATOM 2736 O O . ALA A 1 348 ? -5.508 -7.396 17.834 1.00 91.06 348 ALA A O 1
ATOM 2737 N N . GLU A 1 349 ? -6.436 -8.965 16.522 1.00 90.56 349 GLU A N 1
ATOM 2738 C CA . GLU A 1 349 ? -5.343 -9.942 16.656 1.00 90.56 349 GLU A CA 1
ATOM 2739 C C . GLU A 1 349 ? -3.999 -9.371 16.163 1.00 90.56 349 GLU A C 1
ATOM 2741 O O . GLU A 1 349 ? -2.946 -9.669 16.732 1.00 90.56 349 GLU A O 1
ATOM 2746 N N . LYS A 1 350 ? -4.023 -8.536 15.117 1.00 91.38 350 LYS A N 1
ATOM 2747 C CA . LYS A 1 350 ? -2.842 -7.835 14.600 1.00 91.38 350 LYS A CA 1
ATOM 2748 C C . LYS A 1 350 ? -2.365 -6.737 15.558 1.00 91.38 350 LYS A C 1
ATOM 2750 O O . LYS A 1 350 ? -1.168 -6.631 15.801 1.00 91.38 350 LYS A O 1
ATOM 2755 N N . CYS A 1 351 ? -3.274 -5.960 16.153 1.00 89.44 351 CYS A N 1
ATOM 2756 C CA . CYS A 1 351 ? -2.938 -4.996 17.212 1.00 89.44 351 CYS A CA 1
ATOM 2757 C C . CYS A 1 351 ? -2.294 -5.654 18.436 1.00 89.44 351 CYS A C 1
ATOM 2759 O O . CYS A 1 351 ? -1.366 -5.083 19.004 1.00 89.44 351 CYS A O 1
ATOM 2761 N N . GLU A 1 352 ? -2.765 -6.839 18.829 1.00 88.31 352 GLU A N 1
ATOM 2762 C CA . GLU A 1 352 ? -2.170 -7.594 19.934 1.00 88.31 352 GLU A CA 1
ATOM 2763 C C . GLU A 1 352 ? -0.739 -8.038 19.600 1.00 88.31 352 GLU A C 1
ATOM 2765 O O . GLU A 1 352 ? 0.161 -7.860 20.417 1.00 88.31 352 GLU A O 1
ATOM 2770 N N . LEU A 1 353 ? -0.508 -8.535 18.379 1.00 89.12 353 LEU A N 1
ATOM 2771 C CA . LEU A 1 353 ? 0.827 -8.920 17.908 1.00 89.12 353 LEU A CA 1
ATOM 2772 C C . LEU A 1 353 ? 1.807 -7.736 17.887 1.00 89.12 353 LEU A C 1
ATOM 2774 O O . LEU A 1 353 ? 2.986 -7.898 18.181 1.00 89.12 353 LEU A O 1
ATOM 2778 N N . GLU A 1 354 ? 1.320 -6.543 17.556 1.00 86.25 354 GLU A N 1
ATOM 2779 C CA . GLU A 1 354 ? 2.120 -5.316 17.543 1.00 86.25 354 GLU A CA 1
ATOM 2780 C C . GLU A 1 354 ? 2.328 -4.703 18.947 1.00 86.25 354 GLU A C 1
ATOM 2782 O O . GLU A 1 354 ? 2.995 -3.678 19.069 1.00 86.25 354 GLU A O 1
ATOM 2787 N N . GLY A 1 355 ? 1.788 -5.314 20.012 1.00 84.31 355 GLY A N 1
ATOM 2788 C CA . GLY A 1 355 ? 2.001 -4.880 21.397 1.00 84.31 355 GLY A CA 1
ATOM 2789 C C . GLY A 1 355 ? 1.083 -3.747 21.867 1.00 84.31 355 GLY A C 1
ATOM 2790 O O . GLY A 1 355 ? 1.447 -3.011 22.777 1.00 84.31 355 GLY A O 1
ATOM 2791 N N . SER A 1 356 ? -0.098 -3.584 21.259 1.00 87.00 356 SER A N 1
ATOM 2792 C CA . SER A 1 356 ? -1.115 -2.583 21.642 1.00 87.00 356 SER A CA 1
ATOM 2793 C C . SER A 1 356 ? -2.388 -3.256 22.196 1.00 87.00 356 SER A C 1
ATOM 2795 O O . SER A 1 356 ? -3.409 -3.341 21.494 1.00 87.00 356 SER A O 1
ATOM 2797 N N . PRO A 1 357 ? -2.342 -3.817 23.424 1.00 86.44 357 PRO A N 1
ATOM 2798 C CA . PRO A 1 357 ? -3.442 -4.592 23.991 1.00 86.44 357 PRO A CA 1
ATOM 2799 C C . PRO A 1 357 ? -4.706 -3.764 24.247 1.00 86.44 357 PRO A C 1
ATOM 2801 O O . PRO A 1 357 ? -5.799 -4.279 24.023 1.00 86.44 357 PRO A O 1
ATOM 2804 N N . ARG A 1 358 ? -4.609 -2.494 24.669 1.00 87.75 358 ARG A N 1
ATOM 2805 C CA . ARG A 1 358 ? -5.778 -1.645 24.983 1.00 87.75 358 ARG A CA 1
ATOM 2806 C C . ARG A 1 358 ? -6.576 -1.307 23.734 1.00 87.75 358 ARG A C 1
ATOM 2808 O O . ARG A 1 358 ? -7.804 -1.388 23.758 1.00 87.75 358 ARG A O 1
ATOM 2815 N N . THR A 1 359 ? -5.892 -0.993 22.638 1.00 88.69 359 THR A N 1
ATOM 2816 C CA . THR A 1 359 ? -6.520 -0.761 21.333 1.00 88.69 359 THR A CA 1
ATOM 2817 C C . THR A 1 359 ? -7.213 -2.029 20.838 1.00 88.69 359 THR A C 1
ATOM 2819 O O . THR A 1 359 ? -8.334 -1.964 20.337 1.00 88.69 359 THR A O 1
ATOM 2822 N N . CYS A 1 360 ? -6.595 -3.197 21.040 1.00 89.88 360 CYS A N 1
ATOM 2823 C CA . CYS A 1 360 ? -7.230 -4.483 20.767 1.00 89.88 360 CYS A CA 1
ATOM 2824 C C . CYS A 1 360 ? -8.527 -4.661 21.578 1.00 89.88 360 CYS A C 1
ATOM 2826 O O . CYS A 1 360 ? -9.569 -4.961 20.993 1.00 89.88 360 CYS A O 1
ATOM 2828 N N . GLU A 1 361 ? -8.515 -4.413 22.896 1.00 88.75 361 GLU A N 1
ATOM 2829 C CA . GLU A 1 361 ? -9.738 -4.528 23.706 1.00 88.75 361 GLU A CA 1
ATOM 2830 C C . GLU A 1 361 ? -10.847 -3.590 23.213 1.00 88.75 361 GLU A C 1
ATOM 2832 O O . GLU A 1 361 ? -12.014 -3.976 23.176 1.00 88.75 361 GLU A O 1
ATOM 2837 N N . ALA A 1 362 ? -10.490 -2.358 22.844 1.00 89.69 362 ALA A N 1
ATOM 2838 C CA . ALA A 1 362 ? -11.426 -1.350 22.365 1.00 89.69 362 ALA A CA 1
ATOM 2839 C C . ALA A 1 362 ? -12.101 -1.768 21.047 1.00 89.69 362 ALA A C 1
ATOM 2841 O O . ALA A 1 362 ? -13.325 -1.678 20.919 1.00 89.69 362 ALA A O 1
ATOM 2842 N N . ILE A 1 363 ? -11.323 -2.299 20.095 1.00 91.06 363 ILE A N 1
ATOM 2843 C CA . ILE A 1 363 ? -11.844 -2.830 18.827 1.00 91.06 363 ILE A CA 1
ATOM 2844 C C . ILE A 1 363 ? -12.793 -4.001 19.095 1.00 91.06 363 ILE A C 1
ATOM 2846 O O . ILE A 1 363 ? -13.900 -4.035 18.556 1.00 91.06 363 ILE A O 1
ATOM 2850 N N . VAL A 1 364 ? -12.398 -4.941 19.958 1.00 90.69 364 VAL A N 1
ATOM 2851 C CA . VAL A 1 364 ?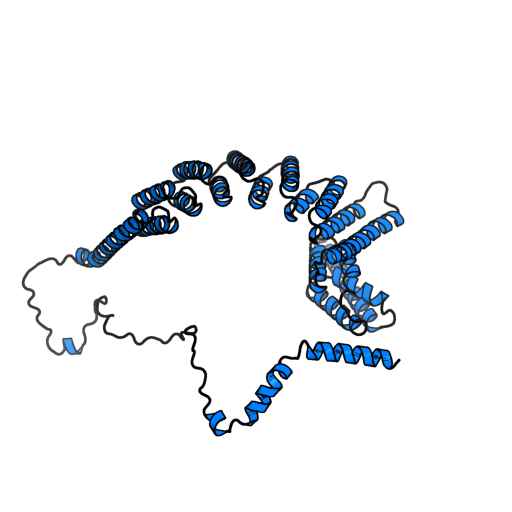 -13.217 -6.110 20.312 1.00 90.69 364 VAL A CA 1
ATOM 2852 C C . VAL A 1 364 ? -14.537 -5.666 20.952 1.00 90.69 364 VAL A C 1
ATOM 2854 O O . VAL A 1 364 ? -15.603 -6.055 20.480 1.00 90.69 364 VAL A O 1
ATOM 2857 N N . LYS A 1 365 ? -14.512 -4.779 21.954 1.00 88.75 365 LYS A N 1
ATOM 2858 C CA . LYS A 1 365 ? -15.738 -4.258 22.591 1.00 88.75 365 LYS A CA 1
ATOM 2859 C C . LYS A 1 365 ? -16.687 -3.592 21.591 1.00 88.75 365 LYS A C 1
ATOM 2861 O O . LYS A 1 365 ? -17.898 -3.771 21.701 1.00 88.75 365 LYS A O 1
ATOM 2866 N N . ALA A 1 366 ? -16.153 -2.839 20.628 1.00 86.88 366 ALA A N 1
ATOM 2867 C CA . ALA A 1 366 ? -16.957 -2.142 19.627 1.00 86.88 366 ALA A CA 1
ATOM 2868 C C . ALA A 1 366 ? -17.572 -3.091 18.579 1.00 86.88 366 ALA A C 1
ATOM 2870 O O . ALA A 1 366 ? -18.593 -2.754 17.978 1.00 86.88 366 ALA A O 1
ATOM 2871 N N . THR A 1 367 ? -16.969 -4.265 18.350 1.00 87.25 367 THR A N 1
ATOM 2872 C CA . THR A 1 367 ? -17.269 -5.113 17.180 1.00 87.25 367 THR A CA 1
ATOM 2873 C C . THR A 1 367 ? -17.870 -6.478 17.516 1.00 87.25 367 THR A C 1
ATOM 2875 O O . THR A 1 367 ? -18.583 -7.040 16.690 1.00 87.25 367 THR A O 1
ATOM 2878 N N . VAL A 1 368 ? -17.678 -7.007 18.729 1.00 84.00 368 VAL A N 1
ATOM 2879 C CA . VAL A 1 368 ? -18.156 -8.346 19.142 1.00 84.00 368 VAL A CA 1
ATOM 2880 C C . VAL A 1 368 ? -19.679 -8.494 19.075 1.00 84.00 368 VAL A C 1
ATOM 2882 O O . VAL A 1 368 ? -20.185 -9.568 18.751 1.00 84.00 368 VAL A O 1
ATOM 2885 N N . ALA A 1 369 ? -20.423 -7.418 19.336 1.00 80.69 369 ALA A N 1
ATOM 2886 C CA . ALA A 1 369 ? -21.884 -7.416 19.253 1.00 80.69 369 ALA A CA 1
ATOM 2887 C C . ALA A 1 369 ? -22.426 -7.140 17.835 1.00 80.69 369 ALA A C 1
ATOM 2889 O O . ALA A 1 369 ? -23.642 -7.155 17.637 1.00 80.69 369 ALA A O 1
ATOM 2890 N N . MET A 1 370 ? -21.559 -6.860 16.854 1.00 80.50 370 MET A N 1
ATOM 2891 C CA . MET A 1 370 ? -21.986 -6.581 15.482 1.00 80.50 370 MET A CA 1
ATOM 2892 C C . MET A 1 370 ? -22.455 -7.856 14.785 1.00 80.50 370 MET A C 1
ATOM 2894 O O . MET A 1 370 ? -21.749 -8.860 14.787 1.00 80.50 370 MET A O 1
ATOM 2898 N N . ASP A 1 371 ? -23.616 -7.776 14.135 1.00 73.31 371 ASP A N 1
ATOM 2899 C CA . ASP A 1 371 ? -24.162 -8.820 13.258 1.00 73.31 371 ASP A CA 1
ATOM 2900 C C . ASP A 1 371 ? -24.352 -10.195 13.938 1.00 73.31 371 ASP A C 1
ATOM 2902 O O . ASP A 1 371 ? -24.311 -11.226 13.270 1.00 73.31 371 ASP A O 1
ATOM 2906 N N . VAL A 1 372 ? -24.577 -10.218 15.263 1.00 80.25 372 VAL A N 1
ATOM 2907 C CA . VAL A 1 372 ? -24.890 -11.439 16.029 1.00 80.25 372 VAL A CA 1
ATOM 2908 C C . VAL A 1 372 ? -26.281 -11.343 16.656 1.00 80.25 372 VAL A C 1
ATOM 2910 O O . VAL A 1 372 ? -26.583 -10.407 17.409 1.00 80.25 372 VAL A O 1
ATOM 2913 N N . GLU A 1 373 ? -27.126 -12.328 16.350 1.00 78.62 373 GLU A N 1
ATOM 2914 C CA . GLU A 1 373 ? -28.462 -12.467 16.932 1.00 78.62 373 GLU A CA 1
ATOM 2915 C C . GLU A 1 373 ? -28.383 -12.778 18.429 1.00 78.62 373 GLU A C 1
ATOM 2917 O O . GLU A 1 373 ? -27.467 -13.450 18.890 1.00 78.62 373 GLU A O 1
ATOM 2922 N N . GLU A 1 374 ? -29.347 -12.287 19.213 1.00 76.75 374 GLU A N 1
ATOM 2923 C CA . GLU A 1 374 ? -29.289 -12.357 20.682 1.00 76.75 374 GLU A CA 1
ATOM 2924 C C . GLU A 1 374 ? -29.247 -13.786 21.232 1.00 76.75 374 GLU A C 1
ATOM 2926 O O . GLU A 1 374 ? -28.668 -14.008 22.296 1.00 76.75 374 GLU A O 1
ATOM 2931 N N . GLU A 1 375 ? -29.838 -14.728 20.497 1.00 77.69 375 GLU A N 1
ATOM 2932 C CA . GLU A 1 375 ? -29.899 -16.151 20.836 1.00 77.69 375 GLU A CA 1
ATOM 2933 C C . GLU A 1 375 ? -28.531 -16.834 20.634 1.00 77.69 375 GLU A C 1
ATOM 2935 O O . GLU A 1 375 ? -28.087 -17.568 21.516 1.00 77.69 375 GLU A O 1
ATOM 2940 N N . ASP A 1 376 ? -27.811 -16.484 19.561 1.00 84.62 376 ASP A N 1
ATOM 2941 C CA . ASP A 1 376 ? -26.535 -17.106 19.164 1.00 84.62 376 ASP A CA 1
ATOM 2942 C C . ASP A 1 376 ? -25.292 -16.393 19.729 1.00 84.62 376 ASP A C 1
ATOM 2944 O O . ASP A 1 376 ? -24.159 -16.846 19.530 1.00 84.62 376 ASP A O 1
ATOM 2948 N N . ARG A 1 377 ? -25.467 -15.267 20.443 1.00 83.81 377 ARG A N 1
ATOM 2949 C CA . ARG A 1 377 ? -24.363 -14.481 21.039 1.00 83.81 377 ARG A CA 1
ATOM 2950 C C . ARG A 1 377 ? -23.430 -15.334 21.880 1.00 83.81 377 ARG A C 1
ATOM 2952 O O . ARG A 1 377 ? -22.220 -15.161 21.812 1.00 83.81 377 ARG A O 1
ATOM 2959 N N . PHE A 1 378 ? -23.993 -16.227 22.686 1.00 82.69 378 PHE A N 1
ATOM 2960 C CA . PHE A 1 378 ? -23.210 -17.035 23.608 1.00 82.69 378 PHE A CA 1
ATOM 2961 C C . PHE A 1 378 ? -22.262 -17.981 22.866 1.00 82.69 378 PHE A C 1
ATOM 2963 O O . PHE A 1 378 ? -21.055 -17.898 23.081 1.00 82.69 378 PHE A O 1
ATOM 2970 N N . ASP A 1 379 ? -22.797 -18.827 21.986 1.00 85.38 379 ASP A N 1
ATOM 2971 C CA . ASP A 1 379 ? -22.000 -19.825 21.269 1.00 85.38 379 ASP A CA 1
ATOM 2972 C C . ASP A 1 379 ? -20.988 -19.135 20.348 1.00 85.38 379 ASP A C 1
ATOM 2974 O O . ASP A 1 379 ? -19.798 -19.426 20.403 1.00 85.38 379 ASP A O 1
ATOM 2978 N N . THR A 1 380 ? -21.421 -18.094 19.626 1.00 88.62 380 THR A N 1
ATOM 2979 C CA . THR A 1 380 ? -20.541 -17.336 18.725 1.00 88.62 380 THR A CA 1
ATOM 2980 C C . THR A 1 380 ? -19.349 -16.717 19.461 1.00 88.62 380 THR A C 1
ATOM 2982 O O . THR A 1 380 ? -18.218 -16.822 18.994 1.00 88.62 380 THR A O 1
ATOM 2985 N N . TRP A 1 381 ? -19.567 -16.072 20.613 1.00 89.31 381 TRP A N 1
ATOM 2986 C CA . TRP A 1 381 ? -18.478 -15.427 21.359 1.00 89.31 381 TRP A CA 1
ATOM 2987 C C . TRP A 1 381 ? -17.548 -16.436 22.033 1.00 89.31 381 TRP A C 1
ATOM 2989 O O . TRP A 1 381 ? -16.356 -16.166 22.178 1.00 89.31 381 TRP A O 1
ATOM 2999 N N . VAL A 1 382 ? -18.073 -17.590 22.452 1.00 87.44 382 VAL A N 1
ATOM 3000 C CA . VAL A 1 382 ? -17.256 -18.676 23.002 1.00 87.44 382 VAL A CA 1
ATOM 3001 C C . VAL A 1 382 ? -16.371 -19.272 21.908 1.00 87.44 382 VAL A C 1
ATOM 3003 O O . VAL A 1 382 ? -15.170 -19.402 22.142 1.00 87.44 382 VAL A O 1
ATOM 3006 N N . ASP A 1 383 ? -16.924 -19.537 20.725 1.00 89.38 383 ASP A N 1
ATOM 3007 C CA . ASP A 1 383 ? -16.184 -20.037 19.562 1.00 89.38 383 ASP A CA 1
ATOM 3008 C C . ASP A 1 383 ? -15.116 -19.037 19.100 1.00 89.38 383 ASP A C 1
ATOM 3010 O O . ASP A 1 383 ? -13.989 -19.418 18.787 1.00 89.38 383 ASP A O 1
ATOM 3014 N N . ASP A 1 384 ? -15.434 -17.738 19.087 1.00 88.44 384 ASP A N 1
ATOM 3015 C CA . ASP A 1 384 ? -14.466 -16.694 18.738 1.00 88.44 384 ASP A CA 1
ATOM 3016 C C . ASP A 1 384 ? -13.305 -16.637 19.744 1.00 88.44 384 ASP A C 1
ATOM 3018 O O . ASP A 1 384 ? -12.151 -16.467 19.345 1.00 88.44 384 ASP A O 1
ATOM 3022 N N . ALA A 1 385 ? -13.597 -16.794 21.041 1.00 87.38 385 ALA A N 1
ATOM 3023 C CA . ALA A 1 385 ? -12.578 -16.831 22.084 1.00 87.38 385 ALA A CA 1
ATOM 3024 C C . ALA A 1 385 ? -11.694 -18.085 21.976 1.00 87.38 385 ALA A C 1
ATOM 3026 O O . ALA A 1 385 ? -10.475 -17.964 22.085 1.00 87.38 385 ALA A O 1
ATOM 3027 N N . GLU A 1 386 ? -12.273 -19.260 21.701 1.00 88.56 386 GLU A N 1
ATOM 3028 C CA . GLU A 1 386 ? -11.513 -20.495 21.437 1.00 88.56 386 GLU A CA 1
ATOM 3029 C C . GLU A 1 386 ? -10.647 -20.370 20.188 1.00 88.56 386 GLU A C 1
ATOM 3031 O O . GLU A 1 386 ? -9.487 -20.774 20.184 1.00 88.56 386 GLU A O 1
ATOM 3036 N N . ALA A 1 387 ? -11.184 -19.772 19.125 1.00 89.19 387 ALA A N 1
ATOM 3037 C CA . ALA A 1 387 ? -10.446 -19.560 17.892 1.00 89.19 387 ALA A CA 1
ATOM 3038 C C . ALA A 1 387 ? -9.262 -18.599 18.090 1.00 89.19 387 ALA A C 1
ATOM 3040 O O . ALA A 1 387 ? -8.206 -18.809 17.493 1.00 89.19 387 ALA A O 1
ATOM 3041 N N . ALA A 1 388 ? -9.421 -17.560 18.916 1.00 87.44 388 ALA A N 1
ATOM 3042 C CA . ALA A 1 388 ? -8.335 -16.653 19.287 1.00 87.44 388 ALA A CA 1
ATOM 3043 C C . ALA A 1 388 ? -7.291 -17.350 20.180 1.00 87.44 388 ALA A C 1
ATOM 3045 O O . ALA A 1 388 ? -6.089 -17.199 19.954 1.00 87.44 388 ALA A O 1
ATOM 3046 N N . GLU A 1 389 ? -7.731 -18.172 21.137 1.00 86.38 389 GLU A N 1
ATOM 3047 C CA . GLU A 1 389 ? -6.858 -18.973 22.004 1.00 86.38 389 GLU A CA 1
ATOM 3048 C C . GLU A 1 389 ? -6.035 -19.991 21.202 1.00 86.38 389 GLU A C 1
ATOM 3050 O O . GLU A 1 389 ? -4.819 -20.061 21.367 1.00 86.38 389 GLU A O 1
ATOM 3055 N N . ALA A 1 390 ? -6.655 -20.687 20.245 1.00 88.44 390 ALA A N 1
ATOM 3056 C CA . ALA A 1 390 ? -5.973 -21.612 19.340 1.00 88.44 390 ALA A CA 1
ATOM 3057 C C . ALA A 1 390 ? -4.900 -20.924 18.472 1.00 88.44 390 ALA A C 1
ATOM 3059 O O . ALA A 1 390 ? -3.941 -21.565 18.045 1.00 88.44 390 ALA A O 1
ATOM 3060 N N . ARG A 1 391 ? -5.034 -19.613 18.219 1.00 87.62 391 ARG A N 1
ATOM 3061 C CA . ARG A 1 391 ? -4.027 -18.786 17.523 1.00 87.62 391 ARG A CA 1
ATOM 3062 C C . ARG A 1 391 ? -2.992 -18.164 18.468 1.00 87.62 391 ARG A C 1
ATOM 3064 O O . ARG A 1 391 ? -2.102 -17.454 17.999 1.00 87.62 391 ARG A O 1
ATOM 3071 N N . GLY A 1 392 ? -3.109 -18.380 19.779 1.00 83.50 392 GLY A N 1
ATOM 3072 C CA . GLY A 1 392 ? -2.249 -17.771 20.795 1.00 83.50 392 GLY A CA 1
ATOM 3073 C C . GLY A 1 392 ? -2.479 -16.267 20.984 1.00 83.50 392 GLY A C 1
ATOM 3074 O O . GLY A 1 392 ? -1.541 -15.546 21.314 1.00 83.50 392 GLY A O 1
ATOM 3075 N N . ARG A 1 393 ? -3.694 -15.766 20.721 1.00 85.00 393 ARG A N 1
ATOM 3076 C CA . ARG A 1 393 ? -4.097 -14.355 20.894 1.00 85.00 393 ARG A CA 1
ATOM 3077 C C . ARG A 1 393 ? -4.895 -14.208 22.188 1.00 85.00 393 ARG A C 1
ATOM 3079 O O . ARG A 1 393 ? -6.122 -14.309 22.235 1.00 85.00 393 ARG A O 1
ATOM 3086 N N . VAL A 1 394 ? -4.139 -14.074 23.267 1.00 83.44 394 VAL A N 1
ATOM 3087 C CA . VAL A 1 394 ? -4.565 -14.200 24.665 1.00 83.44 394 VAL A CA 1
ATOM 3088 C C . VAL A 1 394 ? -5.362 -12.964 25.103 1.00 83.44 394 VAL A C 1
ATOM 3090 O O . VAL A 1 394 ? -6.366 -13.081 25.807 1.00 83.44 394 VAL A O 1
ATOM 3093 N N . GLY A 1 395 ? -4.964 -11.778 24.645 1.00 82.50 395 GLY A N 1
ATOM 3094 C CA . GLY A 1 395 ? -5.640 -10.504 24.876 1.00 82.50 395 GLY A CA 1
ATOM 3095 C C . GLY A 1 395 ? -7.011 -10.434 24.204 1.00 82.50 395 GLY A C 1
ATOM 3096 O O . GLY A 1 395 ? -7.999 -10.085 24.860 1.00 82.50 395 GLY A O 1
ATOM 3097 N N . VAL A 1 396 ? -7.116 -10.837 22.933 1.00 86.06 396 VAL A N 1
ATOM 3098 C CA . VAL A 1 396 ? -8.410 -10.946 22.235 1.00 86.06 396 VAL A CA 1
ATOM 3099 C C . VAL A 1 396 ? -9.328 -11.932 22.964 1.00 86.06 396 VAL A C 1
ATOM 3101 O O . VAL A 1 396 ? -10.451 -11.575 23.316 1.00 86.06 396 VAL A O 1
ATOM 3104 N N . ALA A 1 397 ? -8.854 -13.141 23.281 1.00 86.31 397 ALA A N 1
ATOM 3105 C CA . ALA A 1 397 ? -9.672 -14.140 23.974 1.00 86.31 397 ALA A CA 1
ATOM 3106 C C . ALA A 1 397 ? -10.181 -13.633 25.338 1.00 86.31 397 ALA A C 1
ATOM 3108 O O . ALA A 1 397 ? -11.375 -13.721 25.643 1.00 86.31 397 ALA A O 1
ATOM 3109 N N . ARG A 1 398 ? -9.303 -13.013 26.140 1.00 86.75 398 ARG A N 1
ATOM 3110 C CA . ARG A 1 398 ? -9.659 -12.427 27.443 1.00 86.75 398 ARG A CA 1
ATOM 3111 C C . ARG A 1 398 ? -10.738 -11.359 27.320 1.00 86.75 398 ARG A C 1
ATOM 3113 O O . ARG A 1 398 ? -11.651 -11.305 28.143 1.00 86.75 398 ARG A O 1
ATOM 3120 N N . THR A 1 399 ? -10.622 -10.484 26.328 1.00 87.00 399 THR A N 1
ATOM 3121 C CA . THR A 1 399 ? -11.548 -9.358 26.152 1.00 87.00 399 THR A CA 1
ATOM 3122 C C . THR A 1 399 ? -12.917 -9.815 25.671 1.00 87.00 399 THR A C 1
ATOM 3124 O O . THR A 1 399 ? -13.921 -9.343 26.207 1.00 87.00 399 THR A O 1
ATOM 3127 N N . VAL A 1 400 ? -12.972 -10.789 24.756 1.00 87.44 400 VAL A N 1
ATOM 3128 C CA . VAL A 1 400 ? -14.224 -11.429 24.320 1.00 87.44 400 VAL A CA 1
ATOM 3129 C C . VAL A 1 400 ? -14.918 -12.110 25.502 1.00 87.44 400 VAL A C 1
ATOM 3131 O O . VAL A 1 400 ? -16.092 -11.844 25.759 1.00 87.44 400 VAL A O 1
ATOM 3134 N N . LEU A 1 401 ? -14.192 -12.916 26.287 1.00 85.44 401 LEU A N 1
ATOM 3135 C CA . LEU A 1 401 ? -14.743 -13.573 27.478 1.00 85.44 401 LEU A CA 1
ATOM 3136 C C . LEU A 1 401 ? -15.191 -12.561 28.541 1.00 85.44 401 LEU A C 1
ATOM 3138 O O . LEU A 1 401 ? -16.263 -12.705 29.129 1.00 85.44 401 LEU A O 1
ATOM 3142 N N . GLY A 1 402 ? -14.408 -11.504 28.766 1.00 85.12 402 GLY A N 1
ATOM 3143 C CA . GLY A 1 402 ? -14.758 -10.418 29.679 1.00 85.12 402 GLY A CA 1
ATOM 3144 C C . GLY A 1 402 ? -16.027 -9.675 29.252 1.00 85.12 402 GLY A C 1
ATOM 3145 O O . GLY A 1 402 ? -16.856 -9.337 30.098 1.00 85.12 402 GLY A O 1
ATOM 3146 N N . TYR A 1 403 ? -16.218 -9.463 27.948 1.00 85.88 403 TYR A N 1
ATOM 3147 C CA . TYR A 1 403 ? -17.447 -8.892 27.402 1.00 85.88 403 TYR A CA 1
ATOM 3148 C C . TYR A 1 403 ? -18.635 -9.850 27.572 1.00 85.88 403 TYR A C 1
ATOM 3150 O O . TYR A 1 403 ? -19.682 -9.447 28.081 1.00 85.88 403 TYR A O 1
ATOM 3158 N N . ALA A 1 404 ? -18.451 -11.134 27.252 1.00 85.94 404 ALA A N 1
ATOM 3159 C CA . ALA A 1 404 ? -19.473 -12.164 27.418 1.00 85.94 404 ALA A CA 1
ATOM 3160 C C . ALA A 1 404 ? -19.951 -12.288 28.875 1.00 85.94 404 ALA A C 1
ATOM 3162 O O . ALA A 1 404 ? -21.148 -12.433 29.118 1.00 85.94 404 ALA A O 1
ATOM 3163 N N . LEU A 1 405 ? -19.048 -12.163 29.854 1.00 85.62 405 LEU A N 1
ATOM 3164 C CA . LEU A 1 405 ? -19.382 -12.206 31.283 1.00 85.62 405 LEU A CA 1
ATOM 3165 C C . LEU A 1 405 ? -20.202 -11.003 31.758 1.00 85.62 405 LEU A C 1
ATOM 3167 O O . LEU A 1 405 ? -21.052 -11.161 32.634 1.00 85.62 405 LEU A O 1
ATOM 3171 N N . ARG A 1 406 ? -19.989 -9.814 31.178 1.00 85.00 406 ARG A N 1
ATOM 3172 C CA . ARG A 1 406 ? -20.812 -8.631 31.486 1.00 85.00 406 ARG A CA 1
ATOM 3173 C C . ARG A 1 406 ? -22.252 -8.808 31.013 1.00 85.00 406 ARG A C 1
ATOM 3175 O O . ARG A 1 406 ? -23.168 -8.340 31.681 1.00 85.00 406 ARG A O 1
ATOM 3182 N N . VAL A 1 407 ? -22.445 -9.483 29.881 1.00 85.31 407 VAL A N 1
ATOM 3183 C CA . VAL A 1 407 ? -23.771 -9.732 29.295 1.00 85.31 407 VAL A CA 1
ATOM 3184 C C . VAL A 1 407 ? -24.456 -10.944 29.939 1.00 85.31 407 VAL A C 1
ATOM 3186 O O . VAL A 1 407 ? -25.660 -10.912 30.177 1.00 85.31 407 VAL A O 1
ATOM 3189 N N . PHE A 1 408 ? -23.701 -11.997 30.274 1.00 84.12 408 PHE A N 1
ATOM 3190 C CA . PHE A 1 408 ? -24.216 -13.253 30.833 1.00 84.12 408 PHE A CA 1
ATOM 3191 C C . PHE A 1 408 ? -23.581 -13.608 32.192 1.00 84.12 408 PHE A C 1
ATOM 3193 O O . PHE A 1 408 ? -22.907 -14.638 32.312 1.00 84.12 408 PHE A O 1
ATOM 3200 N N . PRO A 1 409 ? -23.839 -12.829 33.258 1.00 80.19 409 PRO A N 1
ATOM 3201 C CA . PRO A 1 409 ? -23.205 -13.045 34.561 1.00 80.19 409 PRO A CA 1
ATOM 3202 C C . PRO A 1 409 ? -23.587 -14.385 35.216 1.00 80.19 409 PRO A C 1
ATOM 3204 O O . PRO A 1 409 ? -22.808 -14.937 35.990 1.00 80.19 409 PRO A O 1
ATOM 3207 N N . GLY A 1 410 ? -24.759 -14.947 34.893 1.00 76.88 410 GLY A N 1
ATOM 3208 C CA . GLY A 1 410 ? -25.287 -16.165 35.524 1.00 76.88 410 GLY A CA 1
ATOM 3209 C C . GLY A 1 410 ? -24.760 -17.498 34.973 1.00 76.88 410 GLY A C 1
ATOM 3210 O O . GLY A 1 410 ? -25.065 -18.553 35.533 1.00 76.88 410 GLY A O 1
ATOM 3211 N N . ARG A 1 411 ? -23.985 -17.508 33.879 1.00 76.88 411 ARG A N 1
ATOM 3212 C CA . ARG A 1 411 ? -23.561 -18.766 33.238 1.00 76.88 411 ARG A CA 1
ATOM 3213 C C . ARG A 1 411 ? -22.247 -19.286 33.816 1.00 76.88 411 ARG A C 1
ATOM 3215 O O . ARG A 1 411 ? -21.162 -18.845 33.448 1.00 76.88 411 ARG A O 1
ATOM 3222 N N . ARG A 1 412 ? -22.345 -20.327 34.651 1.00 76.75 412 ARG A N 1
ATOM 3223 C CA . ARG A 1 412 ? -21.197 -21.021 35.274 1.00 76.75 412 ARG A CA 1
ATOM 3224 C C . ARG A 1 412 ? -20.151 -21.527 34.270 1.00 76.75 412 ARG A C 1
ATOM 3226 O O . ARG A 1 412 ? -18.984 -21.627 34.623 1.00 76.75 412 ARG A O 1
ATOM 3233 N N . ALA A 1 413 ? -20.542 -21.845 33.034 1.00 77.69 413 ALA A N 1
ATOM 3234 C CA . ALA A 1 413 ? -19.615 -22.307 31.997 1.00 77.69 413 ALA A CA 1
ATOM 3235 C C . ALA A 1 413 ? -18.549 -21.254 31.634 1.00 77.69 413 ALA A C 1
ATOM 3237 O O . ALA A 1 413 ? -17.374 -21.601 31.565 1.00 77.69 413 ALA A O 1
ATOM 3238 N N . LEU A 1 414 ? -18.933 -19.976 31.498 1.00 77.12 414 LEU A N 1
ATOM 3239 C CA . LEU A 1 414 ? -17.993 -18.881 31.213 1.00 77.12 414 LEU A CA 1
ATOM 3240 C C . LEU A 1 414 ? -17.046 -18.641 32.384 1.00 77.12 414 LEU A C 1
ATOM 3242 O O . LEU A 1 414 ? -15.848 -18.489 32.180 1.00 77.12 414 LEU A O 1
ATOM 3246 N N . TRP A 1 415 ? -17.573 -18.667 33.611 1.00 79.06 415 TRP A N 1
ATOM 3247 C CA . TRP A 1 415 ? -16.765 -18.534 34.822 1.00 79.06 415 TRP A CA 1
ATOM 3248 C C . TRP A 1 415 ? -15.756 -19.669 34.966 1.00 79.06 415 TRP A C 1
ATOM 3250 O O . TRP A 1 415 ? -14.595 -19.404 35.250 1.00 79.06 415 TRP A O 1
ATOM 3260 N N . ARG A 1 416 ? -16.163 -20.921 34.712 1.00 79.56 416 ARG A N 1
ATOM 3261 C CA . ARG A 1 416 ? -15.238 -22.064 34.713 1.00 79.56 416 ARG A CA 1
ATOM 3262 C C . ARG A 1 416 ? -14.150 -21.899 33.664 1.00 79.56 416 ARG A C 1
ATOM 3264 O O . ARG A 1 416 ? -12.989 -22.116 33.976 1.00 79.56 416 ARG A O 1
ATOM 3271 N N . LYS A 1 417 ? -14.508 -21.475 32.454 1.00 72.94 417 LYS A N 1
ATOM 3272 C CA . LYS A 1 417 ? -13.549 -21.278 31.368 1.00 72.94 417 LYS A CA 1
ATOM 3273 C C . LYS A 1 417 ? -12.564 -20.147 31.665 1.00 72.94 417 LYS A C 1
ATOM 3275 O O . LYS A 1 417 ? -11.367 -20.335 31.504 1.00 72.94 417 LYS A O 1
ATOM 3280 N N . LEU A 1 418 ? -13.053 -19.027 32.200 1.00 70.06 418 LEU A N 1
ATOM 3281 C CA . LEU A 1 418 ? -12.206 -17.933 32.674 1.00 70.06 418 LEU A CA 1
ATOM 3282 C C . LEU A 1 418 ? -11.291 -18.388 33.821 1.00 70.06 418 LEU A C 1
ATOM 3284 O O . LEU A 1 418 ? -10.118 -18.041 33.823 1.00 70.06 418 LEU A O 1
ATOM 3288 N N . MET A 1 419 ? -11.796 -19.160 34.787 1.00 73.56 419 MET A N 1
ATOM 3289 C CA . MET A 1 419 ? -10.985 -19.662 35.902 1.00 73.56 419 MET A CA 1
ATOM 3290 C C . MET A 1 419 ? -9.908 -20.642 35.441 1.00 73.56 419 MET A C 1
ATOM 3292 O O . MET A 1 419 ? -8.762 -20.493 35.846 1.00 73.56 419 MET A O 1
ATOM 3296 N N . ILE A 1 420 ? -10.249 -21.595 34.568 1.00 73.19 420 ILE A N 1
ATOM 3297 C CA . ILE A 1 420 ? -9.281 -22.516 33.955 1.00 73.19 420 ILE A CA 1
ATOM 3298 C C . ILE A 1 420 ? -8.203 -21.714 33.225 1.00 73.19 420 ILE A C 1
ATOM 3300 O O . ILE A 1 420 ? -7.017 -21.957 33.420 1.00 73.19 420 ILE A O 1
ATOM 3304 N N . TRP A 1 421 ? -8.608 -20.702 32.460 1.00 68.31 421 TRP A N 1
ATOM 3305 C CA . TRP A 1 421 ? -7.692 -19.827 31.740 1.00 68.31 421 TRP A CA 1
ATOM 3306 C C . TRP A 1 421 ? -6.774 -19.029 32.678 1.00 68.31 421 TRP A C 1
ATOM 3308 O O . TRP A 1 421 ? -5.559 -19.037 32.494 1.00 68.31 421 TRP A O 1
ATOM 3318 N N . ILE A 1 422 ? -7.321 -18.410 33.736 1.00 68.44 422 ILE A N 1
ATOM 3319 C CA . ILE A 1 422 ? -6.539 -17.712 34.771 1.00 68.44 422 ILE A CA 1
ATOM 3320 C C . ILE A 1 422 ? -5.549 -18.682 35.420 1.00 68.44 422 ILE A C 1
ATOM 3322 O O . ILE A 1 422 ? -4.395 -18.325 35.614 1.00 68.44 422 ILE A O 1
ATOM 3326 N N . GLN A 1 423 ? -5.968 -19.905 35.732 1.00 63.00 423 GLN A N 1
ATOM 3327 C CA . GLN A 1 423 ? -5.146 -20.879 36.441 1.00 63.00 423 GLN A CA 1
ATOM 3328 C C . GLN A 1 423 ? -4.015 -21.438 35.568 1.00 63.00 423 GLN A C 1
ATOM 3330 O O . GLN A 1 423 ? -2.883 -21.530 36.037 1.00 63.00 423 GLN A O 1
ATOM 3335 N N . ILE A 1 424 ? -4.282 -21.723 34.290 1.00 64.25 424 ILE A N 1
ATOM 3336 C CA . ILE A 1 424 ? -3.267 -22.141 33.311 1.00 64.25 424 ILE A CA 1
ATOM 3337 C C . ILE A 1 424 ? -2.238 -21.026 33.097 1.00 64.25 424 ILE A C 1
ATOM 3339 O O . ILE A 1 424 ? -1.037 -21.287 33.138 1.00 64.25 424 ILE A O 1
ATOM 3343 N N . PHE A 1 425 ? -2.676 -19.775 32.933 1.00 59.03 425 PHE A N 1
ATOM 3344 C CA . PHE A 1 425 ? -1.756 -18.658 32.707 1.00 59.03 425 PHE A CA 1
ATOM 3345 C C . PHE A 1 425 ? -0.994 -18.235 33.962 1.00 59.03 425 PHE A C 1
ATOM 3347 O O . PHE A 1 425 ? 0.175 -17.876 33.859 1.00 59.03 425 PHE A O 1
ATOM 3354 N N . HIS A 1 426 ? -1.600 -18.313 35.148 1.00 53.81 426 HIS A N 1
ATOM 3355 C CA . HIS A 1 426 ? -0.888 -18.053 36.398 1.00 53.81 426 HIS A CA 1
ATOM 3356 C C . HIS A 1 426 ? 0.172 -19.131 36.657 1.00 53.81 426 HIS A C 1
ATOM 3358 O O . HIS A 1 426 ? 1.265 -18.793 37.105 1.00 53.81 426 HIS A O 1
ATOM 3364 N N . LEU A 1 427 ? -0.095 -20.397 36.296 1.00 50.59 427 LEU A N 1
ATOM 3365 C CA . LEU A 1 427 ? 0.926 -21.448 36.285 1.00 50.59 427 LEU A CA 1
ATOM 3366 C C . LEU A 1 427 ? 2.027 -21.165 35.258 1.00 50.59 427 LEU A C 1
ATOM 3368 O O . LEU A 1 427 ? 3.196 -21.325 35.587 1.00 50.59 427 LEU A O 1
ATOM 3372 N N . HIS A 1 428 ? 1.686 -20.722 34.046 1.00 52.03 428 HIS A N 1
ATOM 3373 C CA . HIS A 1 428 ? 2.672 -20.443 32.999 1.00 52.03 428 HIS A CA 1
ATOM 3374 C C . HIS A 1 428 ? 3.548 -19.222 33.327 1.00 52.03 428 HIS A C 1
ATOM 3376 O O . HIS A 1 428 ? 4.748 -19.248 33.071 1.00 52.03 428 HIS A O 1
ATOM 3382 N N . LEU A 1 429 ? 2.980 -18.180 33.949 1.00 47.75 429 LEU A N 1
ATOM 3383 C CA . LEU A 1 429 ? 3.712 -17.011 34.445 1.00 47.75 429 LEU A CA 1
ATOM 3384 C C . LEU A 1 429 ? 4.604 -17.388 35.639 1.00 47.75 429 LEU A C 1
ATOM 3386 O O . LEU A 1 429 ? 5.759 -16.977 35.692 1.00 47.75 429 LEU A O 1
ATOM 3390 N N . CYS A 1 430 ? 4.112 -18.229 36.556 1.00 45.97 430 CYS A N 1
ATOM 3391 C CA . CYS A 1 430 ? 4.920 -18.771 37.649 1.00 45.97 430 CYS A CA 1
ATOM 3392 C C . CYS A 1 430 ? 6.057 -19.667 37.134 1.00 45.97 430 CYS A C 1
ATOM 3394 O O . CYS A 1 430 ? 7.175 -19.523 37.611 1.00 45.97 430 CYS A O 1
ATOM 3396 N N . LEU A 1 431 ? 5.818 -20.526 36.138 1.00 48.88 431 LEU A N 1
ATOM 3397 C CA . LEU A 1 431 ? 6.840 -21.368 35.502 1.00 48.88 431 LEU A CA 1
ATOM 3398 C C . LEU A 1 431 ? 7.885 -20.543 34.742 1.00 48.88 431 LEU A C 1
ATOM 3400 O O . LEU A 1 431 ? 9.064 -20.869 34.809 1.00 48.88 431 LEU A O 1
ATOM 3404 N N . HIS A 1 432 ? 7.493 -19.453 34.077 1.00 46.69 432 HIS A N 1
ATOM 3405 C CA . HIS A 1 432 ? 8.441 -18.565 33.395 1.00 46.69 432 HIS A CA 1
ATOM 3406 C C . HIS A 1 432 ? 9.298 -17.763 34.387 1.00 46.69 432 HIS A C 1
ATOM 3408 O O . HIS A 1 432 ? 10.496 -17.604 34.171 1.00 46.69 432 HIS A O 1
ATOM 3414 N N . VAL A 1 433 ? 8.715 -17.307 35.502 1.00 49.34 433 VAL A N 1
ATOM 3415 C CA . VAL A 1 433 ? 9.457 -16.646 36.590 1.00 49.34 433 VAL A CA 1
ATOM 3416 C C . VAL A 1 433 ? 10.385 -17.639 37.300 1.00 49.34 433 VAL A C 1
ATOM 3418 O O . VAL A 1 433 ? 11.545 -17.316 37.528 1.00 49.34 433 VAL A O 1
ATOM 3421 N N . LEU A 1 434 ? 9.933 -18.868 37.573 1.00 48.09 434 LEU A N 1
ATOM 3422 C CA . LEU A 1 434 ? 10.769 -19.942 38.130 1.00 48.09 434 LEU A CA 1
ATOM 3423 C C . LEU A 1 434 ? 11.897 -20.354 37.175 1.00 48.09 434 LEU A C 1
ATOM 3425 O O . LEU A 1 434 ? 13.019 -20.552 37.629 1.00 48.09 434 LEU A O 1
ATOM 3429 N N . SER A 1 435 ? 11.639 -20.421 35.865 1.00 46.44 435 SER A N 1
ATOM 3430 C CA . SER A 1 435 ? 12.657 -20.717 34.852 1.00 46.44 435 SER A CA 1
ATOM 3431 C C . SER A 1 435 ? 13.686 -19.592 34.723 1.00 46.44 435 SER A C 1
ATOM 3433 O O . SER A 1 435 ? 14.872 -19.887 34.636 1.00 46.44 435 SER A O 1
ATOM 3435 N N . CYS A 1 436 ? 13.269 -18.319 34.750 1.00 43.53 436 CYS A N 1
ATOM 3436 C CA . CYS A 1 436 ? 14.195 -17.183 34.713 1.00 43.53 436 CYS A CA 1
ATOM 3437 C C . CYS A 1 436 ? 15.047 -17.080 35.988 1.00 43.53 436 CYS A C 1
ATOM 3439 O O . CYS A 1 436 ? 16.228 -16.751 35.901 1.00 43.53 436 CYS A O 1
ATOM 3441 N N . VAL A 1 437 ? 14.481 -17.401 37.157 1.00 50.06 437 VAL A N 1
ATOM 3442 C CA . VAL A 1 437 ? 15.230 -17.470 38.424 1.00 50.06 437 VAL A CA 1
ATOM 3443 C C . VAL A 1 437 ? 16.227 -18.636 38.417 1.00 50.06 437 VAL A C 1
ATOM 3445 O O . VAL A 1 437 ? 17.337 -18.475 38.915 1.00 50.06 437 VAL A O 1
ATOM 3448 N N . TYR A 1 438 ? 15.893 -19.772 37.795 1.00 44.81 438 TYR A N 1
ATOM 3449 C CA . TYR A 1 438 ? 16.821 -20.903 37.667 1.00 44.81 438 TYR A CA 1
ATOM 3450 C C . TYR A 1 438 ? 17.967 -20.652 36.672 1.00 44.81 438 TYR A C 1
ATOM 3452 O O . TYR A 1 438 ? 19.077 -21.114 36.907 1.00 44.81 438 TYR A O 1
ATOM 3460 N N . THR A 1 439 ? 17.751 -19.893 35.592 1.00 47.25 439 THR A N 1
ATOM 3461 C CA . THR A 1 439 ? 18.802 -19.615 34.589 1.00 47.25 439 THR A CA 1
ATOM 3462 C C . THR A 1 439 ? 19.795 -18.517 34.976 1.00 47.25 439 THR A C 1
ATOM 3464 O O . THR A 1 439 ? 20.865 -18.453 34.388 1.00 47.25 439 THR A O 1
ATOM 3467 N N . VAL A 1 440 ? 19.470 -17.646 35.938 1.00 48.09 440 VAL A N 1
ATOM 3468 C CA . VAL A 1 440 ? 20.406 -16.615 36.447 1.00 48.09 440 VAL A CA 1
ATOM 3469 C C . VAL A 1 440 ? 21.218 -17.131 37.650 1.00 48.09 440 VAL A C 1
ATOM 3471 O O . VAL A 1 440 ? 22.172 -16.491 38.079 1.00 48.09 440 VAL A O 1
ATOM 3474 N N . GLY A 1 441 ? 20.860 -18.303 38.185 1.00 46.00 441 GLY A N 1
ATOM 3475 C CA . GLY A 1 441 ? 21.517 -18.944 39.327 1.00 46.00 441 GLY A CA 1
ATOM 3476 C C . GLY A 1 441 ? 22.400 -20.153 38.989 1.00 46.00 441 GLY A C 1
ATOM 3477 O O . GLY A 1 441 ? 22.676 -20.935 39.896 1.00 46.00 441 GLY A O 1
ATOM 3478 N N . SER A 1 442 ? 22.806 -20.349 37.728 1.00 40.12 442 SER A N 1
ATOM 3479 C CA . SER A 1 442 ? 23.801 -21.362 37.320 1.00 40.12 442 SER A CA 1
ATOM 3480 C C . SER A 1 442 ? 25.010 -20.730 36.656 1.00 40.12 442 SER A C 1
ATOM 3482 O O . SER A 1 442 ? 24.801 -19.829 35.814 1.00 40.12 442 SER A O 1
#

Foldseek 3Di:
DVVVVVVVVVVVVVVCVVPPDPCVVCVVVVVVCVVQDVVNVVPPDDDDCPDPPDPDPDPDPPPPVPPVPPDPDPDDDVVCVVPPHDPPPPDDDDPPPVVVVVCVVVVVVLVVLVVVLVVLLVVCVVVLQDLVSLLVSLVSCVVVVNLVVSLVSLVSSCVSHLQDPVSLVSNLVSDDLVVSLVSLVSSCVRHVQDPVSLVSNLVSDPDLVVSLVSLVSSCVSHVADPVSLVVNLVSDPDLVVSLVSLVSSCVSHVQDPVSLLVNLVSDDLVVSLVSLVSSCVSHVQDLVSLLSNLQSLLCVLPPCDPPRQDPVRSVVSLVVSLVSLLVSCVSNVVVVNDDALVNLLVVLLVCVVVPNLSNSLSSCLNRLPPPDDPVCSQVSLQVSLVVCVVVVNLSNNVSSLVNVCVVCVPDVVSVVVVVVSVVVVVVVVVVVVVVVVVVVVD